Protein AF-A0A6M1XWK3-F1 (afdb_monomer_lite)

Radius of gyration: 25.27 Å; chains: 1; bounding box: 62×64×62 Å

Sequence (376 aa):
MNASSKRKIISQSEISKKIAVMNEEMQGFWANNSWDIRKCPHPSAIELSKNPALRNRWVRFERVKNLWLRTELKYFYFYHLNNGIWNAKTVWIRKGTVINKMLDFLDLKYPSITSITEVPIEKAMTEYRTYLTKRGVRITTTNYKITANQEKTPVKANSYYVTNLKQFMEFYENFYFDGEEWDKDVWDRRNLPLPDDKVNPTQYEYTINFKGFRNTYFKQLVKRYCKLRLNVDSFSYVSDIAQRLKEFFNFLDMKFKQVQRVHQLTRVEIEAYLSELNMMGIKPSTITGRISILEGLFSTLLRLEWDDVPSKILIYSEDYPKIPRAKPRFIDEFVLEQLNSHLDKLPEYIATMTMIVQECGMRISELCTLKKGCLL

InterPro domains:
  IPR010998 Integrase/recombinase, N-terminal [G3DSA:1.10.150.130] (213-319)
  IPR011010 DNA breaking-rejoining enzyme, catalytic core [SSF56349] (218-372)
  IPR044068 Core-binding (CB) domain [PS51900] (216-302)

Foldseek 3Di:
DDPDPPLQFDDPVVLVVVLVVLCVVQDDQLVDQKHFLCPDPQPLSVVVVPDPPDPFGIQGLVLQVQPLASSLLSSLLVVCPVVVVDGPCCSGPLQSVQVNLVSPLCCVPPNDDNDLQVDDLVRSLVSSVVSCVVVVHDQWDWDWDQDPVRDTDTDIGGGSNSVVSNSSNVVNSVVRRNDQLLVDQKHFQVRDPADPVLDLPPDPDRIQHLPPQPAPVLSVLLSVVLVVCSVPHHPVVSSVLSVLSSVLNVLCCVPPVVPNAAQPDDLVSVVVVLVVVVVVPDALVVSQSSLVSVQVSQVCCVVVVPVTHHPDDRDDPVSRDDHPPDDDDDDDPVNVVVCLVCLVVDDPVVSVLVVCCVVVVDDPSVSVPDDPPPPD

pLDDT: mean 92.43, std 8.37, range [26.77, 98.5]

Structure (mmCIF, N/CA/C/O backbone):
data_AF-A0A6M1XWK3-F1
#
_entry.id   AF-A0A6M1XWK3-F1
#
loop_
_atom_site.group_PDB
_atom_site.id
_atom_site.type_symbol
_atom_site.label_atom_id
_atom_site.label_alt_id
_atom_site.label_comp_id
_atom_site.label_asym_id
_atom_site.label_entity_id
_atom_site.label_seq_id
_atom_site.pdbx_PDB_ins_code
_atom_site.Cartn_x
_atom_site.Cartn_y
_atom_site.Cartn_z
_atom_site.occupancy
_atom_site.B_iso_or_equiv
_atom_site.auth_seq_id
_atom_site.auth_comp_id
_atom_site.auth_asym_id
_atom_site.auth_atom_id
_atom_site.pdbx_PDB_model_num
ATOM 1 N N . MET A 1 1 ? -26.305 -8.699 -0.975 1.00 30.66 1 MET A N 1
ATOM 2 C CA . MET A 1 1 ? -26.565 -8.267 -2.363 1.00 30.66 1 MET A CA 1
ATOM 3 C C . MET A 1 1 ? -25.236 -8.062 -3.081 1.00 30.66 1 MET A C 1
ATOM 5 O O . MET A 1 1 ? -24.379 -7.364 -2.561 1.00 30.66 1 MET A O 1
ATOM 9 N N . ASN A 1 2 ? -25.087 -8.774 -4.202 1.00 26.77 2 ASN A N 1
ATOM 10 C CA . ASN A 1 2 ? -24.013 -8.807 -5.204 1.00 26.77 2 ASN A CA 1
ATOM 11 C C . ASN A 1 2 ? -22.555 -8.996 -4.755 1.00 26.77 2 ASN A C 1
ATOM 13 O O . ASN A 1 2 ? -21.720 -8.096 -4.791 1.00 26.77 2 ASN A O 1
ATOM 17 N N . ALA A 1 3 ? -22.229 -10.272 -4.529 1.00 35.56 3 ALA A N 1
ATOM 18 C CA . ALA A 1 3 ? -20.955 -10.853 -4.932 1.00 35.56 3 ALA A CA 1
ATOM 19 C C . ALA A 1 3 ? -20.816 -10.789 -6.468 1.00 35.56 3 ALA A C 1
ATOM 21 O O . ALA A 1 3 ? -21.145 -11.732 -7.172 1.00 35.56 3 ALA A O 1
ATOM 22 N N . SER A 1 4 ? -20.400 -9.634 -6.980 1.00 36.62 4 SER A N 1
ATOM 23 C CA . SER A 1 4 ? -19.705 -9.463 -8.260 1.00 36.62 4 SER A CA 1
ATOM 24 C C . SER A 1 4 ? -19.374 -7.980 -8.375 1.00 36.62 4 SER A C 1
ATOM 26 O O . SER A 1 4 ? -20.089 -7.209 -9.013 1.00 36.62 4 SER A O 1
ATOM 28 N N . SER A 1 5 ? -18.287 -7.553 -7.726 1.00 42.38 5 SER A N 1
ATOM 29 C CA . SER A 1 5 ? -17.562 -6.410 -8.274 1.00 42.38 5 SER A CA 1
ATOM 30 C C . SER A 1 5 ? -17.004 -6.918 -9.598 1.00 42.38 5 SER A C 1
ATOM 32 O O . SER A 1 5 ? -15.926 -7.516 -9.632 1.00 42.38 5 SER A O 1
ATOM 34 N N . LYS A 1 6 ? -17.798 -6.808 -10.675 1.00 51.75 6 LYS A N 1
ATOM 35 C CA . LYS A 1 6 ? -17.259 -6.843 -12.032 1.00 51.75 6 LYS A CA 1
ATOM 36 C C . LYS A 1 6 ? -16.061 -5.916 -11.966 1.00 51.75 6 LYS A C 1
ATOM 38 O O . LYS A 1 6 ? -16.230 -4.761 -11.580 1.00 51.75 6 LYS A O 1
ATOM 43 N N . ARG A 1 7 ? -14.867 -6.458 -12.213 1.00 62.75 7 ARG A N 1
ATOM 44 C CA . ARG A 1 7 ? -13.644 -5.666 -12.300 1.00 62.75 7 ARG A CA 1
ATOM 45 C C . ARG A 1 7 ? -13.996 -4.444 -13.145 1.00 62.75 7 ARG A C 1
ATOM 47 O O . ARG A 1 7 ? -14.316 -4.619 -14.317 1.00 62.75 7 ARG A O 1
ATOM 54 N N . LYS A 1 8 ? -14.053 -3.262 -12.521 1.00 84.19 8 LYS A N 1
ATOM 55 C CA . LYS A 1 8 ? -14.260 -1.988 -13.208 1.00 84.19 8 LYS A CA 1
ATOM 56 C C . LYS A 1 8 ? -12.980 -1.743 -13.987 1.00 84.19 8 LYS A C 1
ATOM 58 O O . LYS A 1 8 ? -12.069 -1.097 -13.493 1.00 84.19 8 LYS A O 1
ATOM 63 N N . ILE A 1 9 ? -12.847 -2.436 -15.102 1.00 90.81 9 ILE A N 1
ATOM 64 C CA . ILE A 1 9 ? -11.706 -2.394 -15.993 1.00 90.81 9 ILE A CA 1
ATOM 65 C C . ILE A 1 9 ? -12.276 -1.922 -17.314 1.00 90.81 9 ILE A C 1
ATOM 67 O O . ILE A 1 9 ? -13.315 -2.424 -17.749 1.00 90.81 9 ILE A O 1
ATOM 71 N N . ILE A 1 10 ? -11.602 -0.944 -17.903 1.00 92.19 10 ILE A N 1
ATOM 72 C CA . ILE A 1 10 ? -11.958 -0.387 -19.205 1.00 92.19 10 ILE A CA 1
ATOM 73 C C . ILE A 1 10 ? -12.096 -1.499 -20.255 1.00 92.19 10 ILE A C 1
ATOM 75 O O . ILE A 1 10 ? -11.533 -2.592 -20.132 1.00 92.19 10 ILE A O 1
ATOM 79 N N . SER A 1 11 ? -12.846 -1.223 -21.314 1.00 92.44 11 SER A N 1
ATOM 80 C CA . SER A 1 11 ? -13.106 -2.203 -22.365 1.00 92.44 11 SER A CA 1
ATOM 81 C C . SER A 1 11 ? -11.824 -2.652 -23.079 1.00 92.44 11 SER A C 1
ATOM 83 O O . SER A 1 11 ? -10.827 -1.931 -23.146 1.00 92.44 11 SER A O 1
ATOM 85 N N . GLN A 1 12 ? -11.863 -3.825 -23.719 1.00 91.19 12 GLN A N 1
ATOM 86 C CA . GLN A 1 12 ? -10.723 -4.334 -24.491 1.00 91.19 12 GLN A CA 1
ATOM 87 C C . GLN A 1 12 ? -10.281 -3.375 -25.615 1.00 91.19 12 GLN A C 1
ATOM 89 O O . GLN A 1 12 ? -9.093 -3.287 -25.939 1.00 91.19 12 GLN A O 1
ATOM 94 N N . SER A 1 13 ? -11.218 -2.620 -26.202 1.00 92.94 13 SER A N 1
ATOM 95 C CA . SER A 1 13 ? -10.896 -1.588 -27.196 1.00 92.94 13 SER A CA 1
ATOM 96 C C . SER A 1 13 ? -10.081 -0.450 -26.577 1.00 92.94 13 SER A C 1
ATOM 98 O O . SER A 1 13 ? -9.102 0.001 -27.168 1.00 92.94 13 SER A O 1
ATOM 100 N N . GLU A 1 14 ? -10.420 -0.018 -25.363 1.00 94.94 14 GLU A N 1
ATOM 101 C CA . GLU A 1 14 ? -9.679 1.024 -24.647 1.00 94.94 14 GLU A CA 1
ATOM 102 C C . GLU A 1 14 ? -8.316 0.538 -24.153 1.00 94.94 14 GLU A C 1
ATOM 104 O O . GLU A 1 14 ? -7.339 1.282 -24.257 1.00 94.94 14 GLU A O 1
ATOM 109 N N . ILE A 1 15 ? -8.211 -0.720 -23.705 1.00 95.25 15 ILE A N 1
ATOM 110 C CA . ILE A 1 15 ? -6.914 -1.359 -23.430 1.00 95.25 15 ILE A CA 1
ATOM 111 C C . ILE A 1 15 ? -6.044 -1.314 -24.688 1.00 95.25 15 ILE A C 1
ATOM 113 O O . ILE A 1 15 ? -4.901 -0.870 -24.629 1.00 95.25 15 ILE A O 1
ATOM 117 N N . SER A 1 16 ? -6.595 -1.681 -25.848 1.00 94.75 16 SER A N 1
ATOM 118 C CA . SER A 1 16 ? -5.869 -1.649 -27.126 1.00 94.75 16 SER A CA 1
ATOM 119 C C . SER A 1 16 ? -5.362 -0.248 -27.480 1.00 94.75 16 SER A C 1
ATOM 121 O O . SER A 1 16 ? -4.217 -0.098 -27.906 1.00 94.75 16 SER A O 1
ATOM 123 N N . LYS A 1 17 ? -6.168 0.793 -27.231 1.00 96.12 17 LYS A N 1
ATOM 124 C CA . LYS A 1 17 ? -5.743 2.193 -27.392 1.00 96.12 17 LYS A CA 1
ATOM 125 C C . LYS A 1 17 ? -4.612 2.558 -26.428 1.00 96.12 17 LYS A C 1
ATOM 127 O O . LYS A 1 17 ? -3.626 3.150 -26.852 1.00 96.12 17 LYS A O 1
ATOM 132 N N . LYS A 1 18 ? -4.703 2.170 -25.151 1.00 96.38 18 LYS A N 1
ATOM 133 C CA . LYS A 1 18 ? -3.625 2.408 -24.175 1.00 96.38 18 LYS A CA 1
ATOM 134 C C . LYS A 1 18 ? -2.333 1.689 -24.560 1.00 96.38 18 LYS A C 1
ATOM 136 O O . LYS A 1 18 ? -1.272 2.282 -24.439 1.00 96.38 18 LYS A O 1
ATOM 141 N N . ILE A 1 19 ? -2.405 0.461 -25.072 1.00 95.75 19 ILE A N 1
ATOM 142 C CA . ILE A 1 19 ? -1.238 -0.279 -25.578 1.00 95.75 19 ILE A CA 1
ATOM 143 C C . ILE A 1 19 ? -0.566 0.465 -26.741 1.00 95.75 19 ILE A C 1
ATOM 145 O O . ILE A 1 19 ? 0.663 0.505 -26.803 1.00 95.75 19 ILE A O 1
ATOM 149 N N . ALA A 1 20 ? -1.339 1.082 -27.641 1.00 95.62 20 ALA A N 1
ATOM 150 C CA . ALA A 1 20 ? -0.783 1.922 -28.701 1.00 95.62 20 ALA A CA 1
ATOM 151 C C . ALA A 1 20 ? 0.001 3.112 -28.119 1.00 95.62 20 ALA A C 1
ATOM 153 O O . ALA A 1 20 ? 1.180 3.265 -28.435 1.00 95.62 20 ALA A O 1
ATOM 154 N N . VAL A 1 21 ? -0.593 3.850 -27.172 1.00 96.75 21 VAL A N 1
ATOM 155 C CA . VAL A 1 21 ? 0.070 4.966 -26.467 1.00 96.75 21 VAL A CA 1
ATOM 156 C C . VAL A 1 21 ? 1.341 4.507 -25.741 1.00 96.75 21 VAL A C 1
ATOM 158 O O . VAL A 1 21 ? 2.375 5.159 -25.822 1.00 96.75 21 VAL A O 1
ATOM 161 N N . MET A 1 22 ? 1.328 3.342 -25.084 1.00 96.94 22 MET A N 1
ATOM 162 C CA . MET A 1 22 ? 2.530 2.798 -24.435 1.00 96.94 22 MET A CA 1
ATOM 163 C C . MET A 1 22 ? 3.676 2.571 -25.423 1.00 96.94 22 MET A C 1
ATOM 165 O O . MET A 1 22 ? 4.834 2.812 -25.088 1.00 96.94 22 MET A O 1
ATOM 169 N N . ASN A 1 23 ? 3.377 2.072 -26.625 1.00 95.19 23 ASN A N 1
ATOM 170 C CA . ASN A 1 23 ? 4.394 1.890 -27.658 1.00 95.19 23 ASN A CA 1
ATOM 171 C C . ASN A 1 23 ? 4.904 3.240 -28.178 1.00 95.19 23 ASN A C 1
ATOM 173 O O . ASN A 1 23 ? 6.097 3.359 -28.440 1.00 95.19 23 ASN A O 1
ATOM 177 N N . GLU A 1 24 ? 4.034 4.248 -28.279 1.00 96.06 24 GLU A N 1
ATOM 178 C CA . GLU A 1 24 ? 4.417 5.621 -28.622 1.00 96.06 24 GLU A CA 1
ATOM 179 C C . GLU A 1 24 ? 5.335 6.249 -27.565 1.00 96.06 24 GLU A C 1
ATOM 181 O O . GLU A 1 24 ? 6.290 6.920 -27.938 1.00 96.06 24 GLU A O 1
ATOM 186 N N . GLU A 1 25 ? 5.119 5.978 -26.274 1.00 95.81 25 GLU A N 1
ATOM 187 C CA . GLU A 1 25 ? 5.992 6.439 -25.183 1.00 95.81 25 GLU A CA 1
ATOM 188 C C . GLU A 1 25 ? 7.328 5.669 -25.124 1.00 95.81 25 GLU A C 1
ATOM 190 O O . GLU A 1 25 ? 8.384 6.237 -24.829 1.00 95.81 25 GLU A O 1
ATOM 195 N N . MET A 1 26 ? 7.317 4.364 -25.415 1.00 95.88 26 MET A N 1
ATOM 196 C CA . MET A 1 26 ? 8.496 3.491 -25.338 1.00 95.88 26 MET A CA 1
ATOM 197 C C . MET A 1 26 ? 9.368 3.535 -26.605 1.00 95.88 26 MET A C 1
ATOM 199 O O . MET A 1 26 ? 9.608 2.509 -27.243 1.00 95.88 26 MET A O 1
ATOM 203 N N . GLN A 1 27 ? 9.919 4.706 -26.930 1.00 94.06 27 GLN A N 1
ATOM 204 C CA . GLN A 1 27 ? 10.818 4.900 -28.080 1.00 94.06 27 GLN A CA 1
ATOM 205 C C . GLN A 1 27 ? 12.306 4.713 -27.746 1.00 94.06 27 GLN A C 1
ATOM 207 O O . GLN A 1 27 ? 12.726 4.634 -26.585 1.00 94.06 27 GLN A O 1
ATOM 212 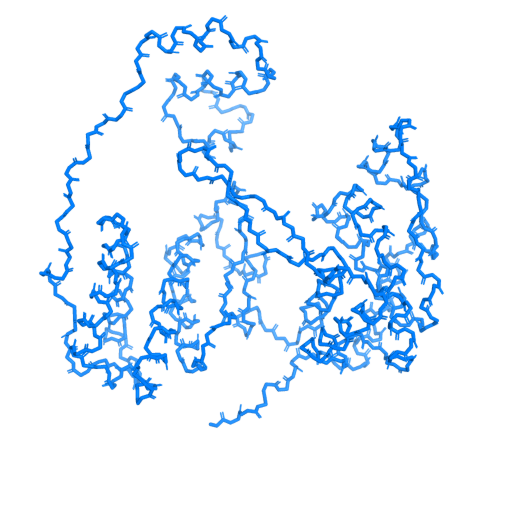N N . GLY A 1 28 ? 13.135 4.649 -28.792 1.00 95.50 28 GLY A N 1
ATOM 213 C CA . GLY A 1 28 ? 14.595 4.618 -28.680 1.00 95.50 28 GLY A CA 1
ATOM 214 C C . GLY A 1 28 ? 15.099 3.401 -27.902 1.00 95.50 28 GLY A C 1
ATOM 215 O O . GLY A 1 28 ? 14.844 2.258 -28.282 1.00 95.50 28 GLY A O 1
ATOM 216 N N . PHE A 1 29 ? 15.810 3.628 -26.791 1.00 96.00 29 PHE A N 1
ATOM 217 C CA . PHE A 1 29 ? 16.301 2.546 -25.927 1.00 96.00 29 PHE A CA 1
ATOM 218 C C . PHE A 1 29 ? 15.170 1.600 -25.479 1.00 96.00 29 PHE A C 1
ATOM 220 O O . PHE A 1 29 ? 15.354 0.379 -25.493 1.00 96.00 29 PHE A O 1
ATOM 227 N N . TRP A 1 30 ? 13.998 2.154 -25.150 1.00 96.88 30 TRP A N 1
ATOM 228 C CA . TRP A 1 30 ? 12.857 1.429 -24.582 1.00 96.88 30 TRP A CA 1
ATOM 229 C C . TRP A 1 30 ? 12.089 0.586 -25.608 1.00 96.88 30 TRP A C 1
ATOM 231 O O . TRP A 1 30 ? 11.431 -0.390 -25.234 1.00 96.88 30 TRP A O 1
ATOM 241 N N . ALA A 1 31 ? 12.240 0.879 -26.904 1.00 95.88 31 ALA A N 1
ATOM 242 C CA . ALA A 1 31 ? 11.630 0.100 -27.981 1.00 95.88 31 ALA A CA 1
ATOM 243 C C . ALA A 1 31 ? 12.185 -1.337 -28.034 1.00 95.88 31 ALA A C 1
ATOM 245 O O . ALA A 1 31 ? 11.463 -2.282 -28.355 1.00 95.88 31 ALA A O 1
ATOM 246 N N . ASN A 1 32 ? 13.437 -1.537 -27.609 1.00 96.00 32 ASN A N 1
ATOM 247 C CA . ASN A 1 32 ? 14.084 -2.849 -27.589 1.00 96.00 32 ASN A CA 1
ATOM 248 C C . ASN A 1 32 ? 13.417 -3.825 -26.605 1.00 96.00 32 ASN A C 1
ATOM 250 O O . ASN A 1 32 ? 12.894 -3.425 -25.566 1.00 96.00 32 ASN A O 1
ATOM 254 N N . ASN A 1 33 ? 13.490 -5.127 -26.897 1.00 95.62 33 ASN A N 1
ATOM 255 C CA . ASN A 1 33 ? 13.023 -6.189 -25.989 1.00 95.62 33 ASN A CA 1
ATOM 256 C C . ASN A 1 33 ? 14.101 -6.654 -24.992 1.00 95.62 33 ASN A C 1
ATOM 258 O O . ASN A 1 33 ? 13.802 -7.389 -24.052 1.00 95.62 33 ASN A O 1
ATOM 262 N N . SER A 1 34 ? 15.336 -6.187 -25.170 1.00 95.50 34 SER A N 1
ATOM 263 C CA . SER A 1 34 ? 16.472 -6.438 -24.290 1.00 95.50 34 SER A CA 1
ATOM 264 C C . SER A 1 34 ? 17.081 -5.104 -23.873 1.00 95.50 34 SER A C 1
ATOM 266 O O . SER A 1 34 ? 17.580 -4.355 -24.711 1.00 95.50 34 SER A O 1
ATOM 268 N N . TRP A 1 35 ? 17.071 -4.813 -22.576 1.00 97.06 35 TRP A N 1
ATOM 269 C CA . TRP A 1 35 ? 17.581 -3.565 -22.012 1.00 97.06 35 TRP A CA 1
ATOM 270 C C . TRP A 1 35 ? 18.921 -3.792 -21.311 1.00 97.06 35 TRP A C 1
ATOM 272 O O . TRP A 1 35 ? 18.976 -4.395 -20.234 1.00 97.06 35 TRP A O 1
ATOM 282 N N . ASP A 1 36 ? 20.001 -3.290 -21.914 1.00 95.94 36 ASP A N 1
ATOM 283 C CA . ASP A 1 36 ? 21.335 -3.237 -21.301 1.00 95.94 36 ASP A CA 1
ATOM 284 C C . ASP A 1 36 ? 21.459 -1.986 -20.435 1.00 95.94 36 ASP A C 1
ATOM 286 O O . ASP A 1 36 ? 21.369 -0.866 -20.939 1.00 95.94 36 ASP A O 1
ATOM 290 N N . ILE A 1 37 ? 21.724 -2.163 -19.143 1.00 95.88 37 ILE A N 1
ATOM 291 C CA . ILE A 1 37 ? 21.910 -1.052 -18.206 1.00 95.88 37 ILE A CA 1
ATOM 292 C C . ILE A 1 37 ? 22.991 -0.065 -18.661 1.00 95.88 37 ILE A C 1
ATOM 294 O O . ILE A 1 37 ? 22.857 1.127 -18.415 1.00 95.88 37 ILE A O 1
ATOM 298 N N . ARG A 1 38 ? 24.031 -0.528 -19.370 1.00 94.25 38 ARG A N 1
ATOM 299 C CA . ARG A 1 38 ? 25.132 0.332 -19.841 1.00 94.25 38 ARG A CA 1
ATOM 300 C C . ARG A 1 38 ? 24.744 1.258 -20.995 1.00 94.25 38 ARG A C 1
ATOM 302 O O . ARG A 1 38 ? 25.484 2.184 -21.294 1.00 94.25 38 ARG A O 1
ATOM 309 N N . LYS A 1 39 ? 23.620 0.986 -21.661 1.00 95.88 39 LYS A N 1
ATOM 310 C CA . LYS A 1 39 ? 23.080 1.805 -22.758 1.00 95.88 39 LYS A CA 1
ATOM 311 C C . LYS A 1 39 ? 21.842 2.600 -22.336 1.00 95.88 39 LYS A C 1
ATOM 313 O O . LYS A 1 39 ? 21.283 3.331 -23.146 1.00 95.88 39 LYS A O 1
ATOM 318 N N . CYS A 1 40 ? 21.385 2.419 -21.099 1.00 95.94 40 CYS A N 1
ATOM 319 C CA . CYS A 1 40 ? 20.191 3.071 -20.592 1.00 95.94 40 CYS A CA 1
ATOM 320 C C . CYS A 1 40 ? 20.482 4.557 -20.312 1.00 95.94 40 CYS A C 1
ATOM 322 O O . CYS A 1 40 ? 21.415 4.845 -19.561 1.00 95.94 40 CYS A O 1
ATOM 324 N N . PRO A 1 41 ? 19.679 5.497 -20.843 1.00 95.12 41 PRO A N 1
ATOM 325 C CA . PRO A 1 41 ? 19.906 6.930 -20.647 1.00 95.12 41 PRO A CA 1
ATOM 326 C C . PRO A 1 41 ? 19.484 7.435 -19.256 1.00 95.12 41 PRO A C 1
ATOM 328 O O . PRO A 1 41 ? 19.734 8.586 -18.915 1.00 95.12 41 PRO A O 1
ATOM 331 N N . HIS A 1 42 ? 18.826 6.606 -18.439 1.00 96.44 42 HIS A N 1
ATOM 332 C CA . HIS A 1 42 ? 18.304 7.035 -17.144 1.00 96.44 42 HIS A CA 1
ATOM 333 C C . HIS A 1 42 ? 19.444 7.340 -16.144 1.00 96.44 42 HIS A C 1
ATOM 335 O O . HIS A 1 42 ? 20.319 6.485 -15.970 1.00 96.44 42 HIS A O 1
ATOM 341 N N . PRO A 1 43 ? 19.425 8.468 -15.399 1.00 95.94 43 PRO A N 1
ATOM 342 C CA . PRO A 1 43 ? 20.527 8.869 -14.512 1.00 95.94 43 PRO A CA 1
ATOM 343 C C . PRO A 1 43 ? 20.957 7.791 -13.510 1.00 95.94 43 PRO A C 1
ATOM 345 O O . PRO A 1 43 ? 22.140 7.476 -13.397 1.00 95.94 43 PRO A O 1
ATOM 348 N N . SER A 1 44 ? 19.993 7.133 -12.853 1.00 95.56 44 SER A N 1
ATOM 349 C CA . SER A 1 44 ? 20.302 6.054 -11.899 1.00 95.56 44 SER A CA 1
ATOM 350 C C . SER A 1 44 ? 20.909 4.805 -12.557 1.00 95.56 44 SER A C 1
ATOM 352 O O . SER A 1 44 ? 21.584 4.023 -11.888 1.00 95.56 44 SER A O 1
ATOM 354 N N . ALA A 1 45 ? 20.676 4.593 -13.858 1.00 95.31 45 ALA A N 1
ATOM 355 C CA . ALA A 1 45 ? 21.297 3.511 -14.619 1.00 95.31 45 ALA A CA 1
ATOM 356 C C . ALA A 1 45 ? 22.726 3.878 -15.022 1.00 95.31 45 ALA A C 1
ATOM 358 O O . ALA A 1 45 ? 23.620 3.053 -14.844 1.00 95.31 45 ALA A O 1
ATOM 359 N N . ILE A 1 46 ? 22.950 5.120 -15.465 1.00 96.06 46 ILE A N 1
ATOM 360 C CA . ILE A 1 46 ? 24.284 5.662 -15.754 1.00 96.06 46 ILE A CA 1
ATOM 361 C C . ILE A 1 46 ? 25.169 5.545 -14.511 1.00 96.06 46 ILE A C 1
ATOM 363 O O . ILE A 1 46 ? 26.265 4.994 -14.591 1.00 96.06 46 ILE A O 1
ATOM 367 N N . GLU A 1 47 ? 24.679 5.982 -13.351 1.00 94.38 47 GLU A N 1
ATOM 368 C CA . GLU A 1 47 ? 25.403 5.884 -12.082 1.00 94.38 47 GLU A CA 1
ATOM 369 C C . GLU A 1 47 ? 25.738 4.430 -11.721 1.00 94.38 47 GLU A C 1
ATOM 371 O O . GLU A 1 47 ? 26.902 4.091 -11.505 1.00 94.38 47 GLU A O 1
ATOM 376 N N . LEU A 1 48 ? 24.741 3.537 -11.730 1.00 93.38 48 LEU A N 1
ATOM 377 C CA . LEU A 1 48 ? 24.948 2.132 -11.379 1.00 93.38 48 LEU A CA 1
ATOM 378 C C . LEU A 1 48 ? 25.874 1.406 -12.371 1.00 93.38 48 LEU A C 1
ATOM 380 O O . LEU A 1 48 ? 26.602 0.496 -11.971 1.00 93.38 48 LEU A O 1
ATOM 384 N N . SER A 1 49 ? 25.868 1.802 -13.647 1.00 92.94 49 SER A N 1
ATOM 385 C CA . SER A 1 49 ? 26.688 1.196 -14.703 1.00 92.94 49 SER A CA 1
ATOM 386 C C . SER A 1 49 ? 28.192 1.398 -14.504 1.00 92.94 49 SER A C 1
ATOM 388 O O . SER A 1 49 ? 28.974 0.578 -14.988 1.00 92.94 49 SER A O 1
ATOM 390 N N . LYS A 1 50 ? 28.591 2.430 -13.746 1.00 93.31 50 LYS A N 1
ATOM 391 C CA . LYS A 1 50 ? 29.991 2.709 -13.390 1.00 93.31 50 LYS A CA 1
ATOM 392 C C . LYS A 1 50 ? 30.564 1.701 -12.390 1.00 93.31 50 LYS A C 1
ATOM 394 O O . LYS A 1 50 ? 31.778 1.623 -12.241 1.00 93.31 50 LYS A O 1
ATOM 399 N N . ASN A 1 51 ? 29.723 0.925 -11.701 1.00 91.44 51 ASN A N 1
ATOM 400 C CA . ASN A 1 51 ? 30.189 -0.051 -10.721 1.00 91.44 51 ASN A CA 1
ATOM 401 C C . ASN A 1 51 ? 30.876 -1.250 -11.419 1.00 91.44 51 ASN A C 1
ATOM 403 O O . ASN A 1 51 ? 30.198 -2.010 -12.120 1.00 91.44 51 ASN A O 1
ATOM 407 N N . PRO A 1 52 ? 32.182 -1.498 -11.190 1.00 86.94 52 PRO A N 1
ATOM 408 C CA . PRO A 1 52 ? 32.911 -2.581 -11.854 1.00 86.94 52 PRO A CA 1
ATOM 409 C C . PRO A 1 52 ? 32.423 -3.981 -11.444 1.00 86.94 52 PRO A C 1
ATOM 411 O O . PRO A 1 52 ? 32.556 -4.931 -12.212 1.00 86.94 52 PRO A O 1
ATOM 414 N N . ALA A 1 53 ? 31.796 -4.124 -10.271 1.00 88.88 53 ALA A N 1
ATOM 415 C CA . ALA A 1 53 ? 31.245 -5.392 -9.789 1.00 88.88 53 ALA A CA 1
ATOM 416 C C . ALA A 1 53 ? 29.881 -5.751 -10.417 1.00 88.88 53 ALA A C 1
ATOM 418 O O . ALA A 1 53 ? 29.285 -6.782 -10.086 1.00 88.88 53 ALA A O 1
ATOM 419 N N . LEU A 1 54 ? 29.353 -4.914 -11.316 1.00 87.75 54 LEU A N 1
ATOM 420 C CA . LEU A 1 54 ? 28.050 -5.108 -11.940 1.00 87.75 54 LEU A CA 1
ATOM 421 C C . LEU A 1 54 ? 28.062 -6.279 -12.936 1.00 87.75 54 LEU A C 1
ATOM 423 O O . LEU A 1 54 ? 28.417 -6.132 -14.107 1.00 87.75 54 LEU A O 1
ATOM 427 N N . ARG A 1 55 ? 27.609 -7.449 -12.474 1.00 85.06 55 ARG A N 1
ATOM 428 C CA . ARG A 1 55 ? 27.495 -8.658 -13.308 1.00 85.06 55 ARG A CA 1
ATOM 429 C C . ARG A 1 55 ? 26.199 -8.718 -14.110 1.00 85.06 55 ARG A C 1
ATOM 431 O O . ARG A 1 55 ? 26.223 -9.084 -15.282 1.00 85.06 55 ARG A O 1
ATOM 438 N N . ASN A 1 56 ? 25.065 -8.366 -13.496 1.00 86.56 56 ASN A N 1
ATOM 439 C CA . ASN A 1 56 ? 23.784 -8.429 -14.193 1.00 86.56 56 ASN A CA 1
ATOM 440 C C . ASN A 1 56 ? 23.528 -7.143 -14.978 1.00 86.56 56 ASN A C 1
ATOM 442 O O . ASN A 1 56 ? 23.280 -6.088 -14.397 1.00 86.56 56 ASN A O 1
ATOM 446 N N . ARG A 1 57 ? 23.595 -7.255 -16.303 1.00 91.50 57 ARG A N 1
ATOM 447 C CA . ARG A 1 57 ? 23.493 -6.115 -17.220 1.00 91.50 57 ARG A CA 1
ATOM 448 C C . ARG A 1 57 ? 22.165 -6.026 -17.952 1.00 91.50 57 ARG A C 1
ATOM 450 O O . ARG A 1 57 ? 21.807 -4.949 -18.407 1.00 91.50 57 ARG A O 1
ATOM 457 N N . TRP A 1 58 ? 21.450 -7.139 -18.076 1.00 94.00 58 TRP A N 1
ATOM 458 C CA . TRP A 1 58 ? 20.340 -7.266 -19.011 1.00 94.00 58 TRP A CA 1
ATOM 459 C C . TRP A 1 58 ? 19.020 -7.503 -18.290 1.00 94.00 58 TRP A C 1
ATOM 461 O O . TRP A 1 58 ? 18.936 -8.341 -17.393 1.00 94.00 58 TRP A O 1
ATOM 471 N N . VAL A 1 59 ? 17.977 -6.817 -18.748 1.00 96.06 59 VAL A N 1
ATOM 472 C CA . VAL A 1 59 ? 16.585 -7.241 -18.564 1.00 96.06 59 VAL A CA 1
ATOM 473 C C . VAL A 1 59 ? 16.060 -7.640 -19.936 1.00 96.06 59 VAL A C 1
ATOM 475 O O . VAL A 1 59 ? 16.174 -6.866 -20.881 1.00 96.06 59 VAL A O 1
ATOM 478 N N . ARG A 1 60 ? 15.554 -8.867 -20.058 1.00 95.12 60 ARG A N 1
ATOM 479 C CA . ARG A 1 60 ? 15.140 -9.472 -21.330 1.00 95.12 60 ARG A CA 1
ATOM 480 C C . ARG A 1 60 ? 13.671 -9.854 -21.256 1.00 95.12 60 ARG A C 1
ATOM 482 O O . ARG A 1 60 ? 13.283 -10.576 -20.340 1.00 95.12 60 ARG A O 1
ATOM 489 N N . PHE A 1 61 ? 12.873 -9.368 -22.198 1.00 95.62 61 PHE A N 1
ATOM 490 C CA . PHE A 1 61 ? 11.422 -9.565 -22.242 1.00 95.62 61 PHE A CA 1
ATOM 491 C C . PHE A 1 61 ? 10.996 -10.575 -23.318 1.00 95.62 61 PHE A C 1
ATOM 493 O O . PHE A 1 61 ? 9.821 -10.910 -23.423 1.00 95.62 61 PHE A O 1
ATOM 500 N N . GLU A 1 62 ? 11.928 -11.102 -24.114 1.00 91.69 62 GLU A N 1
ATOM 501 C CA . GLU A 1 62 ? 11.635 -11.954 -25.274 1.00 91.69 62 GLU A CA 1
ATOM 502 C C . GLU A 1 62 ? 11.044 -13.322 -24.910 1.00 91.69 62 GLU A C 1
ATOM 504 O O . GLU A 1 62 ? 10.413 -13.954 -25.753 1.00 91.69 62 GLU A O 1
ATOM 509 N N . ARG A 1 63 ? 11.230 -13.783 -23.664 1.00 90.69 63 ARG A N 1
ATOM 510 C CA . ARG A 1 63 ? 10.762 -15.108 -23.219 1.00 90.69 63 ARG A CA 1
ATOM 511 C C . ARG A 1 63 ? 9.243 -15.252 -23.182 1.00 90.69 63 ARG A C 1
ATOM 513 O O . ARG A 1 63 ? 8.766 -16.370 -23.306 1.00 90.69 63 ARG A O 1
ATOM 520 N N . VAL A 1 64 ? 8.494 -14.159 -23.020 1.00 91.44 64 VAL A N 1
ATOM 521 C CA . VAL A 1 64 ? 7.038 -14.186 -23.211 1.00 91.44 64 VAL A CA 1
ATOM 522 C C . VAL A 1 64 ? 6.747 -13.919 -24.682 1.00 91.44 64 VAL A C 1
ATOM 524 O O . VAL A 1 64 ? 7.126 -12.865 -25.200 1.00 91.44 64 VAL A O 1
ATOM 527 N N . LYS A 1 65 ? 6.130 -14.873 -25.386 1.00 92.75 65 LYS A N 1
ATOM 528 C CA . LYS A 1 65 ? 5.851 -14.752 -26.829 1.00 92.75 65 LYS A CA 1
ATOM 529 C C . LYS A 1 65 ? 4.659 -13.850 -27.112 1.00 92.75 65 LYS A C 1
ATOM 531 O O . LYS A 1 65 ? 4.633 -13.181 -28.141 1.00 92.75 65 LYS A O 1
ATOM 536 N N . ASN A 1 66 ? 3.709 -13.810 -26.182 1.00 94.75 66 ASN A N 1
ATOM 537 C CA . ASN A 1 66 ? 2.545 -12.944 -26.255 1.00 94.75 66 ASN A CA 1
ATOM 538 C C . ASN A 1 66 ? 2.965 -11.460 -26.285 1.00 94.75 66 ASN A C 1
ATOM 540 O O . ASN A 1 66 ? 3.553 -10.948 -25.329 1.00 94.75 66 ASN A O 1
ATOM 544 N N . LEU A 1 67 ? 2.668 -10.783 -27.399 1.00 94.62 67 LEU A N 1
ATOM 545 C CA . LEU A 1 67 ? 3.080 -9.399 -27.641 1.00 94.62 67 LEU A CA 1
ATOM 546 C C . LEU A 1 67 ? 2.376 -8.404 -26.712 1.00 94.62 67 LEU A C 1
ATOM 548 O O . LEU A 1 67 ? 3.021 -7.470 -26.245 1.00 94.62 67 LEU A O 1
ATOM 552 N N . TRP A 1 68 ? 1.104 -8.640 -26.388 1.00 95.38 68 TRP A N 1
ATOM 553 C CA . TRP A 1 68 ? 0.328 -7.792 -25.482 1.00 95.38 68 TRP A CA 1
ATOM 554 C C . TRP A 1 68 ? 0.945 -7.775 -24.085 1.00 95.38 68 TRP A C 1
ATOM 556 O O . TRP A 1 68 ? 1.313 -6.717 -23.574 1.00 95.38 68 TRP A O 1
ATOM 566 N N . LEU A 1 69 ? 1.180 -8.962 -23.516 1.00 96.00 69 LEU A N 1
ATOM 567 C CA . LEU A 1 69 ? 1.825 -9.097 -22.210 1.00 96.00 69 LEU A CA 1
ATOM 568 C C . LEU A 1 69 ? 3.253 -8.559 -22.209 1.00 96.00 69 LEU A C 1
ATOM 570 O O . LEU A 1 69 ? 3.706 -8.012 -21.203 1.00 96.00 69 LEU A O 1
ATOM 574 N N . ARG A 1 70 ? 3.983 -8.707 -23.321 1.00 96.38 70 ARG A N 1
ATOM 575 C CA . ARG A 1 70 ? 5.332 -8.150 -23.443 1.00 96.38 70 ARG A CA 1
ATOM 576 C C . ARG A 1 70 ? 5.303 -6.626 -23.381 1.00 96.38 70 ARG A C 1
ATOM 578 O O . ARG A 1 70 ? 6.109 -6.055 -22.648 1.00 96.38 70 ARG A O 1
ATOM 585 N N . THR A 1 71 ? 4.399 -5.982 -24.116 1.00 97.06 71 THR A N 1
ATOM 586 C CA . THR A 1 71 ? 4.246 -4.522 -24.093 1.00 97.06 71 THR A CA 1
ATOM 587 C C . THR A 1 71 ? 3.827 -4.044 -22.711 1.00 97.06 71 THR A C 1
ATOM 589 O O . THR A 1 71 ? 4.498 -3.172 -22.161 1.00 97.06 71 THR A O 1
ATOM 592 N N . GLU A 1 72 ? 2.825 -4.678 -22.096 1.00 97.81 72 GLU A N 1
ATOM 593 C CA . GLU A 1 72 ? 2.410 -4.355 -20.728 1.00 97.81 72 GLU A CA 1
ATOM 594 C C . GLU A 1 72 ? 3.581 -4.470 -19.741 1.00 97.81 72 GLU A C 1
ATOM 596 O O . GLU A 1 72 ? 3.822 -3.592 -18.908 1.00 97.81 72 GLU A O 1
ATOM 601 N N . LEU A 1 73 ? 4.353 -5.550 -19.833 1.00 97.31 73 LEU A N 1
ATOM 602 C CA . LEU A 1 73 ? 5.455 -5.794 -18.918 1.00 97.31 73 LEU A CA 1
ATOM 603 C C . LEU A 1 73 ? 6.619 -4.821 -19.120 1.00 97.31 73 LEU A C 1
ATOM 605 O O . LEU A 1 73 ? 7.190 -4.349 -18.135 1.00 97.31 73 LEU A O 1
ATOM 609 N N . LYS A 1 74 ? 6.966 -4.500 -20.369 1.00 97.69 74 LYS A N 1
ATOM 610 C CA . LYS A 1 74 ? 7.956 -3.459 -20.666 1.00 97.69 74 LYS A CA 1
ATOM 611 C C . LYS A 1 74 ? 7.495 -2.122 -20.098 1.00 97.69 74 LYS A C 1
ATOM 613 O O . LYS A 1 74 ? 8.240 -1.496 -19.344 1.00 97.69 74 LYS A O 1
ATOM 618 N N . TYR A 1 75 ? 6.254 -1.735 -20.380 1.00 98.38 75 TYR A N 1
ATOM 619 C CA . TYR A 1 75 ? 5.702 -0.468 -19.921 1.00 98.38 75 TYR A CA 1
ATOM 620 C C . TYR A 1 75 ? 5.683 -0.369 -18.396 1.00 98.38 75 TYR A C 1
ATOM 622 O O . TYR A 1 75 ? 6.092 0.642 -17.838 1.00 98.38 75 TYR A O 1
ATOM 630 N N . PHE A 1 76 ? 5.341 -1.453 -17.697 1.00 98.00 76 PHE A N 1
ATOM 631 C CA . PHE A 1 76 ? 5.392 -1.514 -16.237 1.00 98.00 76 PHE A CA 1
ATOM 632 C C . PHE A 1 76 ? 6.781 -1.162 -15.679 1.00 98.00 76 PHE A C 1
ATOM 634 O O . PHE A 1 76 ? 6.881 -0.393 -14.722 1.00 98.00 76 PHE A O 1
ATOM 641 N N . TYR A 1 77 ? 7.861 -1.674 -16.278 1.00 97.56 77 TYR A N 1
ATOM 642 C CA . TYR A 1 77 ? 9.228 -1.365 -15.840 1.00 97.56 77 TYR A CA 1
ATOM 643 C C . TYR A 1 77 ? 9.656 0.052 -16.237 1.00 97.56 77 TYR A C 1
ATOM 645 O O . TYR A 1 77 ? 10.280 0.741 -15.429 1.00 97.56 77 TYR A O 1
ATOM 653 N N . PHE A 1 78 ? 9.315 0.475 -17.457 1.00 97.75 78 PHE A N 1
ATOM 654 C CA . PHE A 1 78 ? 9.554 1.824 -17.972 1.00 97.75 78 PHE A CA 1
ATOM 655 C C . PHE A 1 78 ? 8.895 2.883 -17.077 1.00 97.75 78 PHE A C 1
ATOM 657 O O . PHE A 1 78 ? 9.573 3.776 -16.571 1.00 97.75 78 PHE A O 1
ATOM 664 N N . TYR A 1 79 ? 7.598 2.726 -16.807 1.00 97.19 79 TYR A N 1
ATOM 665 C CA . TYR A 1 79 ? 6.796 3.636 -15.997 1.00 97.19 79 TYR A CA 1
ATOM 666 C C . TYR A 1 79 ? 7.382 3.792 -14.592 1.00 97.19 79 TYR A C 1
ATOM 668 O O . TYR A 1 79 ? 7.606 4.911 -14.134 1.00 97.19 79 TYR A O 1
ATOM 676 N N . HIS A 1 80 ? 7.691 2.683 -13.912 1.00 96.00 80 HIS A N 1
ATOM 677 C CA . HIS A 1 80 ? 8.215 2.743 -12.546 1.00 96.00 80 HIS A CA 1
ATOM 678 C C . HIS A 1 80 ? 9.594 3.395 -12.463 1.00 96.00 80 HIS A C 1
ATOM 680 O O . HIS A 1 80 ? 9.878 4.077 -11.480 1.00 96.00 80 HIS A O 1
ATOM 686 N N . LEU A 1 81 ? 10.455 3.179 -13.458 1.00 96.12 81 LEU A N 1
ATOM 687 C CA . LEU A 1 81 ? 11.778 3.792 -13.482 1.00 96.12 81 LEU A CA 1
ATOM 688 C C . LEU A 1 81 ? 11.686 5.301 -13.740 1.00 96.12 81 LEU A C 1
ATOM 690 O O . LEU A 1 81 ? 12.238 6.077 -12.968 1.00 96.12 81 LEU A O 1
ATOM 694 N N . ASN A 1 82 ? 10.953 5.712 -14.778 1.00 94.88 82 ASN A N 1
ATOM 695 C CA . ASN A 1 82 ? 10.900 7.115 -15.199 1.00 94.88 82 ASN A CA 1
ATOM 696 C C . ASN A 1 82 ? 10.069 8.008 -14.267 1.00 94.88 82 ASN A C 1
ATOM 698 O O . ASN A 1 82 ? 10.318 9.205 -14.203 1.00 94.88 82 ASN A O 1
ATOM 702 N N . ASN A 1 83 ? 9.145 7.438 -13.487 1.00 91.00 83 ASN A N 1
ATOM 703 C CA . ASN A 1 83 ? 8.417 8.169 -12.442 1.00 91.00 83 ASN A CA 1
ATOM 704 C C . ASN A 1 83 ? 9.140 8.150 -11.080 1.00 91.00 83 ASN A C 1
ATOM 706 O O . ASN A 1 83 ? 8.539 8.467 -10.055 1.00 91.00 83 ASN A O 1
ATOM 710 N N . GLY A 1 84 ? 10.405 7.710 -11.026 1.00 88.31 84 GLY A N 1
ATOM 711 C CA . GLY A 1 84 ? 11.204 7.688 -9.795 1.00 88.31 84 GLY A CA 1
ATOM 712 C C . GLY A 1 84 ? 10.724 6.697 -8.727 1.00 88.31 84 GLY A C 1
ATOM 713 O O . GLY A 1 84 ? 11.263 6.674 -7.622 1.00 88.31 84 GLY A O 1
ATOM 714 N N . ILE A 1 85 ? 9.740 5.846 -9.042 1.00 90.56 85 ILE A N 1
ATOM 715 C CA . ILE A 1 85 ? 9.209 4.831 -8.123 1.00 90.56 85 ILE A CA 1
ATOM 716 C C . ILE A 1 85 ? 10.276 3.760 -7.875 1.00 90.56 85 ILE A C 1
ATOM 718 O O . ILE A 1 85 ? 10.472 3.301 -6.748 1.00 90.56 85 ILE A O 1
ATOM 722 N N . TRP A 1 86 ? 10.986 3.359 -8.932 1.00 94.62 86 TRP A N 1
ATOM 723 C CA . TRP A 1 86 ? 12.134 2.462 -8.876 1.00 94.62 86 TRP A CA 1
ATOM 724 C C . TRP A 1 86 ? 13.387 3.144 -9.408 1.00 94.62 86 TRP A C 1
ATOM 726 O O . TRP A 1 86 ? 13.347 3.970 -10.308 1.00 94.62 86 TRP A O 1
ATOM 736 N N . ASN A 1 87 ? 14.534 2.704 -8.904 1.00 95.62 87 ASN A N 1
ATOM 737 C CA . ASN A 1 87 ? 15.836 3.008 -9.489 1.00 95.62 87 ASN A CA 1
ATOM 738 C C . ASN A 1 87 ? 16.363 1.825 -10.316 1.00 95.62 87 ASN A C 1
ATOM 740 O O . ASN A 1 87 ? 15.838 0.705 -10.252 1.00 95.62 87 ASN A O 1
ATOM 744 N N . ALA A 1 88 ? 17.463 2.041 -11.041 1.00 95.94 88 ALA A N 1
ATOM 745 C CA . ALA A 1 88 ? 18.082 1.008 -11.867 1.00 95.94 88 ALA A CA 1
ATOM 746 C C . ALA A 1 88 ? 18.475 -0.254 -11.075 1.00 95.94 88 ALA A C 1
ATOM 748 O O . ALA A 1 88 ? 18.318 -1.375 -11.558 1.00 95.94 88 ALA A O 1
ATOM 749 N N . LYS A 1 89 ? 18.901 -0.119 -9.813 1.00 94.88 89 LYS A N 1
ATOM 750 C CA . LYS A 1 89 ? 19.187 -1.284 -8.958 1.00 94.88 89 LYS A CA 1
ATOM 751 C C . LYS A 1 89 ? 17.945 -2.161 -8.778 1.00 94.88 89 LYS A C 1
ATOM 753 O O . LYS A 1 89 ? 18.037 -3.388 -8.795 1.00 94.88 89 LYS A O 1
ATOM 758 N N . THR A 1 90 ? 16.772 -1.555 -8.634 1.00 94.88 90 THR A N 1
ATOM 759 C CA . THR A 1 90 ? 15.513 -2.294 -8.506 1.00 94.88 90 THR A CA 1
ATOM 760 C C . THR A 1 90 ? 15.134 -2.984 -9.815 1.00 94.88 90 THR A C 1
ATOM 762 O O . THR A 1 90 ? 14.814 -4.173 -9.792 1.00 94.88 90 THR A O 1
ATOM 765 N N . VAL A 1 91 ? 15.254 -2.287 -10.947 1.00 96.25 91 VAL A N 1
ATOM 766 C CA . VAL A 1 91 ? 14.950 -2.834 -12.278 1.00 96.25 91 VAL A CA 1
ATOM 767 C C . VAL A 1 91 ? 15.898 -3.973 -12.665 1.00 96.25 91 VAL A C 1
ATOM 769 O O . VAL A 1 91 ? 15.437 -5.091 -12.878 1.00 96.25 91 VAL A O 1
ATOM 772 N N . TRP A 1 92 ? 17.212 -3.741 -12.713 1.00 95.44 92 TRP A N 1
ATOM 773 C CA . TRP A 1 92 ? 18.173 -4.718 -13.244 1.00 95.44 92 TRP A CA 1
ATOM 774 C C . TRP A 1 92 ? 18.589 -5.780 -12.222 1.00 95.44 92 TRP A C 1
ATOM 776 O O . TRP A 1 92 ? 18.731 -6.952 -12.571 1.00 95.44 92 TRP A O 1
ATOM 786 N N . ILE A 1 93 ? 18.775 -5.413 -10.949 1.00 92.88 93 ILE A N 1
ATOM 787 C CA . ILE A 1 93 ? 19.327 -6.344 -9.949 1.00 92.88 93 ILE A CA 1
ATOM 788 C C . ILE A 1 93 ? 18.226 -7.094 -9.216 1.00 92.88 93 ILE A C 1
ATOM 790 O O . ILE A 1 93 ? 18.280 -8.316 -9.125 1.00 92.88 93 ILE A O 1
ATOM 794 N N . ARG A 1 94 ? 17.215 -6.395 -8.692 1.00 91.94 94 ARG A N 1
ATOM 795 C CA . ARG A 1 94 ? 16.165 -7.058 -7.900 1.00 91.94 94 ARG A CA 1
ATOM 796 C C . ARG A 1 94 ? 15.155 -7.785 -8.781 1.00 91.94 94 ARG A C 1
ATOM 798 O O . ARG A 1 94 ? 14.827 -8.931 -8.501 1.00 91.94 94 ARG A O 1
ATOM 805 N N . LYS A 1 95 ? 14.660 -7.125 -9.831 1.00 93.06 95 LYS A N 1
ATOM 806 C CA . LYS A 1 95 ? 13.588 -7.651 -10.692 1.00 93.06 95 LYS A CA 1
ATOM 807 C C . LYS A 1 95 ? 14.118 -8.386 -11.916 1.00 93.06 95 LYS A C 1
ATOM 809 O O . LYS A 1 95 ? 13.663 -9.489 -12.202 1.00 93.06 95 LYS A O 1
ATOM 814 N N . GLY A 1 96 ? 15.130 -7.831 -12.576 1.00 92.44 96 GLY A N 1
ATOM 815 C CA . GLY A 1 96 ? 15.751 -8.411 -13.766 1.00 92.44 96 GLY A CA 1
ATOM 816 C C . GLY A 1 96 ? 16.344 -9.801 -13.539 1.00 92.44 96 GLY A C 1
ATOM 817 O O . GLY A 1 96 ? 16.262 -10.652 -14.416 1.00 92.44 96 GLY A O 1
ATOM 818 N N . THR A 1 97 ? 16.873 -10.080 -12.344 1.00 90.69 97 THR A N 1
ATOM 819 C CA . THR A 1 97 ? 17.419 -11.409 -12.002 1.00 90.69 97 THR A CA 1
ATOM 820 C C . THR A 1 97 ? 16.346 -12.491 -11.864 1.00 90.69 97 THR A C 1
ATOM 822 O O . THR A 1 97 ? 16.632 -13.667 -12.081 1.00 90.69 97 THR A O 1
ATOM 825 N N . VAL A 1 98 ? 15.111 -12.115 -11.519 1.00 92.25 98 VAL A N 1
ATOM 826 C CA . VAL A 1 98 ? 14.017 -13.057 -11.228 1.00 92.25 98 VAL A CA 1
ATOM 827 C C . VAL A 1 98 ? 12.948 -13.116 -12.323 1.00 92.25 98 VAL A C 1
ATOM 829 O O . VAL A 1 98 ? 12.104 -14.013 -12.300 1.00 92.25 98 VAL A O 1
ATOM 832 N N . ILE A 1 99 ? 12.978 -12.190 -13.289 1.00 94.94 99 ILE A N 1
ATOM 833 C CA . ILE A 1 99 ? 11.920 -12.003 -14.294 1.00 94.94 99 ILE A CA 1
ATOM 834 C C . ILE A 1 99 ? 11.704 -13.240 -15.172 1.00 94.94 99 ILE A C 1
ATOM 836 O O . ILE A 1 99 ? 10.564 -13.595 -15.444 1.00 94.94 99 ILE A O 1
ATOM 840 N N . ASN A 1 100 ? 12.769 -13.956 -15.545 1.00 94.19 100 ASN A N 1
ATOM 841 C CA . ASN A 1 100 ? 12.685 -15.059 -16.508 1.00 94.19 100 ASN A CA 1
ATOM 842 C C . ASN A 1 100 ? 11.695 -16.150 -16.083 1.00 94.19 100 ASN A C 1
ATOM 844 O O . ASN A 1 100 ? 10.919 -16.616 -16.905 1.00 94.19 100 ASN A O 1
ATOM 848 N N . LYS A 1 101 ? 11.652 -16.510 -14.792 1.00 95.00 101 LYS A N 1
ATOM 849 C CA . LYS A 1 101 ? 10.710 -17.533 -14.304 1.00 95.00 101 LYS A CA 1
ATOM 850 C C . LYS A 1 101 ? 9.254 -17.081 -14.380 1.00 95.00 101 LYS A C 1
ATOM 852 O O . LYS A 1 101 ? 8.379 -17.921 -14.563 1.00 95.00 101 LYS A O 1
ATOM 857 N N . MET A 1 102 ? 9.013 -15.781 -14.223 1.00 96.38 102 MET A N 1
ATOM 858 C CA . MET A 1 102 ? 7.692 -15.182 -14.389 1.00 96.38 102 MET A CA 1
ATOM 859 C C . MET A 1 102 ? 7.286 -15.206 -15.863 1.00 96.38 102 MET A C 1
ATOM 861 O O . MET A 1 102 ? 6.170 -15.606 -16.162 1.00 96.38 102 MET A O 1
ATOM 865 N N . LEU A 1 103 ? 8.197 -14.852 -16.777 1.00 96.38 103 LEU A N 1
ATOM 866 C CA . LEU A 1 103 ? 7.948 -14.908 -18.222 1.00 96.38 103 LEU A CA 1
ATOM 867 C C . LEU A 1 103 ? 7.618 -16.328 -18.686 1.00 96.38 103 LEU A C 1
ATOM 869 O O . LEU A 1 103 ? 6.596 -16.529 -19.331 1.00 96.38 103 LEU A O 1
ATOM 873 N N . ASP A 1 104 ? 8.435 -17.306 -18.285 1.00 96.12 104 ASP A N 1
ATOM 874 C CA . ASP A 1 104 ? 8.223 -18.719 -18.617 1.00 96.12 104 ASP A CA 1
ATOM 875 C C . ASP A 1 104 ? 6.860 -19.222 -18.087 1.00 96.12 104 ASP A C 1
ATOM 877 O O . ASP A 1 104 ? 6.190 -20.031 -18.723 1.00 96.12 104 ASP A O 1
ATOM 881 N N . PHE A 1 105 ? 6.431 -18.744 -16.911 1.00 97.06 105 PHE A N 1
ATOM 882 C CA . PHE A 1 105 ? 5.121 -19.072 -16.343 1.00 97.06 105 PHE A CA 1
ATOM 883 C C . PHE A 1 105 ? 3.967 -18.458 -17.141 1.00 97.06 105 PHE A C 1
ATOM 885 O O . PHE A 1 105 ? 3.002 -19.164 -17.430 1.00 97.06 105 PHE A O 1
ATOM 892 N N . LEU A 1 106 ? 4.062 -17.170 -17.487 1.00 96.56 106 LEU A N 1
ATOM 893 C CA . LEU A 1 106 ? 3.026 -16.470 -18.247 1.00 96.56 106 LEU A CA 1
ATOM 894 C C . LEU A 1 106 ? 2.853 -17.086 -19.641 1.00 96.56 106 LEU A C 1
ATOM 896 O O . LEU A 1 106 ? 1.723 -17.336 -20.042 1.00 96.56 106 LEU A O 1
ATOM 900 N N . ASP A 1 107 ? 3.953 -17.410 -20.328 1.00 95.25 107 ASP A N 1
ATOM 901 C CA . ASP A 1 107 ? 3.925 -18.070 -21.644 1.00 95.25 107 ASP A CA 1
ATOM 902 C C . ASP A 1 107 ? 3.288 -19.469 -21.569 1.00 95.25 107 ASP A C 1
ATOM 904 O O . ASP A 1 107 ? 2.478 -19.839 -22.413 1.00 95.25 107 ASP A O 1
ATOM 908 N N . LEU A 1 108 ? 3.592 -20.228 -20.508 1.00 95.81 108 LEU A N 1
ATOM 909 C CA . LEU A 1 108 ? 3.041 -21.568 -20.296 1.00 95.81 108 LEU A CA 1
ATOM 910 C C . LEU A 1 108 ? 1.547 -21.560 -19.943 1.00 95.81 108 LEU A C 1
ATOM 912 O O . LEU A 1 108 ? 0.819 -22.469 -20.339 1.00 95.81 108 LEU A O 1
ATOM 916 N N . LYS A 1 109 ? 1.102 -20.617 -19.105 1.00 96.50 109 LYS A N 1
ATOM 917 C CA . LYS A 1 109 ? -0.247 -20.645 -18.515 1.00 96.50 109 LYS A CA 1
ATOM 918 C C . LYS A 1 109 ? -1.251 -19.750 -19.211 1.00 96.50 109 LYS A C 1
ATOM 920 O O . LYS A 1 109 ? -2.422 -20.120 -19.262 1.00 96.50 109 LYS A O 1
ATOM 925 N N . TYR A 1 110 ? -0.812 -18.616 -19.740 1.00 95.88 110 TYR A N 1
ATOM 926 C CA . TYR A 1 110 ? -1.691 -17.609 -20.322 1.00 95.88 110 TYR A CA 1
ATOM 927 C C . TYR A 1 110 ? -1.171 -17.133 -21.692 1.00 95.88 110 TYR A C 1
ATOM 929 O O . TYR A 1 110 ? -0.923 -15.943 -21.880 1.00 95.88 110 TYR A O 1
ATOM 937 N N . PRO A 1 111 ? -1.002 -18.036 -22.677 1.00 95.25 111 PRO A N 1
ATOM 938 C CA . PRO A 1 111 ? -0.410 -17.683 -23.969 1.00 95.25 111 PRO A CA 1
ATOM 939 C C . PRO A 1 111 ? -1.284 -16.739 -24.807 1.00 95.25 111 PRO A C 1
ATOM 941 O O . PRO A 1 111 ? -0.756 -15.998 -25.632 1.00 95.25 111 PRO A O 1
ATOM 944 N N . SER A 1 112 ? -2.604 -16.748 -24.598 1.00 95.06 112 SER A N 1
ATOM 945 C CA . SER A 1 112 ? -3.581 -16.106 -25.493 1.00 95.06 112 SER A CA 1
ATOM 946 C C . SER A 1 112 ? -4.291 -14.888 -24.902 1.00 95.06 112 SER A C 1
ATOM 948 O O . SER A 1 112 ? -5.138 -14.319 -25.581 1.00 95.06 112 SER A O 1
ATOM 950 N N . ILE A 1 113 ? -3.975 -14.484 -23.667 1.00 95.38 113 ILE A N 1
ATOM 951 C CA . ILE A 1 113 ? -4.604 -13.300 -23.062 1.00 95.38 113 ILE A CA 1
ATOM 952 C C . ILE A 1 113 ? -4.082 -12.021 -23.720 1.00 95.38 113 ILE A C 1
ATOM 954 O O . ILE A 1 113 ? -2.914 -11.919 -24.089 1.00 95.38 113 ILE A O 1
ATOM 958 N N . THR A 1 114 ? -4.943 -11.034 -23.863 1.00 94.19 114 THR A N 1
ATOM 959 C CA . THR A 1 114 ? -4.646 -9.713 -24.428 1.00 94.19 114 THR A CA 1
ATOM 960 C C . THR A 1 114 ? -4.363 -8.654 -23.363 1.00 94.19 114 THR A C 1
ATOM 962 O O . THR A 1 114 ? -3.880 -7.573 -23.684 1.00 94.19 114 THR A O 1
ATOM 965 N N . SER A 1 115 ? -4.600 -8.970 -22.090 1.00 96.12 115 SER A N 1
ATOM 966 C CA . SER A 1 115 ? -4.109 -8.209 -20.940 1.00 96.12 115 SER A CA 1
ATOM 967 C C . SER A 1 115 ? -3.907 -9.114 -19.733 1.00 96.12 115 SER A C 1
ATOM 969 O O . SER A 1 115 ? -4.675 -10.051 -19.507 1.00 96.12 115 SER A O 1
ATOM 971 N N . ILE A 1 116 ? -2.926 -8.793 -18.885 1.00 96.50 116 ILE A N 1
ATOM 972 C CA . ILE A 1 116 ? -2.725 -9.483 -17.606 1.00 96.50 116 ILE A CA 1
ATOM 973 C C . ILE A 1 116 ? -3.957 -9.405 -16.682 1.00 96.50 116 ILE A C 1
ATOM 975 O O . ILE A 1 116 ? -4.144 -10.272 -15.827 1.00 96.50 116 ILE A O 1
ATOM 979 N N . THR A 1 117 ? -4.822 -8.402 -16.871 1.00 95.19 117 THR A N 1
ATOM 980 C CA . THR A 1 117 ? -6.040 -8.191 -16.067 1.00 95.19 117 THR A CA 1
ATOM 981 C C . THR A 1 117 ? -7.157 -9.201 -16.340 1.00 95.19 117 THR A C 1
ATOM 983 O O . THR A 1 117 ? -8.066 -9.340 -15.513 1.00 95.19 117 THR A O 1
ATOM 986 N N . GLU A 1 118 ? -7.074 -9.973 -17.430 1.00 94.94 118 GLU A N 1
ATOM 987 C CA . GLU A 1 118 ? -8.004 -11.076 -17.713 1.00 94.94 118 GLU A CA 1
ATOM 988 C C . GLU A 1 118 ? -7.919 -12.178 -16.648 1.00 94.94 118 GLU A C 1
ATOM 990 O O . GLU A 1 118 ? -8.902 -12.862 -16.350 1.00 94.94 118 GLU A O 1
ATOM 995 N N . VAL A 1 119 ? -6.757 -12.327 -16.006 1.00 94.38 119 VAL A N 1
ATOM 996 C CA . VAL A 1 119 ? -6.534 -13.344 -14.981 1.00 94.38 119 VAL A CA 1
ATOM 997 C C . VAL A 1 119 ? -6.687 -12.740 -13.585 1.00 94.38 119 VAL A C 1
ATOM 999 O O . VAL A 1 119 ? -6.000 -11.779 -13.245 1.00 94.38 119 VAL A O 1
ATOM 1002 N N . PRO A 1 120 ? -7.532 -13.315 -12.709 1.00 93.94 120 PRO A N 1
ATOM 1003 C CA . PRO A 1 120 ? -7.578 -12.895 -11.316 1.00 93.94 120 PRO A CA 1
ATOM 1004 C C . PRO A 1 120 ? -6.251 -13.030 -10.580 1.00 93.94 120 PRO A C 1
ATOM 1006 O O . PRO A 1 120 ? -5.636 -14.094 -10.619 1.00 93.94 120 PRO A O 1
ATOM 1009 N N . ILE A 1 121 ? -5.868 -11.984 -9.835 1.00 93.44 121 ILE A N 1
ATOM 1010 C CA . ILE A 1 121 ? -4.618 -11.957 -9.060 1.00 93.44 121 ILE A CA 1
ATOM 1011 C C . ILE A 1 121 ? -4.506 -13.183 -8.157 1.00 93.44 121 ILE A C 1
ATOM 1013 O O . ILE A 1 121 ? -3.519 -13.903 -8.237 1.00 93.44 121 ILE A O 1
ATOM 1017 N N . GLU A 1 122 ? -5.520 -13.490 -7.347 1.00 92.88 122 GLU A N 1
ATOM 1018 C CA . GLU A 1 122 ? -5.456 -14.638 -6.428 1.00 92.88 122 GLU A CA 1
ATOM 1019 C C . GLU A 1 122 ? -5.251 -15.977 -7.158 1.00 92.88 122 GLU A C 1
ATOM 1021 O O . GLU A 1 122 ? -4.476 -16.827 -6.701 1.00 92.88 122 GLU A O 1
ATOM 1026 N N . LYS A 1 123 ? -5.865 -16.138 -8.339 1.00 96.25 123 LYS A N 1
ATOM 1027 C CA . LYS A 1 123 ? -5.688 -17.319 -9.196 1.00 96.25 123 LYS A CA 1
ATOM 1028 C C . LYS A 1 123 ? -4.251 -17.400 -9.716 1.00 96.25 123 LYS A C 1
ATOM 1030 O O . LYS A 1 123 ? -3.566 -18.389 -9.457 1.00 96.25 123 LYS A O 1
ATOM 1035 N N . ALA A 1 124 ? -3.769 -16.344 -10.371 1.00 97.12 124 ALA A N 1
ATOM 1036 C CA . ALA A 1 124 ? -2.411 -16.281 -10.909 1.00 97.12 124 ALA A CA 1
ATOM 1037 C C . ALA A 1 124 ? -1.343 -16.459 -9.823 1.00 97.12 124 ALA A C 1
ATOM 1039 O O . ALA A 1 124 ? -0.371 -17.187 -10.012 1.00 97.12 124 ALA A O 1
ATOM 1040 N N . MET A 1 125 ? -1.534 -15.848 -8.652 1.00 97.56 125 MET A N 1
ATOM 1041 C CA . MET A 1 125 ? -0.601 -15.954 -7.533 1.00 97.56 125 MET A CA 1
ATOM 1042 C C . MET A 1 125 ? -0.552 -17.365 -6.946 1.00 97.56 125 MET A C 1
ATOM 1044 O O . MET A 1 125 ? 0.524 -17.823 -6.556 1.00 97.56 125 MET A O 1
ATOM 1048 N N . THR A 1 126 ? -1.688 -18.061 -6.881 1.00 97.56 126 THR A N 1
ATOM 1049 C CA . THR A 1 126 ? -1.743 -19.462 -6.444 1.00 97.56 126 THR A CA 1
ATOM 1050 C C . THR A 1 126 ? -1.022 -20.361 -7.446 1.00 97.56 126 THR A C 1
ATOM 1052 O O . THR A 1 126 ? -0.086 -21.071 -7.074 1.00 97.56 126 THR A O 1
ATOM 1055 N N . GLU A 1 127 ? -1.371 -20.257 -8.730 1.00 98.12 127 GLU A N 1
ATOM 1056 C CA . GLU A 1 127 ? -0.762 -21.050 -9.802 1.00 98.12 127 GLU A CA 1
ATOM 1057 C C . GLU A 1 127 ? 0.750 -20.801 -9.921 1.00 98.12 127 GLU A C 1
ATOM 1059 O O . GLU A 1 127 ? 1.529 -21.749 -10.071 1.00 98.12 127 GLU A O 1
ATOM 1064 N N . TYR A 1 128 ? 1.191 -19.547 -9.789 1.00 98.06 128 TYR A N 1
ATOM 1065 C CA . TYR A 1 128 ? 2.604 -19.196 -9.879 1.00 98.06 128 TYR A CA 1
ATOM 1066 C C . TYR A 1 128 ? 3.411 -19.701 -8.682 1.00 98.06 128 TYR A C 1
ATOM 1068 O O . TYR A 1 128 ? 4.517 -20.218 -8.854 1.00 98.06 128 TYR A O 1
ATOM 1076 N N . ARG A 1 129 ? 2.865 -19.631 -7.460 1.00 98.00 129 ARG A N 1
ATOM 1077 C CA . ARG A 1 129 ? 3.519 -20.230 -6.285 1.00 98.00 129 ARG A CA 1
ATOM 1078 C C . ARG A 1 129 ? 3.696 -21.734 -6.470 1.00 98.00 129 ARG A C 1
ATOM 1080 O O . ARG A 1 129 ? 4.797 -22.234 -6.252 1.00 98.00 129 ARG A O 1
ATOM 1087 N N . THR A 1 130 ? 2.670 -22.438 -6.949 1.00 97.81 130 THR A N 1
ATOM 1088 C CA . THR A 1 130 ? 2.774 -23.867 -7.276 1.00 97.81 130 THR A CA 1
ATOM 1089 C C . THR A 1 130 ? 3.829 -24.126 -8.356 1.00 97.81 130 THR A C 1
ATOM 1091 O O . THR A 1 130 ? 4.645 -25.037 -8.212 1.00 97.81 130 THR A O 1
ATOM 1094 N N . TYR A 1 131 ? 3.863 -23.310 -9.414 1.00 98.06 131 TYR A N 1
ATOM 1095 C CA . TYR A 1 131 ? 4.858 -23.388 -10.490 1.00 98.06 131 TYR A CA 1
ATOM 1096 C C . TYR A 1 131 ? 6.302 -23.230 -9.982 1.00 98.06 131 TYR A C 1
ATOM 1098 O O . TYR A 1 131 ? 7.197 -23.950 -10.437 1.00 98.06 131 TYR A O 1
ATOM 1106 N N . LEU A 1 132 ? 6.532 -22.303 -9.046 1.00 97.75 132 LEU A N 1
ATOM 1107 C CA . LEU A 1 132 ? 7.838 -22.047 -8.437 1.00 97.75 132 LEU A CA 1
ATOM 1108 C C . LEU A 1 132 ? 8.262 -23.185 -7.502 1.00 97.75 132 LEU A C 1
ATOM 1110 O O . LEU A 1 132 ? 9.383 -23.683 -7.622 1.00 97.75 132 LEU A O 1
ATOM 1114 N N . THR A 1 133 ? 7.361 -23.639 -6.625 1.00 97.19 133 THR A N 1
ATOM 1115 C CA . THR A 1 133 ? 7.640 -24.726 -5.677 1.00 97.19 133 THR A CA 1
ATOM 1116 C C . THR A 1 133 ? 7.981 -26.029 -6.397 1.00 97.19 133 THR A C 1
ATOM 1118 O O . THR A 1 133 ? 8.962 -26.674 -6.035 1.00 97.19 133 THR A O 1
ATOM 1121 N N . LYS A 1 134 ? 7.266 -26.379 -7.479 1.00 97.06 134 LYS A N 1
ATOM 1122 C CA . LYS A 1 134 ? 7.578 -27.565 -8.305 1.00 97.06 134 LYS A CA 1
ATOM 1123 C C . LYS A 1 134 ? 8.981 -27.533 -8.928 1.00 97.06 134 LYS A C 1
ATOM 1125 O O . LYS A 1 134 ? 9.496 -28.574 -9.308 1.00 97.06 134 LYS A O 1
ATOM 1130 N N . ARG A 1 135 ? 9.603 -26.355 -9.034 1.00 96.31 135 ARG A N 1
ATOM 1131 C CA . ARG A 1 135 ? 10.969 -26.160 -9.552 1.00 96.31 135 ARG A CA 1
ATOM 1132 C C . ARG A 1 135 ? 12.000 -25.888 -8.453 1.00 96.31 135 ARG A C 1
ATOM 1134 O O . ARG A 1 135 ? 13.077 -25.379 -8.750 1.00 96.31 135 ARG A O 1
ATOM 1141 N N . GLY A 1 136 ? 11.658 -26.146 -7.189 1.00 96.00 136 GLY A N 1
ATOM 1142 C CA . GLY A 1 136 ? 12.556 -25.934 -6.051 1.00 96.00 136 GLY A CA 1
ATOM 1143 C C . GLY A 1 136 ? 12.868 -24.461 -5.756 1.00 96.00 136 GLY A C 1
ATOM 1144 O O . GLY A 1 136 ? 13.849 -24.159 -5.079 1.00 96.00 136 GLY A O 1
ATOM 1145 N N . VAL A 1 137 ? 12.065 -23.516 -6.259 1.00 96.31 137 VAL A N 1
ATOM 1146 C CA . VAL A 1 137 ? 12.302 -22.082 -6.048 1.00 96.31 137 VAL A CA 1
ATOM 1147 C C . VAL A 1 137 ? 11.635 -21.628 -4.756 1.00 96.31 137 VAL A C 1
ATOM 1149 O O . VAL A 1 137 ? 10.429 -21.784 -4.570 1.00 96.31 137 VAL A O 1
ATOM 1152 N N . ARG A 1 138 ? 12.414 -21.005 -3.866 1.00 94.62 138 ARG A N 1
ATOM 1153 C CA . ARG A 1 138 ? 11.901 -20.443 -2.610 1.00 94.62 138 ARG A CA 1
ATOM 1154 C C . ARG A 1 138 ? 10.951 -19.277 -2.891 1.00 94.62 138 ARG A C 1
ATOM 1156 O O . ARG A 1 138 ? 11.346 -18.263 -3.462 1.00 94.62 138 ARG A O 1
ATOM 1163 N N . ILE A 1 139 ? 9.708 -19.407 -2.432 1.00 95.00 139 ILE A N 1
ATOM 1164 C CA . ILE A 1 139 ? 8.656 -18.395 -2.618 1.00 95.00 139 ILE A CA 1
ATOM 1165 C C . ILE A 1 139 ? 8.670 -17.291 -1.553 1.00 95.00 139 ILE A C 1
ATOM 1167 O O . ILE A 1 139 ? 8.056 -16.243 -1.759 1.00 95.00 139 ILE A O 1
ATOM 1171 N N . THR A 1 140 ? 9.398 -17.481 -0.450 1.00 95.06 140 THR A N 1
ATOM 1172 C CA . THR A 1 140 ? 9.518 -16.525 0.664 1.00 95.06 140 THR A CA 1
ATOM 1173 C C . THR A 1 140 ? 10.971 -16.153 0.943 1.00 95.06 140 THR A C 1
ATOM 1175 O O . THR A 1 140 ? 11.877 -16.937 0.670 1.00 95.06 140 THR A O 1
ATOM 1178 N N . THR A 1 141 ? 11.177 -14.978 1.530 1.00 93.50 141 THR A N 1
ATOM 1179 C CA . THR A 1 141 ? 12.460 -14.484 2.044 1.00 93.50 141 THR A CA 1
ATOM 1180 C C . THR A 1 141 ? 12.304 -14.027 3.494 1.00 93.50 141 THR A C 1
ATOM 1182 O O . THR A 1 141 ? 11.184 -13.814 3.962 1.00 93.50 141 THR A O 1
ATOM 1185 N N . THR A 1 142 ? 13.420 -13.855 4.193 1.00 92.94 142 THR A N 1
ATOM 1186 C CA . THR A 1 142 ? 13.455 -13.233 5.519 1.00 92.94 142 THR A CA 1
ATOM 1187 C C . THR A 1 142 ? 13.906 -11.787 5.366 1.00 92.94 142 THR A C 1
ATOM 1189 O O . THR A 1 142 ? 14.983 -11.525 4.837 1.00 92.94 142 THR A O 1
ATOM 1192 N N . ASN A 1 143 ? 13.066 -10.858 5.810 1.00 89.81 143 ASN A N 1
ATOM 1193 C CA . ASN A 1 143 ? 13.420 -9.458 6.014 1.00 89.81 143 ASN A CA 1
ATOM 1194 C C . ASN A 1 143 ? 13.652 -9.216 7.507 1.00 89.81 143 ASN A C 1
ATOM 1196 O O . ASN A 1 143 ? 13.359 -10.079 8.330 1.00 89.81 143 ASN A O 1
ATOM 1200 N N . TYR A 1 144 ? 14.138 -8.031 7.863 1.00 89.19 144 TYR A N 1
ATOM 1201 C CA . TYR A 1 144 ? 14.346 -7.650 9.255 1.00 89.19 144 TYR A CA 1
ATOM 1202 C C . TYR A 1 144 ? 13.604 -6.354 9.554 1.00 89.19 144 TYR A C 1
ATOM 1204 O O . TYR A 1 144 ? 13.630 -5.424 8.747 1.00 89.19 144 TYR A O 1
ATOM 1212 N N . LYS A 1 145 ? 12.945 -6.303 10.710 1.00 86.25 145 LYS A N 1
ATOM 1213 C CA . LYS A 1 145 ? 12.428 -5.067 11.301 1.00 86.25 145 LYS A CA 1
ATOM 1214 C C . LYS A 1 145 ? 13.298 -4.685 12.487 1.00 86.25 145 LYS A C 1
ATOM 1216 O O . LYS A 1 145 ? 13.792 -5.561 13.188 1.00 86.25 145 LYS A O 1
ATOM 1221 N N . ILE A 1 146 ? 13.473 -3.388 12.695 1.00 87.62 146 ILE A N 1
ATOM 1222 C CA . ILE A 1 146 ? 14.174 -2.857 13.863 1.00 87.62 146 ILE A CA 1
ATOM 1223 C C . ILE A 1 146 ? 13.118 -2.524 14.920 1.00 87.62 146 ILE A C 1
ATOM 1225 O O . ILE A 1 146 ? 12.132 -1.854 14.610 1.00 87.62 146 ILE A O 1
ATOM 1229 N N . THR A 1 147 ? 13.276 -3.049 16.134 1.00 83.19 147 THR A N 1
ATOM 1230 C CA . THR A 1 147 ? 12.369 -2.773 17.257 1.00 83.19 147 THR A CA 1
ATOM 1231 C C . THR A 1 147 ? 12.662 -1.404 17.875 1.00 83.19 147 THR A C 1
ATOM 1233 O O . THR A 1 147 ? 13.668 -0.767 17.567 1.00 83.19 147 THR A O 1
ATOM 1236 N N . ALA A 1 148 ? 11.805 -0.952 18.796 1.00 76.25 148 ALA A N 1
ATOM 1237 C CA . ALA A 1 148 ? 12.060 0.265 19.574 1.00 76.25 148 ALA A CA 1
ATOM 1238 C C . ALA A 1 148 ? 13.375 0.200 20.381 1.00 76.25 148 ALA A C 1
ATOM 1240 O O . ALA A 1 148 ? 13.948 1.241 20.689 1.00 76.25 148 ALA A O 1
ATOM 1241 N N . ASN A 1 149 ? 13.866 -1.011 20.663 1.00 84.38 149 ASN A N 1
ATOM 1242 C CA . ASN A 1 149 ? 15.128 -1.265 21.356 1.00 84.38 149 ASN A CA 1
ATOM 1243 C C . ASN A 1 149 ? 16.315 -1.412 20.384 1.00 84.38 149 ASN A C 1
ATOM 1245 O O . ASN A 1 149 ? 17.378 -1.869 20.778 1.00 84.38 149 ASN A O 1
ATOM 1249 N N . GLN A 1 150 ? 16.134 -1.050 19.108 1.00 84.94 150 GLN A N 1
ATOM 1250 C CA . GLN A 1 150 ? 17.126 -1.179 18.033 1.00 84.94 150 GLN A CA 1
ATOM 1251 C C . GLN A 1 150 ? 17.534 -2.625 17.682 1.00 84.94 150 GLN A C 1
ATOM 1253 O O . GLN A 1 150 ? 18.525 -2.856 16.990 1.00 84.94 150 GLN A O 1
ATOM 1258 N N . GLU A 1 151 ? 16.732 -3.616 18.070 1.00 90.25 151 GLU A N 1
ATOM 1259 C CA . GLU A 1 151 ? 17.012 -5.027 17.793 1.00 90.25 151 GLU A CA 1
ATOM 1260 C C . GLU A 1 151 ? 16.438 -5.461 16.442 1.00 90.25 151 GLU A C 1
ATOM 1262 O O . GLU A 1 151 ? 15.340 -5.058 16.049 1.00 90.25 151 GLU A O 1
ATOM 1267 N N . LYS A 1 152 ? 17.154 -6.336 15.728 1.00 92.00 152 LYS A N 1
ATOM 1268 C CA . LYS A 1 152 ? 16.697 -6.891 14.447 1.00 92.00 152 LYS A CA 1
ATOM 1269 C C . LYS A 1 152 ? 15.814 -8.115 14.675 1.00 92.00 152 LYS A C 1
ATOM 1271 O O . LYS A 1 152 ? 16.296 -9.167 15.076 1.00 92.00 152 LYS A O 1
ATOM 1276 N N . THR A 1 153 ? 14.539 -8.012 14.316 1.00 91.31 153 THR A N 1
ATOM 1277 C CA . THR A 1 153 ? 13.577 -9.121 14.356 1.00 91.31 153 THR A CA 1
ATOM 1278 C C . THR A 1 153 ? 13.313 -9.664 12.949 1.00 91.31 153 THR A C 1
ATOM 1280 O O . THR A 1 153 ? 12.995 -8.883 12.042 1.00 91.31 153 THR A O 1
ATOM 1283 N N . PRO A 1 154 ? 13.462 -10.982 12.713 1.00 92.25 154 PRO A N 1
ATOM 1284 C CA . PRO A 1 154 ? 13.207 -11.571 11.407 1.00 92.25 154 PRO A CA 1
ATOM 1285 C C . PRO A 1 154 ? 11.706 -11.584 11.106 1.00 92.25 154 PRO A C 1
ATOM 1287 O O . PRO A 1 154 ? 10.884 -11.975 11.931 1.00 92.25 154 PRO A O 1
ATOM 1290 N N . VAL A 1 155 ? 11.344 -11.196 9.888 1.00 90.94 155 VAL A N 1
ATOM 1291 C CA . VAL A 1 155 ? 9.966 -11.200 9.394 1.00 90.94 155 VAL A CA 1
ATOM 1292 C C . VAL A 1 155 ? 9.919 -11.912 8.054 1.00 90.94 155 VAL A C 1
ATOM 1294 O O . VAL A 1 155 ? 10.658 -11.582 7.124 1.00 90.94 155 VAL A O 1
ATOM 1297 N N . LYS A 1 156 ? 9.020 -12.889 7.933 1.00 92.31 156 LYS A N 1
ATOM 1298 C CA . LYS A 1 156 ? 8.802 -13.614 6.681 1.00 92.31 156 LYS A CA 1
ATOM 1299 C C . LYS A 1 156 ? 8.107 -12.705 5.665 1.00 92.31 156 LYS A C 1
ATOM 1301 O O . LYS A 1 156 ? 7.067 -12.120 5.952 1.00 92.31 156 LYS A O 1
ATOM 1306 N N . ALA A 1 157 ? 8.672 -12.614 4.469 1.00 90.69 157 ALA A N 1
ATOM 1307 C CA . ALA A 1 157 ? 8.153 -11.821 3.362 1.00 90.69 157 ALA A CA 1
ATOM 1308 C C . ALA A 1 157 ? 8.078 -12.653 2.074 1.00 90.69 157 ALA A C 1
ATOM 1310 O O . ALA A 1 157 ? 8.684 -13.722 1.958 1.00 90.69 157 ALA A O 1
ATOM 1311 N N . ASN A 1 158 ? 7.341 -12.159 1.079 1.00 92.75 158 ASN A N 1
ATOM 1312 C CA . ASN A 1 158 ? 7.356 -12.743 -0.261 1.00 92.75 158 ASN A CA 1
ATOM 1313 C C . ASN A 1 158 ? 8.750 -12.594 -0.888 1.00 92.75 158 ASN A C 1
ATOM 1315 O O . ASN A 1 158 ? 9.385 -11.545 -0.778 1.00 92.75 158 ASN A O 1
ATOM 1319 N N . SER A 1 159 ? 9.213 -13.633 -1.583 1.00 94.25 159 SER A N 1
ATOM 1320 C CA . SER A 1 159 ? 10.408 -13.545 -2.428 1.00 94.25 159 SER A CA 1
ATOM 1321 C C . SER A 1 159 ? 10.212 -12.521 -3.551 1.00 94.25 159 SER A C 1
ATOM 1323 O O . SER A 1 159 ? 9.081 -12.235 -3.954 1.00 94.25 159 SER A O 1
ATOM 1325 N N . TYR A 1 160 ? 11.311 -12.023 -4.125 1.00 93.19 160 TYR A N 1
ATOM 1326 C CA . TYR A 1 160 ? 11.240 -11.137 -5.291 1.00 93.19 160 TYR A CA 1
ATOM 1327 C C . TYR A 1 160 ? 10.504 -11.774 -6.477 1.00 93.19 160 TYR A C 1
ATOM 1329 O O . TYR A 1 160 ? 9.828 -11.049 -7.196 1.00 93.19 160 TYR A O 1
ATOM 1337 N N . TYR A 1 161 ? 10.549 -13.103 -6.643 1.00 95.38 161 TYR A N 1
ATOM 1338 C CA . TYR A 1 161 ? 9.763 -13.804 -7.664 1.00 95.38 161 TYR A CA 1
ATOM 1339 C C . TYR A 1 161 ? 8.266 -13.528 -7.503 1.00 95.38 161 TYR A C 1
ATOM 1341 O O . TYR A 1 161 ? 7.623 -13.034 -8.425 1.00 95.38 161 TYR A O 1
ATOM 1349 N N . VAL A 1 162 ? 7.731 -13.811 -6.313 1.00 96.38 162 VAL A N 1
ATOM 1350 C CA . VAL A 1 162 ? 6.305 -13.659 -5.987 1.00 96.38 162 VAL A CA 1
ATOM 1351 C C . VAL A 1 162 ? 5.899 -12.186 -6.012 1.00 96.38 162 VAL A C 1
ATOM 1353 O O . VAL A 1 162 ? 4.872 -11.837 -6.585 1.00 96.38 162 VAL A O 1
ATOM 1356 N N . THR A 1 163 ? 6.720 -11.310 -5.430 1.00 94.88 163 THR A N 1
ATOM 1357 C CA . THR A 1 163 ? 6.446 -9.868 -5.385 1.00 94.88 163 THR A CA 1
ATOM 1358 C C . THR A 1 163 ? 6.390 -9.250 -6.782 1.00 94.88 163 THR A C 1
ATOM 1360 O O . THR A 1 163 ? 5.566 -8.372 -7.013 1.00 94.88 163 THR A O 1
ATOM 1363 N N . ASN A 1 164 ? 7.220 -9.708 -7.726 1.00 95.88 164 ASN A N 1
ATOM 1364 C CA . ASN A 1 164 ? 7.269 -9.126 -9.066 1.00 95.88 164 ASN A CA 1
ATOM 1365 C C . ASN A 1 164 ? 5.983 -9.365 -9.866 1.00 95.88 164 ASN A C 1
ATOM 1367 O O . ASN A 1 164 ? 5.430 -8.405 -10.393 1.00 95.88 164 ASN A O 1
ATOM 1371 N N . LEU A 1 165 ? 5.483 -10.610 -9.896 1.00 97.25 165 LEU A N 1
ATOM 1372 C CA . LEU A 1 165 ? 4.211 -10.918 -10.560 1.00 97.25 165 LEU A CA 1
ATOM 1373 C C . LEU A 1 165 ? 3.062 -10.163 -9.892 1.00 97.25 165 LEU A C 1
ATOM 1375 O O . LEU A 1 165 ? 2.269 -9.530 -10.578 1.00 97.25 165 LEU A O 1
ATOM 1379 N N . LYS A 1 166 ? 3.014 -10.167 -8.553 1.00 96.12 166 LYS A N 1
ATOM 1380 C CA . LYS A 1 166 ? 1.959 -9.474 -7.811 1.00 96.12 166 LYS A CA 1
ATOM 1381 C C . LYS A 1 166 ? 1.899 -7.985 -8.167 1.00 96.12 166 LYS A C 1
ATOM 1383 O O . LYS A 1 166 ? 0.834 -7.495 -8.514 1.00 96.12 166 LYS A O 1
ATOM 1388 N N . GLN A 1 167 ? 3.036 -7.288 -8.125 1.00 95.56 167 GLN A N 1
ATOM 1389 C CA . GLN A 1 167 ? 3.093 -5.861 -8.452 1.00 95.56 167 GLN A CA 1
ATOM 1390 C C . GLN A 1 167 ? 2.738 -5.579 -9.916 1.00 95.56 167 GLN A C 1
ATOM 1392 O O . GLN A 1 167 ? 2.099 -4.571 -10.183 1.00 95.56 167 GLN A O 1
ATOM 1397 N N . PHE A 1 168 ? 3.131 -6.455 -10.847 1.00 97.50 168 PHE A N 1
ATOM 1398 C CA . PHE A 1 168 ? 2.765 -6.326 -12.260 1.00 97.50 168 PHE A CA 1
ATOM 1399 C C . PHE A 1 168 ? 1.245 -6.396 -12.451 1.00 97.50 168 PHE A C 1
ATOM 1401 O O . PHE A 1 168 ? 0.670 -5.537 -13.112 1.00 97.50 168 PHE A O 1
ATOM 1408 N N . MET A 1 169 ? 0.586 -7.365 -11.812 1.00 96.81 169 MET A N 1
ATOM 1409 C CA . MET A 1 169 ? -0.868 -7.500 -11.905 1.00 96.81 169 MET A CA 1
ATOM 1410 C C . MET A 1 169 ? -1.614 -6.377 -11.172 1.00 96.81 169 MET A C 1
ATOM 1412 O O . MET A 1 169 ? -2.553 -5.816 -11.725 1.00 96.81 169 MET A O 1
ATOM 1416 N N . GLU A 1 170 ? -1.191 -6.016 -9.953 1.00 93.75 170 GLU A N 1
ATOM 1417 C CA . GLU A 1 170 ? -1.811 -4.924 -9.183 1.00 93.75 170 GLU A CA 1
ATOM 1418 C C . GLU A 1 170 ? -1.659 -3.569 -9.888 1.00 93.75 170 GLU A C 1
ATOM 1420 O O . GLU A 1 170 ? -2.569 -2.745 -9.827 1.00 93.75 170 GLU A O 1
ATOM 1425 N N . PHE A 1 171 ? -0.539 -3.345 -10.584 1.00 95.25 171 PHE A N 1
ATOM 1426 C CA . PHE A 1 171 ? -0.345 -2.149 -11.396 1.00 95.25 171 PHE A CA 1
ATOM 1427 C C . PHE A 1 171 ? -1.400 -2.047 -12.497 1.00 95.25 171 PHE A C 1
ATOM 1429 O O . PHE A 1 171 ? -2.036 -1.006 -12.605 1.00 95.25 171 PHE A O 1
ATOM 1436 N N . TYR A 1 172 ? -1.631 -3.112 -13.270 1.00 96.00 172 TYR A N 1
ATOM 1437 C CA . TYR A 1 172 ? -2.600 -3.066 -14.366 1.00 96.00 172 TYR A CA 1
ATOM 1438 C C . TYR A 1 172 ? -4.060 -3.114 -13.915 1.00 96.00 172 TYR A C 1
ATOM 1440 O O . TYR A 1 172 ? -4.889 -2.459 -14.541 1.00 96.00 172 TYR A O 1
ATOM 1448 N N . GLU A 1 173 ? -4.379 -3.780 -12.796 1.00 92.50 173 GLU A N 1
ATOM 1449 C CA . GLU A 1 173 ? -5.707 -3.629 -12.179 1.00 92.50 173 GLU A CA 1
ATOM 1450 C C . GLU A 1 173 ? -5.995 -2.165 -11.816 1.00 92.50 173 GLU A C 1
ATOM 1452 O O . GLU A 1 173 ? -7.138 -1.730 -11.913 1.00 92.50 173 GLU A O 1
ATOM 1457 N N . ASN A 1 174 ? -4.971 -1.396 -11.427 1.00 90.75 174 ASN A N 1
ATOM 1458 C CA . ASN A 1 174 ? -5.112 0.024 -11.119 1.00 90.75 174 ASN A CA 1
ATOM 1459 C C . ASN A 1 174 ? -5.075 0.920 -12.370 1.00 90.75 174 ASN A C 1
ATOM 1461 O O . ASN A 1 174 ? -5.855 1.860 -12.481 1.00 90.75 174 ASN A O 1
ATOM 1465 N N . PHE A 1 175 ? -4.166 0.644 -13.307 1.00 92.94 175 PHE A N 1
ATOM 1466 C CA . PHE A 1 175 ? -3.917 1.460 -14.500 1.00 92.94 175 PHE A CA 1
ATOM 1467 C C . PHE A 1 175 ? -5.073 1.414 -15.511 1.00 92.94 175 PHE A C 1
ATOM 1469 O O . PHE A 1 175 ? -5.301 2.375 -16.247 1.00 92.94 175 PHE A O 1
ATOM 1476 N N . TYR A 1 176 ? -5.812 0.304 -15.535 1.00 94.81 176 TYR A N 1
ATOM 1477 C CA . TYR A 1 176 ? -7.009 0.125 -16.355 1.00 94.81 176 TYR A CA 1
ATOM 1478 C C . TYR A 1 176 ? -8.312 0.264 -15.570 1.00 94.81 176 TYR A C 1
ATOM 1480 O O . TYR A 1 176 ? -9.369 -0.071 -16.099 1.00 94.81 176 TYR A O 1
ATOM 1488 N N . PHE A 1 177 ? -8.250 0.730 -14.322 1.00 92.69 177 PHE A N 1
ATOM 1489 C CA . PHE A 1 177 ? -9.438 0.886 -13.498 1.00 92.69 177 PHE A CA 1
ATOM 1490 C C . PHE A 1 177 ? -10.395 1.931 -14.089 1.00 92.69 177 PHE A C 1
ATOM 1492 O O . PHE A 1 177 ? -10.007 3.075 -14.313 1.00 92.69 177 PHE A O 1
ATOM 1499 N N . ASP A 1 178 ? -11.644 1.529 -14.305 1.00 91.38 178 ASP A N 1
ATOM 1500 C CA . ASP A 1 178 ? -12.729 2.334 -14.866 1.00 91.38 178 ASP A CA 1
ATOM 1501 C C . ASP A 1 178 ? -13.643 2.864 -13.752 1.00 91.38 178 ASP A C 1
ATOM 1503 O O . ASP A 1 178 ? -14.751 2.380 -13.509 1.00 91.38 178 ASP A O 1
ATOM 1507 N N . GLY A 1 179 ? -13.119 3.801 -12.969 1.00 90.31 179 GLY A N 1
ATOM 1508 C CA . GLY A 1 179 ? -13.853 4.418 -11.873 1.00 90.31 179 GLY A CA 1
ATOM 1509 C C . GLY A 1 179 ? -13.017 5.434 -11.109 1.00 90.31 179 GLY A C 1
ATOM 1510 O O . GLY A 1 179 ? -11.831 5.631 -11.378 1.00 90.31 179 GLY A O 1
ATOM 1511 N N . GLU A 1 180 ? -13.634 6.060 -10.113 1.00 91.56 180 GLU A N 1
ATOM 1512 C CA . GLU A 1 180 ? -12.946 7.027 -9.262 1.00 91.56 180 GLU A CA 1
ATOM 1513 C C . GLU A 1 180 ? -11.998 6.332 -8.281 1.00 91.56 180 GLU A C 1
ATOM 1515 O O . GLU A 1 180 ? -12.230 5.203 -7.848 1.00 91.56 180 GLU A O 1
ATOM 1520 N N . GLU A 1 181 ? -10.960 7.038 -7.831 1.00 92.88 181 GLU A N 1
ATOM 1521 C CA . GLU A 1 181 ? -10.051 6.527 -6.798 1.00 92.88 181 GLU A CA 1
ATOM 1522 C C . GLU A 1 181 ? -10.817 6.069 -5.537 1.00 92.88 181 GLU A C 1
ATOM 1524 O O . GLU A 1 181 ? -10.485 5.042 -4.948 1.00 92.88 181 GLU A O 1
ATOM 1529 N N . TRP A 1 182 ? -11.922 6.743 -5.190 1.00 93.56 182 TRP A N 1
ATOM 1530 C CA . TRP A 1 182 ? -12.803 6.385 -4.071 1.00 93.56 182 TRP A CA 1
ATOM 1531 C C . TRP A 1 182 ? -13.439 4.992 -4.188 1.00 93.56 182 TRP A C 1
ATOM 1533 O O . TRP A 1 182 ? -13.708 4.345 -3.168 1.00 93.56 182 TRP A O 1
ATOM 1543 N N . ASP A 1 183 ? -13.645 4.488 -5.403 1.00 92.12 183 ASP A N 1
ATOM 1544 C CA . ASP A 1 183 ? -14.226 3.165 -5.636 1.00 92.12 183 ASP A CA 1
ATOM 1545 C C . ASP A 1 183 ? -13.248 2.037 -5.288 1.00 92.12 183 ASP A C 1
ATOM 1547 O O . ASP A 1 183 ? -13.672 0.935 -4.926 1.00 92.12 183 ASP A O 1
ATOM 1551 N N . LYS A 1 184 ? -11.939 2.312 -5.310 1.00 91.94 184 LYS A N 1
ATOM 1552 C CA . LYS A 1 184 ? -10.886 1.323 -5.055 1.00 91.94 184 LYS A CA 1
ATOM 1553 C C . LYS A 1 184 ? -10.840 0.899 -3.588 1.00 91.94 184 LYS A C 1
ATOM 1555 O O . LYS A 1 184 ? -11.291 1.605 -2.687 1.00 91.94 184 LYS A O 1
ATOM 1560 N N . ASP A 1 185 ? -10.270 -0.275 -3.332 1.00 93.00 185 ASP A N 1
ATOM 1561 C CA . ASP A 1 185 ? -9.972 -0.749 -1.969 1.00 93.00 185 ASP A CA 1
ATOM 1562 C C . ASP A 1 185 ? -8.619 -0.236 -1.449 1.00 93.00 185 ASP A C 1
ATOM 1564 O O . ASP A 1 185 ? -8.272 -0.452 -0.290 1.00 93.00 185 ASP A O 1
ATOM 1568 N N . VAL A 1 186 ? -7.836 0.421 -2.301 1.00 93.44 186 VAL A N 1
ATOM 1569 C CA . VAL A 1 186 ? -6.603 1.114 -1.934 1.00 93.44 186 VAL A CA 1
ATOM 1570 C C . VAL A 1 186 ? -6.689 2.489 -2.563 1.00 93.44 186 VAL A C 1
ATOM 1572 O O . VAL A 1 186 ? -6.812 2.569 -3.780 1.00 93.44 186 VAL A O 1
ATOM 1575 N N . TRP A 1 187 ? -6.667 3.530 -1.740 1.00 95.44 187 TRP A N 1
ATOM 1576 C CA . TRP A 1 187 ? -6.672 4.910 -2.210 1.00 95.44 187 TRP A CA 1
ATOM 1577 C C . TRP A 1 187 ? -5.257 5.449 -2.223 1.00 95.44 187 TRP A C 1
ATOM 1579 O O . TRP A 1 187 ? -4.589 5.422 -1.191 1.00 95.44 187 TRP A O 1
ATOM 1589 N N . ASP A 1 188 ? -4.819 5.951 -3.365 1.00 92.75 188 ASP A N 1
ATOM 1590 C CA . ASP A 1 188 ? -3.566 6.668 -3.538 1.00 92.75 188 ASP A CA 1
ATOM 1591 C C . ASP A 1 188 ? -3.808 8.176 -3.453 1.00 92.75 188 ASP A C 1
ATOM 1593 O O . ASP A 1 188 ? -4.532 8.741 -4.275 1.00 92.75 188 ASP A O 1
ATOM 1597 N N . ARG A 1 189 ? -3.178 8.852 -2.484 1.00 92.12 189 ARG A N 1
ATOM 1598 C CA . ARG A 1 189 ? -3.353 10.304 -2.293 1.00 92.12 189 ARG A CA 1
ATOM 1599 C C . ARG A 1 189 ? -3.007 11.124 -3.532 1.00 92.12 189 ARG A C 1
ATOM 1601 O O . ARG A 1 189 ? -3.546 12.209 -3.690 1.00 92.12 189 ARG A O 1
ATOM 1608 N N . ARG A 1 190 ? -2.130 10.615 -4.405 1.00 89.12 190 ARG A N 1
ATOM 1609 C CA . ARG A 1 190 ? -1.699 11.297 -5.639 1.00 89.12 190 ARG A CA 1
ATOM 1610 C C . ARG A 1 190 ? -2.808 11.375 -6.690 1.00 89.12 190 ARG A C 1
ATOM 1612 O O . ARG A 1 190 ? -2.717 12.193 -7.594 1.00 89.12 190 ARG A O 1
ATOM 1619 N N . ASN A 1 191 ? -3.838 10.541 -6.552 1.00 90.81 191 ASN A N 1
ATOM 1620 C CA . ASN A 1 191 ? -5.012 10.507 -7.422 1.00 90.81 191 ASN A CA 1
ATOM 1621 C C . ASN A 1 191 ? -6.260 11.097 -6.742 1.00 90.81 191 ASN A C 1
ATOM 1623 O O . ASN A 1 191 ? -7.354 11.027 -7.301 1.00 90.81 191 ASN A O 1
ATOM 1627 N N . LEU A 1 192 ? -6.126 11.624 -5.521 1.00 91.00 192 LEU A N 1
ATOM 1628 C CA . LEU A 1 192 ? -7.220 12.238 -4.779 1.00 91.00 192 LEU A CA 1
ATOM 1629 C C . LEU A 1 192 ? -7.114 13.766 -4.841 1.00 91.00 192 LEU A C 1
ATOM 1631 O O . LEU A 1 192 ? -6.008 14.299 -4.765 1.00 91.00 192 LEU A O 1
ATOM 1635 N N . PRO A 1 193 ? -8.247 14.487 -4.899 1.00 88.19 193 PRO A N 1
ATOM 1636 C CA . PRO A 1 193 ? -8.266 15.944 -4.825 1.00 88.19 193 PRO A CA 1
ATOM 1637 C C . PRO A 1 193 ? -8.075 16.401 -3.368 1.00 88.19 193 PRO A C 1
ATOM 1639 O O . PRO A 1 193 ? -9.011 16.874 -2.726 1.00 88.19 193 PRO A O 1
ATOM 1642 N N . LEU A 1 194 ? -6.881 16.185 -2.813 1.00 88.69 194 LEU A N 1
ATOM 1643 C CA . LEU A 1 194 ? -6.541 16.583 -1.448 1.00 88.69 194 LEU A CA 1
ATOM 1644 C C . LEU A 1 194 ? -5.787 17.918 -1.448 1.00 88.69 194 LEU A C 1
ATOM 1646 O O . LEU A 1 194 ? -4.833 18.062 -2.211 1.00 88.69 194 LEU A O 1
ATOM 1650 N N . PRO A 1 195 ? -6.166 18.867 -0.577 1.00 88.00 195 PRO A N 1
ATOM 1651 C CA . PRO A 1 195 ? -5.376 20.067 -0.330 1.00 88.00 195 PRO A CA 1
ATOM 1652 C C . PRO A 1 195 ? -3.963 19.749 0.183 1.00 88.00 195 PRO A C 1
ATOM 1654 O O . PRO A 1 195 ? -3.766 18.784 0.931 1.00 88.00 195 PRO A O 1
ATOM 1657 N N . ASP A 1 196 ? -2.992 20.600 -0.159 1.00 84.94 196 ASP A N 1
ATOM 1658 C CA . ASP A 1 196 ? -1.585 20.423 0.225 1.00 84.94 196 ASP A CA 1
ATOM 1659 C C . ASP A 1 196 ? -1.381 20.376 1.753 1.00 84.94 196 ASP A C 1
ATOM 1661 O O . ASP A 1 196 ? -0.519 19.641 2.234 1.00 84.94 196 ASP A O 1
ATOM 1665 N N . ASP A 1 197 ? -2.208 21.073 2.547 1.00 84.69 197 ASP A N 1
ATOM 1666 C CA . ASP A 1 197 ? -2.126 21.069 4.020 1.00 84.69 197 ASP A CA 1
ATOM 1667 C C . ASP A 1 197 ? -2.467 19.706 4.646 1.00 84.69 197 ASP A C 1
ATOM 1669 O O . ASP A 1 197 ? -2.103 19.432 5.792 1.00 84.69 197 ASP A O 1
ATOM 1673 N N . LYS A 1 198 ? -3.135 18.813 3.903 1.00 85.69 198 LYS A N 1
ATOM 1674 C CA . LYS A 1 198 ? -3.443 17.449 4.367 1.00 85.69 198 LYS A CA 1
ATOM 1675 C C . LYS A 1 198 ? -2.297 16.473 4.139 1.00 85.69 198 LYS A C 1
ATOM 1677 O O . LYS A 1 198 ? -2.338 15.351 4.660 1.00 85.69 198 LYS A O 1
ATOM 1682 N N . VAL A 1 199 ? -1.289 16.870 3.368 1.00 87.00 199 VAL A N 1
ATOM 1683 C CA . VAL A 1 199 ? -0.230 15.997 2.874 1.00 87.00 199 VAL A CA 1
ATOM 1684 C C . VAL A 1 199 ? 1.095 16.409 3.499 1.00 87.00 199 VAL A C 1
ATOM 1686 O O . VAL A 1 199 ? 1.655 17.453 3.195 1.00 87.00 199 VAL A O 1
ATOM 1689 N N . ASN A 1 200 ? 1.658 15.542 4.343 1.00 85.12 200 ASN A N 1
ATOM 1690 C CA . ASN A 1 200 ? 3.042 15.718 4.769 1.00 85.12 200 ASN A CA 1
ATOM 1691 C C . ASN A 1 200 ? 3.973 15.269 3.619 1.00 85.12 200 ASN A C 1
ATOM 1693 O O . ASN A 1 200 ? 3.967 14.077 3.277 1.00 85.12 200 ASN A O 1
ATOM 1697 N N . PRO A 1 201 ? 4.791 16.169 3.038 1.00 83.12 201 PRO A N 1
ATOM 1698 C CA . PRO A 1 201 ? 5.668 15.841 1.911 1.00 83.12 201 PRO A CA 1
ATOM 1699 C C . PRO A 1 201 ? 6.787 14.861 2.292 1.00 83.12 201 PRO A C 1
ATOM 1701 O O . PRO A 1 201 ? 7.288 14.138 1.438 1.00 83.12 201 PRO A O 1
ATOM 1704 N N . THR A 1 202 ? 7.146 14.779 3.577 1.00 84.06 202 THR A N 1
ATOM 1705 C CA . THR A 1 202 ? 8.150 13.829 4.094 1.00 84.06 202 THR A CA 1
ATOM 1706 C C . THR A 1 202 ? 7.572 12.443 4.376 1.00 84.06 202 THR A C 1
ATOM 1708 O O . THR A 1 202 ? 8.308 11.497 4.662 1.00 84.06 202 THR A O 1
ATOM 1711 N N . GLN A 1 203 ? 6.245 12.296 4.307 1.00 82.56 203 GLN A N 1
ATOM 1712 C CA . GLN A 1 203 ? 5.589 11.025 4.565 1.00 82.56 203 GLN A CA 1
ATOM 1713 C C . GLN A 1 203 ? 5.880 10.036 3.435 1.00 82.56 203 GLN A C 1
ATOM 1715 O O . GLN A 1 203 ? 5.538 10.273 2.277 1.00 82.56 203 GLN A O 1
ATOM 1720 N N . TYR A 1 204 ? 6.459 8.897 3.814 1.00 80.25 204 TYR A N 1
ATOM 1721 C CA . TYR A 1 204 ? 6.737 7.791 2.903 1.00 80.25 204 TYR A CA 1
ATOM 1722 C C . TYR A 1 204 ? 5.468 7.084 2.410 1.00 80.25 204 TYR A C 1
ATOM 1724 O O . TYR A 1 204 ? 5.372 6.731 1.239 1.00 80.25 204 TYR A O 1
ATOM 1732 N N . GLU A 1 205 ? 4.503 6.852 3.304 1.00 84.12 205 GLU A N 1
ATOM 1733 C CA . GLU A 1 205 ? 3.241 6.196 2.958 1.00 84.12 205 GLU A CA 1
ATOM 1734 C C . GLU A 1 205 ? 2.320 7.171 2.217 1.00 84.12 205 GLU A C 1
ATOM 1736 O O . GLU A 1 205 ? 2.077 8.287 2.675 1.00 84.12 205 GLU A O 1
ATOM 1741 N N . TYR A 1 206 ? 1.793 6.739 1.076 1.00 90.75 206 TYR A N 1
ATOM 1742 C CA . TYR A 1 206 ? 0.911 7.540 0.222 1.00 90.75 206 TYR A CA 1
ATOM 1743 C C . TYR A 1 206 ? -0.416 6.832 -0.065 1.00 90.75 206 TYR A C 1
ATOM 1745 O O . TYR A 1 206 ? -1.214 7.338 -0.855 1.00 90.75 206 TYR A O 1
ATOM 1753 N N . THR A 1 207 ? -0.667 5.685 0.580 1.00 93.94 207 THR A N 1
ATOM 1754 C CA . THR A 1 207 ? -1.888 4.904 0.382 1.00 93.94 207 THR A CA 1
ATOM 1755 C C . THR A 1 207 ? -2.694 4.695 1.661 1.00 93.94 207 THR A C 1
ATOM 1757 O O . THR A 1 207 ? -2.137 4.565 2.748 1.00 93.94 207 THR A O 1
ATOM 1760 N N . ILE A 1 208 ? -4.019 4.602 1.522 1.00 96.56 208 ILE A N 1
ATOM 1761 C CA . ILE A 1 208 ? -4.920 4.064 2.551 1.00 96.56 208 ILE A CA 1
ATOM 1762 C C . ILE A 1 208 ? -5.457 2.728 2.044 1.00 96.56 208 ILE A C 1
ATOM 1764 O O . ILE A 1 208 ? -6.070 2.660 0.980 1.00 96.56 208 ILE A O 1
ATOM 1768 N N . ASN A 1 209 ?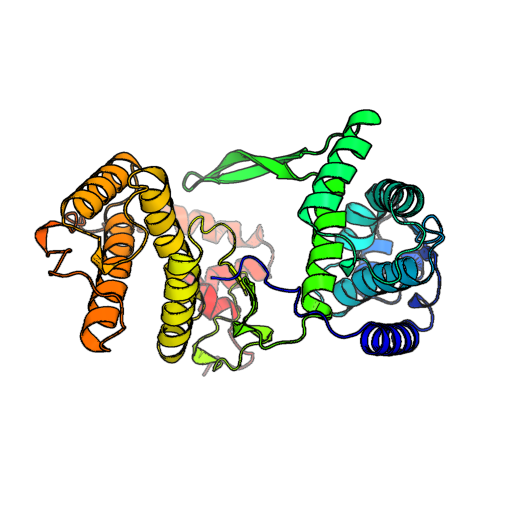 -5.224 1.653 2.799 1.00 95.19 209 ASN A N 1
ATOM 1769 C CA . ASN A 1 209 ? -5.505 0.289 2.355 1.00 95.19 209 ASN A CA 1
ATOM 1770 C C . ASN A 1 209 ? -6.657 -0.368 3.138 1.00 95.19 209 ASN A C 1
ATOM 1772 O O . ASN A 1 209 ? -6.501 -0.783 4.296 1.00 95.19 209 ASN A O 1
ATOM 1776 N N . PHE A 1 210 ? -7.785 -0.542 2.448 1.00 97.00 210 PHE A N 1
ATOM 1777 C CA . PHE A 1 210 ? -9.003 -1.211 2.910 1.00 97.00 210 PHE A CA 1
ATOM 1778 C C . PHE A 1 210 ? -9.087 -2.687 2.476 1.00 97.00 210 PHE A C 1
ATOM 1780 O O . PHE A 1 210 ? -10.101 -3.348 2.706 1.00 97.00 210 PHE A O 1
ATOM 1787 N N . LYS A 1 211 ? -8.039 -3.260 1.869 1.00 92.38 211 LYS A N 1
ATOM 1788 C CA . LYS A 1 211 ? -7.957 -4.717 1.685 1.00 92.38 211 LYS A CA 1
ATOM 1789 C C . LYS A 1 211 ? -7.819 -5.400 3.053 1.00 92.38 211 LYS A C 1
ATOM 1791 O O . LYS A 1 211 ? -7.212 -4.872 3.989 1.00 92.38 211 LYS A O 1
ATOM 1796 N N . GLY A 1 212 ? -8.356 -6.615 3.157 1.00 93.25 212 GLY A N 1
ATOM 1797 C CA . GLY A 1 212 ? -8.254 -7.447 4.359 1.00 93.25 212 GLY A CA 1
ATOM 1798 C C . GLY A 1 212 ? -9.343 -7.218 5.409 1.00 93.25 212 GLY A C 1
ATOM 1799 O O . GLY A 1 212 ? -9.284 -7.855 6.458 1.00 93.25 212 GLY A O 1
ATOM 1800 N N . PHE A 1 213 ? -10.334 -6.362 5.148 1.00 96.50 213 PHE A N 1
ATOM 1801 C CA . PHE A 1 213 ? -11.601 -6.424 5.880 1.00 96.50 213 PHE A CA 1
ATOM 1802 C C . PHE A 1 213 ? -12.308 -7.740 5.556 1.00 96.50 213 PHE A C 1
ATOM 1804 O O . PHE A 1 213 ? -12.482 -8.073 4.382 1.00 96.50 213 PHE A O 1
ATOM 1811 N N . ARG A 1 214 ? -12.714 -8.478 6.589 1.00 94.94 214 ARG A N 1
ATOM 1812 C CA . ARG A 1 214 ? -13.450 -9.740 6.430 1.00 94.94 214 ARG A CA 1
ATOM 1813 C C . ARG A 1 214 ? -14.920 -9.508 6.083 1.00 94.94 214 ARG A C 1
ATOM 1815 O O . ARG A 1 214 ? -15.467 -10.184 5.216 1.00 94.94 214 ARG A O 1
ATOM 1822 N N . ASN A 1 215 ? -15.519 -8.485 6.687 1.00 95.56 215 ASN A N 1
ATOM 1823 C CA . ASN A 1 215 ? -16.888 -8.071 6.422 1.00 95.56 215 ASN A CA 1
ATOM 1824 C C . ASN A 1 215 ? -16.928 -6.905 5.416 1.00 95.56 215 ASN A C 1
ATOM 1826 O O . ASN A 1 215 ? -16.353 -5.835 5.642 1.00 95.56 215 ASN A O 1
ATOM 1830 N N . THR A 1 216 ? -17.644 -7.099 4.304 1.00 95.44 216 THR A N 1
ATOM 1831 C CA . THR A 1 216 ? -17.749 -6.097 3.227 1.00 95.44 216 THR A CA 1
ATOM 1832 C C . THR A 1 216 ? -18.492 -4.838 3.665 1.00 95.44 216 THR A C 1
ATOM 1834 O O . THR A 1 216 ? -18.143 -3.746 3.224 1.00 95.44 216 THR A O 1
ATOM 1837 N N . TYR A 1 217 ? -19.485 -4.962 4.544 1.00 96.56 217 TYR A N 1
ATOM 1838 C CA . TYR A 1 217 ? -20.226 -3.815 5.049 1.00 96.56 217 TYR A CA 1
ATOM 1839 C C . TYR A 1 217 ? -19.332 -2.891 5.881 1.00 96.56 217 TYR A C 1
ATOM 1841 O O . TYR A 1 217 ? -19.235 -1.705 5.573 1.00 96.56 217 TYR A O 1
ATOM 1849 N N . PHE A 1 218 ? -18.590 -3.440 6.849 1.00 97.44 218 PHE A N 1
ATOM 1850 C CA . PHE A 1 218 ? -17.654 -2.647 7.651 1.00 97.44 218 PHE A CA 1
ATOM 1851 C C . PHE A 1 218 ? -16.568 -1.996 6.794 1.00 97.44 218 PHE A C 1
ATOM 1853 O O . PHE A 1 218 ? -16.204 -0.850 7.040 1.00 97.44 218 PHE A O 1
ATOM 1860 N N . LYS A 1 219 ? -16.108 -2.664 5.727 1.00 97.94 219 LYS A N 1
ATOM 1861 C CA . LYS A 1 219 ? -15.204 -2.039 4.753 1.00 97.94 219 LYS A CA 1
ATOM 1862 C C . LYS A 1 219 ? -15.812 -0.771 4.147 1.00 97.94 219 LYS A C 1
ATOM 1864 O O . LYS A 1 219 ? -15.158 0.267 4.139 1.00 97.94 219 LYS A O 1
ATOM 1869 N N . GLN A 1 220 ? -17.048 -0.841 3.646 1.00 97.06 220 GLN A N 1
ATOM 1870 C CA . GLN A 1 220 ? -17.706 0.314 3.022 1.00 97.06 220 GLN A CA 1
ATOM 1871 C C . GLN A 1 220 ? -18.015 1.422 4.031 1.00 97.06 220 GLN A C 1
ATOM 1873 O O . GLN A 1 220 ? -17.822 2.597 3.722 1.00 97.06 220 GLN A O 1
ATOM 1878 N N . LEU A 1 221 ? -18.410 1.056 5.252 1.00 97.38 221 LEU A N 1
ATOM 1879 C CA . LEU A 1 221 ? -18.601 1.993 6.355 1.00 97.38 221 LEU A CA 1
ATOM 1880 C C . LEU A 1 221 ? -17.315 2.774 6.653 1.00 97.38 221 LEU A C 1
ATOM 1882 O O . LEU A 1 221 ? -17.327 4.003 6.692 1.00 97.38 221 LEU A O 1
ATOM 1886 N N . VAL A 1 222 ? -16.194 2.064 6.813 1.00 98.19 222 VAL A N 1
ATOM 1887 C CA . VAL A 1 222 ? -14.895 2.682 7.104 1.00 98.19 222 VAL A CA 1
ATOM 1888 C C . VAL A 1 222 ? -14.408 3.519 5.927 1.00 98.19 222 VAL A C 1
ATOM 1890 O O . VAL A 1 222 ? -13.918 4.620 6.152 1.00 98.19 222 VAL A O 1
ATOM 1893 N N . LYS A 1 223 ? -14.605 3.077 4.678 1.00 98.31 223 LYS A N 1
ATOM 1894 C CA . LYS A 1 223 ? -14.339 3.915 3.498 1.00 98.31 223 LYS A CA 1
ATOM 1895 C C . LYS A 1 223 ? -15.139 5.218 3.565 1.00 98.31 223 LYS A C 1
ATOM 1897 O O . LYS A 1 223 ? -14.552 6.292 3.490 1.00 98.31 223 LYS A O 1
ATOM 1902 N N . ARG A 1 224 ? -16.458 5.155 3.774 1.00 97.25 224 ARG A N 1
ATOM 1903 C CA . ARG A 1 224 ? -17.307 6.354 3.883 1.00 97.25 224 ARG A CA 1
ATOM 1904 C C . ARG A 1 224 ? -16.824 7.284 5.003 1.00 97.25 224 ARG A C 1
ATOM 1906 O O . ARG A 1 224 ? -16.696 8.485 4.777 1.00 97.25 224 ARG A O 1
ATOM 1913 N N . TYR A 1 225 ? -16.495 6.731 6.171 1.00 97.88 225 TYR A N 1
ATOM 1914 C CA . TYR A 1 225 ? -15.965 7.495 7.302 1.00 97.88 225 TYR A CA 1
ATOM 1915 C C . TYR A 1 225 ? -14.618 8.151 6.978 1.00 97.88 225 TYR A C 1
ATOM 1917 O O . TYR A 1 225 ? -14.465 9.353 7.158 1.00 97.88 225 TYR A O 1
ATOM 1925 N N . CYS A 1 226 ? -13.661 7.412 6.417 1.00 97.88 226 CYS A N 1
ATOM 1926 C CA . CYS A 1 226 ? -12.365 7.954 6.013 1.00 97.88 226 CYS A CA 1
ATOM 1927 C C . CYS A 1 226 ? -12.497 9.055 4.951 1.00 97.88 226 CYS A C 1
ATOM 1929 O O . CYS A 1 226 ? -11.825 10.076 5.070 1.00 97.88 226 CYS A O 1
ATOM 1931 N N . LYS A 1 227 ? -13.388 8.902 3.956 1.00 96.56 227 LYS A N 1
ATOM 1932 C CA . LYS A 1 227 ? -13.663 9.955 2.959 1.00 96.56 227 LYS A CA 1
ATOM 1933 C C . LYS A 1 227 ? -14.172 11.233 3.625 1.00 96.56 227 LYS A C 1
ATOM 1935 O O . LYS A 1 227 ? -13.719 12.316 3.276 1.00 96.56 227 LYS A O 1
ATOM 1940 N N . LEU A 1 228 ? -15.067 11.111 4.608 1.00 95.81 228 LEU A N 1
ATOM 1941 C CA . LEU A 1 228 ? -15.533 12.253 5.393 1.00 95.81 228 LEU A CA 1
ATOM 1942 C C . LEU A 1 228 ? -14.381 12.902 6.177 1.00 95.81 228 LEU A C 1
ATOM 1944 O O . LEU A 1 228 ? -14.215 14.118 6.112 1.00 95.81 228 LEU A O 1
ATOM 1948 N N . ARG A 1 229 ? -13.575 12.100 6.885 1.00 96.19 229 ARG A N 1
ATOM 1949 C CA . ARG A 1 229 ? -12.469 12.586 7.724 1.00 96.19 229 ARG A CA 1
ATOM 1950 C C . ARG A 1 229 ? -11.367 13.282 6.924 1.00 96.19 229 ARG A C 1
ATOM 1952 O O . ARG A 1 229 ? -10.797 14.236 7.436 1.00 96.19 229 ARG A O 1
ATOM 1959 N N . LEU A 1 230 ? -11.128 12.899 5.667 1.00 95.44 230 LEU A N 1
ATOM 1960 C CA . LEU A 1 230 ? -10.153 13.572 4.791 1.00 95.44 230 LEU A CA 1
ATOM 1961 C C . LEU A 1 230 ? -10.477 15.048 4.508 1.00 95.44 230 LEU A C 1
ATOM 1963 O O . LEU A 1 230 ? -9.576 15.791 4.135 1.00 95.44 230 LEU A O 1
ATOM 1967 N N . ASN A 1 231 ? -11.718 15.500 4.725 1.00 92.50 231 ASN A N 1
ATOM 1968 C CA . ASN A 1 231 ? -12.048 16.927 4.618 1.00 92.50 231 ASN A CA 1
ATOM 1969 C C . ASN A 1 231 ? -11.451 17.763 5.763 1.00 92.50 231 ASN A C 1
ATOM 1971 O O . ASN A 1 231 ? -11.312 18.975 5.632 1.00 92.50 231 ASN A O 1
ATOM 1975 N N . VAL A 1 232 ? -11.110 17.136 6.892 1.00 92.06 232 VAL A N 1
ATOM 1976 C CA . VAL A 1 232 ? -10.702 17.835 8.121 1.00 92.06 232 VAL A CA 1
ATOM 1977 C C . VAL A 1 232 ? -9.296 17.420 8.550 1.00 92.06 232 VAL A C 1
ATOM 1979 O O . VAL A 1 232 ? -8.455 18.270 8.841 1.00 92.06 232 VAL A O 1
ATOM 1982 N N . ASP A 1 233 ? -9.011 16.123 8.522 1.00 94.56 233 ASP A N 1
ATOM 1983 C CA . ASP A 1 233 ? -7.786 15.536 9.050 1.00 94.56 233 ASP A CA 1
ATOM 1984 C C . ASP A 1 233 ? -6.691 15.348 7.999 1.00 94.56 233 ASP A C 1
ATOM 1986 O O . ASP A 1 233 ? -6.954 15.155 6.813 1.00 94.56 233 ASP A O 1
ATOM 1990 N N . SER A 1 234 ? -5.440 15.290 8.466 1.00 94.19 234 SER A N 1
ATOM 1991 C CA . SER A 1 234 ? -4.305 14.889 7.628 1.00 94.19 234 SER A CA 1
ATOM 1992 C C . SER A 1 234 ? -4.460 13.467 7.076 1.00 94.19 234 SER A C 1
ATOM 1994 O O . SER A 1 234 ? -4.980 12.566 7.744 1.00 94.19 234 SER A O 1
ATOM 1996 N N . PHE A 1 235 ? -3.903 13.230 5.886 1.00 95.12 235 PHE A N 1
ATOM 1997 C CA . PHE A 1 235 ? -3.910 11.918 5.240 1.00 95.12 235 PHE A CA 1
ATOM 1998 C C . PHE A 1 235 ? -3.288 10.825 6.127 1.00 95.12 235 PHE A C 1
ATOM 2000 O O . PHE A 1 235 ? -3.833 9.726 6.242 1.00 95.12 235 PHE A O 1
ATOM 2007 N N . SER A 1 236 ? -2.182 11.139 6.815 1.00 93.06 236 SER A N 1
ATOM 2008 C CA . SER A 1 236 ? -1.527 10.246 7.784 1.00 93.06 236 SER A CA 1
ATOM 2009 C C . SER A 1 236 ? -2.478 9.767 8.875 1.00 93.06 236 SER A C 1
ATOM 2011 O O . SER A 1 236 ? -2.496 8.582 9.205 1.00 93.06 236 SER A O 1
ATOM 2013 N N . TYR A 1 237 ? -3.267 10.684 9.437 1.00 95.25 237 TYR A N 1
ATOM 2014 C CA . TYR A 1 237 ? -4.183 10.355 10.520 1.00 95.25 237 TYR A CA 1
ATOM 2015 C C . TYR A 1 237 ? -5.358 9.517 10.018 1.00 95.25 237 TYR A C 1
ATOM 2017 O O . TYR A 1 237 ? -5.694 8.511 10.638 1.00 95.25 237 TYR A O 1
ATOM 2025 N N . VAL A 1 238 ? -5.914 9.836 8.844 1.00 97.06 238 VAL A N 1
ATOM 2026 C CA . VAL A 1 238 ? -6.968 9.006 8.238 1.00 97.06 238 VAL A CA 1
ATOM 2027 C C . VAL A 1 238 ? -6.461 7.603 7.892 1.00 97.06 238 VAL A C 1
ATOM 2029 O O . VAL A 1 238 ? -7.194 6.625 8.058 1.00 97.06 238 VAL A O 1
ATOM 2032 N N . SER A 1 239 ? -5.202 7.470 7.472 1.00 96.12 239 SER A N 1
ATOM 2033 C CA . SER A 1 239 ? -4.581 6.158 7.279 1.00 96.12 239 SER A CA 1
ATOM 2034 C C . SER A 1 239 ? -4.502 5.352 8.581 1.00 96.12 239 SER A C 1
ATOM 2036 O O . SER A 1 239 ? -4.752 4.144 8.555 1.00 96.12 239 SER A O 1
ATOM 2038 N N . ASP A 1 240 ? -4.178 5.983 9.717 1.00 95.75 240 ASP A N 1
ATOM 2039 C CA . ASP A 1 240 ? -4.210 5.305 11.021 1.00 95.75 240 ASP A CA 1
ATOM 2040 C C . ASP A 1 240 ? -5.650 4.941 11.416 1.00 95.75 240 ASP A C 1
ATOM 2042 O O . ASP A 1 240 ? -5.895 3.781 11.743 1.00 95.75 240 ASP A O 1
ATOM 2046 N N . ILE A 1 241 ? -6.622 5.853 11.255 1.00 98.12 241 ILE A N 1
ATOM 2047 C CA . ILE A 1 241 ? -8.058 5.575 11.454 1.00 98.12 241 ILE A CA 1
ATOM 2048 C C . ILE A 1 241 ? -8.477 4.308 10.700 1.00 98.12 241 ILE A C 1
ATOM 2050 O O . ILE A 1 241 ? -9.021 3.379 11.302 1.00 98.12 241 ILE A O 1
ATOM 2054 N N . ALA A 1 242 ? -8.190 4.234 9.397 1.00 98.25 242 ALA A N 1
ATOM 2055 C CA . ALA A 1 242 ? -8.550 3.086 8.568 1.00 98.25 242 ALA A CA 1
ATOM 2056 C C . ALA A 1 242 ? -7.942 1.780 9.103 1.00 98.25 242 ALA A C 1
ATOM 2058 O O . ALA A 1 242 ? -8.618 0.749 9.156 1.00 98.25 242 ALA A O 1
ATOM 2059 N N . GLN A 1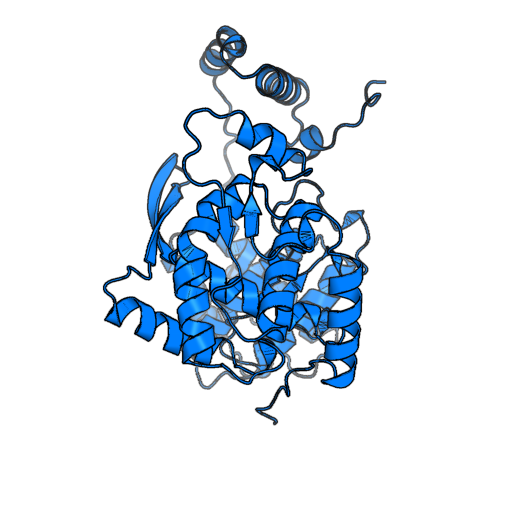 243 ? -6.677 1.815 9.532 1.00 97.25 243 GLN A N 1
ATOM 2060 C CA . GLN A 1 243 ? -5.983 0.650 10.073 1.00 97.25 243 GLN A CA 1
ATOM 2061 C C . GLN A 1 243 ? -6.557 0.207 11.429 1.00 97.25 243 GLN A C 1
ATOM 2063 O O . GLN A 1 243 ? -6.776 -0.990 11.621 1.00 97.25 243 GLN A O 1
ATOM 2068 N N . ARG A 1 244 ? -6.851 1.137 12.349 1.00 97.44 244 ARG A N 1
ATOM 2069 C CA . ARG A 1 244 ? -7.432 0.811 13.666 1.00 97.44 244 ARG A CA 1
ATOM 2070 C C . ARG A 1 244 ? -8.858 0.293 13.556 1.00 97.44 244 ARG A C 1
ATOM 2072 O O . ARG A 1 244 ? -9.189 -0.698 14.204 1.00 97.44 244 ARG A O 1
ATOM 2079 N N . LEU A 1 245 ? -9.672 0.891 12.689 1.00 98.50 245 LEU A N 1
ATOM 2080 C CA . LEU A 1 245 ? -11.029 0.411 12.434 1.00 98.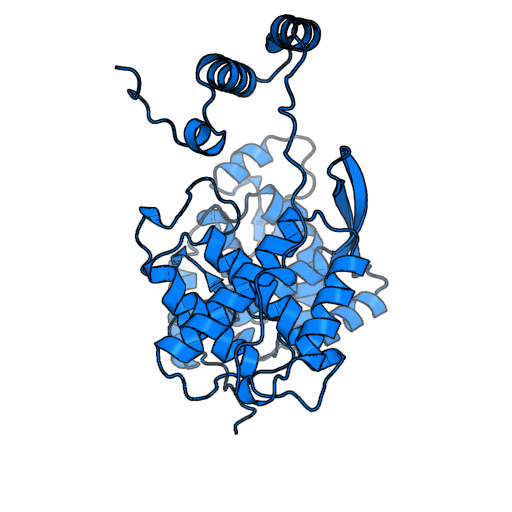50 245 LEU A CA 1
ATOM 2081 C C . LEU A 1 245 ? -11.021 -0.967 11.767 1.00 98.50 245 LEU A C 1
ATOM 2083 O O . LEU A 1 245 ? -11.805 -1.830 12.150 1.00 98.50 245 LEU A O 1
ATOM 2087 N N . LYS A 1 246 ? -10.100 -1.225 10.830 1.00 98.38 246 LYS A N 1
ATOM 2088 C CA . LYS A 1 246 ? -9.915 -2.566 10.253 1.00 98.38 246 LYS A CA 1
ATOM 2089 C C . LYS A 1 246 ? -9.577 -3.610 11.312 1.00 98.38 246 LYS A C 1
ATOM 2091 O O . LYS A 1 246 ? -10.129 -4.704 11.273 1.00 98.38 246 LYS A O 1
ATOM 2096 N N . GLU A 1 247 ? -8.676 -3.289 12.240 1.00 97.12 247 GLU A N 1
ATOM 2097 C CA . GLU A 1 247 ? -8.315 -4.183 13.347 1.00 97.12 247 GLU A CA 1
ATOM 2098 C C . GLU A 1 247 ? -9.532 -4.505 14.226 1.00 97.12 247 GLU A C 1
ATOM 2100 O O . GLU A 1 247 ? -9.809 -5.680 14.460 1.00 97.12 247 GLU A O 1
ATOM 2105 N N . PHE A 1 248 ? -10.306 -3.491 14.621 1.00 98.25 248 PHE A N 1
ATOM 2106 C CA . PHE A 1 248 ? -11.532 -3.672 15.402 1.00 98.25 248 PHE A CA 1
ATOM 2107 C C . PHE A 1 248 ? -12.599 -4.496 14.666 1.00 98.25 248 PHE A C 1
ATOM 2109 O O . PHE A 1 248 ? -13.081 -5.500 15.183 1.00 98.25 248 PHE A O 1
ATOM 2116 N N . PHE A 1 249 ? -12.949 -4.127 13.432 1.00 98.19 249 PHE A N 1
ATOM 2117 C CA . PHE A 1 249 ? -14.004 -4.824 12.693 1.00 98.19 249 PHE A CA 1
ATOM 2118 C C . PHE A 1 249 ? -13.616 -6.255 12.308 1.00 98.19 249 PHE A C 1
ATOM 2120 O O . PHE A 1 249 ? -14.479 -7.128 12.244 1.00 98.19 249 PHE A O 1
ATOM 2127 N N . ASN A 1 250 ? -12.327 -6.532 12.099 1.00 97.81 250 ASN A N 1
ATOM 2128 C CA . ASN A 1 250 ? -11.859 -7.904 11.920 1.00 97.81 250 ASN A CA 1
ATOM 2129 C C . ASN A 1 250 ? -11.873 -8.702 13.230 1.00 97.81 250 ASN A C 1
ATOM 2131 O O . ASN A 1 250 ? -12.151 -9.898 13.184 1.00 97.81 250 ASN A O 1
ATOM 2135 N N . PHE A 1 251 ? -11.594 -8.071 14.376 1.00 97.62 251 PHE A N 1
ATOM 2136 C CA . PHE A 1 251 ? -11.785 -8.697 15.687 1.00 97.62 251 PHE A CA 1
ATOM 2137 C C . PHE A 1 251 ? -13.252 -9.105 15.886 1.00 97.62 251 PHE A C 1
ATOM 2139 O O . PHE A 1 251 ? -13.515 -10.261 16.222 1.00 97.62 251 PHE A O 1
ATOM 2146 N N . LEU A 1 252 ? -14.194 -8.203 15.586 1.00 97.31 252 LEU A N 1
ATOM 2147 C CA . LEU A 1 252 ? -15.628 -8.488 15.659 1.00 97.31 252 LEU A CA 1
ATOM 2148 C C . LEU A 1 252 ? -16.021 -9.654 14.754 1.00 97.31 252 LEU A C 1
ATOM 2150 O O . LEU A 1 252 ? -16.604 -10.621 15.226 1.00 97.31 252 LEU A O 1
ATOM 2154 N N . ASP A 1 253 ? -15.627 -9.620 13.482 1.00 95.38 253 ASP A N 1
ATOM 2155 C CA . ASP A 1 253 ? -15.940 -10.695 12.534 1.00 95.38 253 ASP A CA 1
ATOM 2156 C C . ASP A 1 253 ? -15.362 -12.060 12.967 1.00 95.38 253 ASP A C 1
ATOM 2158 O O . ASP A 1 253 ? -15.956 -13.113 12.732 1.00 95.38 253 ASP A O 1
ATOM 2162 N N . MET A 1 254 ? -14.213 -12.059 13.650 1.00 95.88 254 MET A N 1
ATOM 2163 C CA . MET A 1 254 ? -13.578 -13.276 14.158 1.00 95.88 254 MET A CA 1
ATOM 2164 C C . MET A 1 254 ? -14.241 -13.843 15.416 1.00 95.88 254 MET A C 1
ATOM 2166 O O . MET A 1 254 ? -14.333 -15.066 15.538 1.00 95.88 254 MET A O 1
ATOM 2170 N N . LYS A 1 255 ? -14.633 -12.986 16.363 1.00 96.81 255 LYS A N 1
ATOM 2171 C CA . LYS A 1 255 ? -15.091 -13.387 17.706 1.00 96.81 255 LYS A CA 1
ATOM 2172 C C . LYS A 1 255 ? -16.614 -13.371 17.859 1.00 96.81 255 LYS A C 1
ATOM 2174 O O . LYS A 1 255 ? -17.145 -14.154 18.637 1.00 96.81 255 LYS A O 1
ATOM 2179 N N . PHE A 1 256 ? -17.303 -12.542 17.081 1.00 96.62 256 PHE A N 1
ATOM 2180 C CA . PHE A 1 256 ? -18.734 -12.258 17.174 1.00 96.62 256 PHE A CA 1
ATOM 2181 C C . PHE A 1 256 ? -19.373 -12.299 15.780 1.00 96.62 256 PHE A C 1
ATOM 2183 O O . PHE A 1 256 ? -19.846 -11.295 15.254 1.00 96.62 256 PHE A O 1
ATOM 2190 N N . LYS A 1 257 ? -19.392 -13.483 15.153 1.00 93.56 257 LYS A N 1
ATOM 2191 C CA . LYS A 1 257 ? -19.879 -13.670 13.770 1.00 93.56 257 LYS A CA 1
ATOM 2192 C C . LYS A 1 257 ? -21.324 -13.210 13.544 1.00 93.56 257 LYS A C 1
ATOM 2194 O O . LYS A 1 257 ? -21.691 -12.922 12.409 1.00 93.56 257 LYS A O 1
ATOM 2199 N N . GLN A 1 258 ? -22.142 -13.144 14.591 1.00 94.62 258 GLN A N 1
ATOM 2200 C CA . GLN A 1 258 ? -23.507 -12.621 14.538 1.00 94.62 258 GLN A CA 1
ATOM 2201 C C . GLN A 1 258 ? -23.565 -11.104 14.284 1.00 94.62 258 GLN A C 1
ATOM 2203 O O . GLN A 1 258 ? -24.574 -10.610 13.785 1.00 94.62 258 GLN A O 1
ATOM 2208 N N . VAL A 1 259 ? -22.486 -10.375 14.586 1.00 95.81 259 VAL A N 1
ATOM 2209 C CA . VAL A 1 259 ? -22.387 -8.922 14.416 1.00 95.81 259 VAL A CA 1
ATOM 2210 C C . VAL A 1 259 ? -21.887 -8.609 13.008 1.00 95.81 259 VAL A C 1
ATOM 2212 O O . VAL A 1 259 ? -20.699 -8.649 12.697 1.00 95.81 259 VAL A O 1
ATOM 2215 N N . GLN A 1 260 ? -22.835 -8.302 12.132 1.00 95.19 260 GLN A N 1
ATOM 2216 C CA . GLN A 1 260 ? -22.636 -7.983 10.718 1.00 95.19 260 GLN A CA 1
ATOM 2217 C C . GLN A 1 260 ? -22.937 -6.509 10.386 1.00 95.19 260 GLN A C 1
ATOM 2219 O O . GLN A 1 260 ? -22.731 -6.069 9.246 1.00 95.19 260 GLN A O 1
ATOM 2224 N N . ARG A 1 261 ? -23.450 -5.763 11.370 1.00 95.75 261 ARG A N 1
ATOM 2225 C CA . ARG A 1 261 ? -23.851 -4.354 11.325 1.00 95.75 261 ARG A CA 1
ATOM 2226 C C . ARG A 1 261 ? -23.535 -3.675 12.662 1.00 95.75 261 ARG A C 1
ATOM 2228 O O . ARG A 1 261 ? -23.387 -4.344 13.680 1.00 95.75 261 ARG A O 1
ATOM 2235 N N . VAL A 1 262 ? -23.417 -2.354 12.650 1.00 95.50 262 VAL A N 1
ATOM 2236 C CA . VAL A 1 262 ? -23.078 -1.526 13.813 1.00 95.50 262 VAL A CA 1
ATOM 2237 C C . VAL A 1 262 ? -24.214 -1.498 14.836 1.00 95.50 262 VAL A C 1
ATOM 2239 O O . VAL A 1 262 ? -23.928 -1.582 16.024 1.00 95.50 262 VAL A O 1
ATOM 2242 N N . HIS A 1 263 ? -25.485 -1.455 14.424 1.00 94.50 263 HIS A N 1
ATOM 2243 C CA . HIS A 1 263 ? -26.628 -1.453 15.352 1.00 94.50 263 HIS A CA 1
ATOM 2244 C C . HIS A 1 263 ? -26.728 -2.713 16.215 1.00 94.50 263 HIS A C 1
ATOM 2246 O O . HIS A 1 263 ? -27.370 -2.697 17.263 1.00 94.50 263 HIS A O 1
ATOM 2252 N N . GLN A 1 264 ? -26.090 -3.801 15.779 1.00 95.62 264 GLN A N 1
ATOM 2253 C CA . GLN A 1 264 ? -26.026 -5.062 16.515 1.00 95.62 264 GLN A CA 1
ATOM 2254 C C . GLN A 1 264 ? -24.968 -5.040 17.620 1.00 95.62 264 GLN A C 1
ATOM 2256 O O . GLN A 1 264 ? -24.938 -5.960 18.432 1.00 95.62 264 GLN A O 1
ATOM 2261 N N . LEU A 1 265 ? -24.090 -4.030 17.647 1.00 95.75 265 LEU A N 1
ATOM 2262 C CA . LEU A 1 265 ? -23.111 -3.889 18.712 1.00 95.75 265 LEU A CA 1
ATOM 2263 C C . LEU A 1 265 ? -23.809 -3.586 20.027 1.00 95.75 265 LEU A C 1
ATOM 2265 O O . LEU A 1 265 ? -24.606 -2.651 20.148 1.00 95.75 265 LEU A O 1
ATOM 2269 N N . THR A 1 266 ? -23.435 -4.363 21.029 1.00 95.44 266 THR A N 1
ATOM 2270 C CA . THR A 1 266 ? -23.793 -4.130 22.414 1.00 95.44 266 THR A CA 1
ATOM 2271 C C . THR A 1 266 ? -22.533 -3.820 23.208 1.00 95.44 266 THR A C 1
ATOM 2273 O O . THR A 1 266 ? -21.413 -3.770 22.689 1.00 95.44 266 THR A O 1
ATOM 2276 N N . ARG A 1 267 ? -22.709 -3.610 24.510 1.00 95.50 267 ARG A N 1
ATOM 2277 C CA . ARG A 1 267 ? -21.583 -3.405 25.408 1.00 95.50 267 ARG A CA 1
ATOM 2278 C C . ARG A 1 267 ? -20.666 -4.638 25.494 1.00 95.50 267 ARG A C 1
ATOM 2280 O O . ARG A 1 267 ? -19.460 -4.468 25.649 1.00 95.50 267 ARG A O 1
ATOM 2287 N N . VAL A 1 268 ? -21.210 -5.843 25.298 1.00 96.44 268 VAL A N 1
ATOM 2288 C CA . VAL A 1 268 ? -20.475 -7.119 25.375 1.00 96.44 268 VAL A CA 1
ATOM 2289 C C . VAL A 1 268 ? -19.306 -7.153 24.390 1.00 96.44 268 VAL A C 1
ATOM 2291 O O . VAL A 1 268 ? -18.184 -7.503 24.757 1.00 96.44 268 VAL A O 1
ATOM 2294 N N . GLU A 1 269 ? -19.538 -6.748 23.141 1.00 97.38 269 GLU A N 1
ATOM 2295 C CA . GLU A 1 269 ? -18.497 -6.743 22.113 1.00 97.38 269 GLU A CA 1
ATOM 2296 C C . GLU A 1 269 ? -17.401 -5.705 22.391 1.00 97.38 269 GLU A C 1
ATOM 2298 O O . GLU A 1 269 ? -16.223 -5.959 22.118 1.00 97.38 269 GLU A O 1
ATOM 2303 N N . ILE A 1 270 ? -17.771 -4.544 22.944 1.00 97.38 270 ILE A N 1
ATOM 2304 C CA . ILE A 1 270 ? -16.811 -3.489 23.288 1.00 97.38 270 ILE A CA 1
ATOM 2305 C C . ILE A 1 270 ? -15.939 -3.915 24.464 1.00 97.38 270 ILE A C 1
ATOM 2307 O O . ILE A 1 270 ? -14.721 -3.793 24.376 1.00 97.38 270 ILE A O 1
ATOM 2311 N N . GLU A 1 271 ? -16.515 -4.483 25.522 1.00 97.25 271 GLU A N 1
ATOM 2312 C CA . GLU A 1 271 ? -15.753 -4.981 26.676 1.00 97.25 271 GLU A CA 1
ATOM 2313 C C . GLU A 1 271 ? -14.766 -6.078 26.280 1.00 97.25 271 GLU A C 1
ATOM 2315 O O . GLU A 1 271 ? -13.608 -6.064 26.707 1.00 97.25 271 GLU A O 1
ATOM 2320 N N . ALA A 1 272 ? -15.184 -6.984 25.394 1.00 97.88 272 ALA A N 1
ATOM 2321 C CA . ALA A 1 272 ? -14.297 -7.999 24.847 1.00 97.88 272 ALA A CA 1
ATOM 2322 C C . ALA A 1 272 ? -13.135 -7.382 24.051 1.00 97.88 272 ALA A C 1
ATOM 2324 O O . ALA A 1 272 ? -11.996 -7.835 24.176 1.00 97.88 272 ALA A O 1
ATOM 2325 N N . TYR A 1 273 ? -13.391 -6.332 23.265 1.00 97.75 273 TYR A N 1
ATOM 2326 C CA . TYR A 1 273 ? -12.329 -5.626 22.549 1.00 97.75 273 TYR A CA 1
ATOM 2327 C C . TYR A 1 273 ? -11.384 -4.877 23.500 1.00 97.75 273 TYR A C 1
ATOM 2329 O O . TYR A 1 273 ? -10.170 -4.938 23.319 1.00 97.75 273 TYR A O 1
ATOM 2337 N N . LEU A 1 274 ? -11.901 -4.217 24.540 1.00 96.81 274 LEU A N 1
ATOM 2338 C CA . LEU A 1 274 ? -11.083 -3.551 25.560 1.00 96.81 274 LEU A CA 1
ATOM 2339 C C . LEU A 1 274 ? -10.182 -4.553 26.300 1.00 96.81 274 LEU A C 1
ATOM 2341 O O . LEU A 1 274 ? -8.998 -4.283 26.511 1.00 96.81 274 LEU A O 1
ATOM 2345 N N . SER A 1 275 ? -10.713 -5.733 26.636 1.00 96.12 275 SER A N 1
ATOM 2346 C CA . SER A 1 275 ? -9.933 -6.837 27.206 1.00 96.12 275 SER A CA 1
ATOM 2347 C C . SER A 1 275 ? -8.810 -7.281 26.262 1.00 96.12 275 SER A C 1
ATOM 2349 O O . SER A 1 275 ? -7.653 -7.365 26.677 1.00 96.12 275 SER A O 1
ATOM 2351 N N . GLU A 1 276 ? -9.113 -7.463 24.973 1.00 96.31 276 GLU A N 1
ATOM 2352 C CA . GLU A 1 276 ? -8.118 -7.798 23.948 1.00 96.31 276 GLU A CA 1
ATOM 2353 C C . GLU A 1 276 ? -7.008 -6.736 23.867 1.00 96.31 276 GLU A C 1
ATOM 2355 O O . GLU A 1 276 ? -5.828 -7.082 23.873 1.00 96.31 276 GLU A O 1
ATOM 2360 N N . LEU A 1 277 ? -7.353 -5.441 23.864 1.00 95.19 277 LEU A N 1
ATOM 2361 C CA . LEU A 1 277 ? -6.366 -4.354 23.845 1.00 95.19 277 LEU A CA 1
ATOM 2362 C C . LEU A 1 277 ? -5.426 -4.384 25.054 1.00 95.19 277 LEU A C 1
ATOM 2364 O O . LEU A 1 277 ? -4.225 -4.156 24.892 1.00 95.19 277 LEU A O 1
ATOM 2368 N N . ASN A 1 278 ? -5.950 -4.690 26.242 1.00 92.06 278 ASN A N 1
ATOM 2369 C CA . ASN A 1 278 ? -5.145 -4.817 27.455 1.00 92.06 278 ASN A CA 1
ATOM 2370 C C . ASN A 1 278 ? -4.201 -6.028 27.392 1.00 92.06 278 ASN A C 1
ATOM 2372 O O . ASN A 1 278 ? -3.052 -5.935 27.827 1.00 92.06 278 ASN A O 1
ATOM 2376 N N . MET A 1 279 ? -4.637 -7.139 26.789 1.00 93.56 279 MET A N 1
ATOM 2377 C CA . MET A 1 279 ? -3.805 -8.336 26.614 1.00 93.56 279 MET A CA 1
ATOM 2378 C C . MET A 1 279 ? -2.674 -8.154 25.588 1.00 93.56 279 MET A C 1
ATOM 2380 O O . MET A 1 279 ? -1.668 -8.856 25.664 1.00 93.56 279 MET A O 1
ATOM 2384 N N . MET A 1 280 ? -2.781 -7.199 24.655 1.00 91.12 280 MET A N 1
ATOM 2385 C CA . MET A 1 280 ? -1.737 -6.946 23.646 1.00 91.12 280 MET A CA 1
ATOM 2386 C C . MET A 1 280 ? -0.434 -6.357 24.218 1.00 91.12 280 MET A C 1
ATOM 2388 O O . MET A 1 280 ? 0.557 -6.272 23.491 1.00 91.12 280 MET A O 1
ATOM 2392 N N . GLY A 1 281 ? -0.420 -5.894 25.474 1.00 87.44 281 GLY A N 1
ATOM 2393 C CA . GLY A 1 281 ? 0.771 -5.294 26.093 1.00 87.44 281 GLY A CA 1
ATOM 2394 C C . GLY A 1 281 ? 1.227 -3.984 25.432 1.00 87.44 281 GLY A C 1
ATOM 2395 O O . GLY A 1 281 ? 2.401 -3.617 25.498 1.00 87.44 281 GLY A O 1
ATOM 2396 N N . ILE A 1 282 ? 0.317 -3.279 24.753 1.00 91.44 282 ILE A N 1
ATOM 2397 C CA . ILE A 1 282 ? 0.593 -1.985 24.118 1.00 91.44 282 ILE A CA 1
ATOM 2398 C C . ILE A 1 282 ? 0.497 -0.835 25.129 1.00 91.44 282 ILE A C 1
ATOM 2400 O O . ILE A 1 282 ? -0.131 -0.945 26.178 1.00 91.44 282 ILE A O 1
ATOM 2404 N N . LYS A 1 283 ? 1.131 0.303 24.817 1.00 91.75 283 LYS A N 1
ATOM 2405 C CA . LYS A 1 283 ? 1.151 1.468 25.717 1.00 91.75 283 LYS A CA 1
ATOM 2406 C C . LYS A 1 283 ? -0.269 2.009 25.962 1.00 91.75 283 LYS A C 1
ATOM 2408 O O . LYS A 1 283 ? -1.034 2.087 24.997 1.00 91.75 283 LYS A O 1
ATOM 2413 N N . PRO A 1 284 ? -0.580 2.522 27.172 1.00 93.19 284 PRO A N 1
ATOM 2414 C CA . PRO A 1 284 ? -1.873 3.145 27.470 1.00 93.19 284 PRO A CA 1
ATOM 2415 C C . PRO A 1 284 ? -2.290 4.216 26.457 1.00 93.19 284 PRO A C 1
ATOM 2417 O O . PRO A 1 284 ? -3.420 4.204 25.991 1.00 93.19 284 PRO A O 1
ATOM 2420 N N . SER A 1 285 ? -1.362 5.067 26.005 1.00 92.31 285 SER A N 1
ATOM 2421 C CA . SER A 1 285 ? -1.647 6.083 24.978 1.00 92.31 285 SER A CA 1
ATOM 2422 C C . SER A 1 285 ? -2.069 5.495 23.625 1.00 92.31 285 SER A C 1
ATOM 2424 O O . SER A 1 285 ? -2.862 6.095 22.905 1.00 92.31 285 SER A O 1
ATOM 2426 N N . THR A 1 286 ? -1.565 4.310 23.268 1.00 94.00 286 THR A N 1
ATOM 2427 C CA . THR A 1 286 ? -1.974 3.593 22.051 1.00 94.00 286 THR A CA 1
ATOM 2428 C C . THR A 1 286 ? -3.367 2.985 22.207 1.00 94.00 286 THR A C 1
ATOM 2430 O O . THR A 1 286 ? -4.140 2.995 21.252 1.00 94.00 286 THR A O 1
ATOM 2433 N N . ILE A 1 287 ? -3.701 2.486 23.401 1.00 96.00 287 ILE A N 1
ATOM 2434 C CA . ILE A 1 287 ? -5.054 2.012 23.729 1.00 96.00 287 ILE A CA 1
ATOM 2435 C C . ILE A 1 287 ? -6.038 3.183 23.655 1.00 96.00 287 ILE A C 1
ATOM 2437 O O . ILE A 1 287 ? -7.023 3.084 22.930 1.00 96.00 287 ILE A O 1
ATOM 2441 N N . THR A 1 288 ? -5.726 4.319 24.292 1.00 95.81 288 THR A N 1
ATOM 2442 C CA . THR A 1 288 ? -6.519 5.556 24.204 1.00 95.81 288 THR A CA 1
ATOM 2443 C C . THR A 1 288 ? -6.793 5.935 22.752 1.00 95.81 288 THR A C 1
ATOM 2445 O O . THR A 1 288 ? -7.949 6.098 22.385 1.00 95.81 288 THR A O 1
ATOM 2448 N N . GLY A 1 289 ? -5.765 5.988 21.896 1.00 96.00 289 GLY A N 1
ATOM 2449 C CA . GLY A 1 289 ? -5.949 6.324 20.479 1.00 96.00 289 GLY A CA 1
ATOM 2450 C C . GLY A 1 289 ? -6.899 5.371 19.740 1.00 96.00 289 GLY A C 1
ATOM 2451 O O . GLY A 1 289 ? -7.722 5.817 18.944 1.00 96.00 289 GLY A O 1
ATOM 2452 N N . ARG A 1 290 ? -6.843 4.065 20.034 1.00 97.31 290 ARG A N 1
ATOM 2453 C CA . ARG A 1 290 ? -7.768 3.070 19.461 1.00 97.31 290 ARG A CA 1
ATOM 2454 C C . ARG A 1 290 ? -9.208 3.288 19.923 1.00 97.31 290 ARG A C 1
ATOM 2456 O O . ARG A 1 290 ? -10.106 3.224 19.089 1.00 97.31 290 ARG A O 1
ATOM 2463 N N . ILE A 1 291 ? -9.417 3.544 21.216 1.00 97.69 291 ILE A N 1
ATOM 2464 C CA . ILE A 1 291 ? -10.747 3.802 21.788 1.00 97.69 291 ILE A CA 1
ATOM 2465 C C . ILE A 1 291 ? -11.323 5.100 21.210 1.00 97.69 291 ILE A C 1
ATOM 2467 O O . ILE A 1 291 ? -12.443 5.092 20.708 1.00 97.69 291 ILE A O 1
ATOM 2471 N N . SER A 1 292 ? -10.533 6.176 21.150 1.00 97.44 292 SER A N 1
ATOM 2472 C CA . SER A 1 292 ? -10.975 7.465 20.601 1.00 97.44 292 SER A CA 1
ATOM 2473 C C . SER A 1 292 ? -11.369 7.392 19.125 1.00 97.44 292 SER A C 1
ATOM 2475 O O . SER A 1 292 ? -12.295 8.076 18.699 1.00 97.44 292 SER A O 1
ATOM 2477 N N . ILE A 1 293 ? -10.710 6.545 18.326 1.00 98.06 293 ILE A N 1
ATOM 2478 C CA . ILE A 1 293 ? -11.102 6.325 16.925 1.00 98.06 293 ILE A CA 1
ATOM 2479 C C . ILE A 1 293 ? -12.474 5.640 16.831 1.00 98.06 293 ILE A C 1
ATOM 2481 O O . ILE A 1 293 ? -13.276 6.010 15.969 1.00 98.06 293 ILE A O 1
ATOM 2485 N N . LEU A 1 294 ? -12.763 4.673 17.709 1.00 97.44 294 LEU A N 1
ATOM 2486 C CA . LEU A 1 294 ? -14.077 4.024 17.769 1.00 97.44 294 LEU A CA 1
ATOM 2487 C C . LEU A 1 294 ? -15.162 4.989 18.238 1.00 97.44 294 LEU A C 1
ATOM 2489 O O . LEU A 1 294 ? -16.217 5.071 17.613 1.00 97.44 294 LEU A O 1
ATOM 2493 N N . GLU A 1 295 ? -14.880 5.758 19.287 1.00 96.56 295 GLU A N 1
ATOM 2494 C CA . GLU A 1 295 ? -15.800 6.770 19.803 1.00 96.56 295 GLU A CA 1
ATOM 2495 C C . GLU A 1 295 ? -16.110 7.824 18.738 1.00 96.56 295 GLU A C 1
ATOM 2497 O O . GLU A 1 295 ? -17.275 8.164 18.521 1.00 96.56 295 GLU A O 1
ATOM 2502 N N . GLY A 1 296 ? -15.087 8.283 18.011 1.00 96.12 296 GLY A N 1
ATOM 2503 C CA . GLY A 1 296 ? -15.235 9.218 16.901 1.00 96.12 296 GLY A CA 1
ATOM 2504 C C . GLY A 1 296 ? -16.118 8.670 15.780 1.00 96.12 296 GLY A C 1
ATOM 2505 O O . GLY A 1 296 ? -16.981 9.396 15.280 1.00 96.12 296 GLY A O 1
ATOM 2506 N N . LEU A 1 297 ? -15.961 7.390 15.419 1.00 97.25 297 LEU A N 1
ATOM 2507 C CA . LEU A 1 297 ? -16.838 6.734 14.449 1.00 97.25 297 LEU A CA 1
ATOM 2508 C C . LEU A 1 297 ? -18.282 6.694 14.965 1.00 97.25 297 LEU A C 1
ATOM 2510 O O . LEU A 1 297 ? -19.160 7.235 14.302 1.00 97.25 297 LEU A O 1
ATOM 2514 N N . PHE A 1 298 ? -18.539 6.105 16.137 1.00 95.56 298 PHE A N 1
ATOM 2515 C CA . PHE A 1 298 ? -19.902 5.942 16.662 1.00 95.56 298 PHE A CA 1
ATOM 2516 C C . PHE A 1 298 ? -20.616 7.280 16.864 1.00 95.56 298 PHE A C 1
ATOM 2518 O O . PHE A 1 298 ? -21.771 7.426 16.466 1.00 95.56 298 PHE A O 1
ATOM 2525 N N . SER A 1 299 ? -19.905 8.283 17.380 1.00 93.88 299 SER A N 1
ATOM 2526 C CA . SER A 1 299 ? -20.426 9.644 17.529 1.00 93.88 299 SER A CA 1
ATOM 2527 C C . SER A 1 299 ? -20.776 10.277 16.183 1.00 93.88 299 SER A C 1
ATOM 2529 O O . SER A 1 299 ? -21.758 11.008 16.083 1.00 93.88 299 SER A O 1
ATOM 2531 N N . THR A 1 300 ? -19.990 10.002 15.138 1.00 95.25 300 THR A N 1
ATOM 2532 C CA . THR A 1 300 ? -20.263 10.494 13.780 1.00 95.25 300 THR A CA 1
ATOM 2533 C C . THR A 1 300 ? -21.488 9.816 13.178 1.00 95.25 300 THR A C 1
ATOM 2535 O O . THR A 1 300 ? -22.315 10.505 12.588 1.00 95.25 300 THR A O 1
ATOM 2538 N N . LEU A 1 301 ? -21.626 8.497 13.351 1.00 94.25 301 LEU A N 1
ATOM 2539 C CA . LEU A 1 301 ? -22.796 7.756 12.870 1.00 94.25 301 LEU A CA 1
ATOM 2540 C C . LEU A 1 301 ? -24.081 8.305 13.491 1.00 94.25 301 LEU A C 1
ATOM 2542 O O . LEU A 1 301 ? -25.040 8.548 12.767 1.00 94.25 301 LEU A O 1
ATOM 2546 N N . LEU A 1 302 ? -24.065 8.549 14.806 1.00 91.75 302 LEU A N 1
ATOM 2547 C CA . LEU A 1 302 ? -25.203 9.109 15.530 1.00 91.75 302 LEU A CA 1
ATOM 2548 C C . LEU A 1 302 ? -25.508 10.546 15.087 1.00 91.75 302 LEU A C 1
ATOM 2550 O O . LEU A 1 302 ? -26.644 10.859 14.758 1.00 91.75 302 LEU A O 1
ATOM 2554 N N . ARG A 1 303 ? -24.493 11.419 15.051 1.00 91.88 303 ARG A N 1
ATOM 2555 C CA . ARG A 1 303 ? -24.662 12.851 14.747 1.00 91.88 303 ARG A CA 1
ATOM 2556 C C . ARG A 1 303 ? -25.135 13.117 13.321 1.00 91.88 303 ARG A C 1
ATOM 2558 O O . ARG A 1 303 ? -25.834 14.094 13.094 1.00 91.88 303 ARG A O 1
ATOM 2565 N N . LEU A 1 304 ? -24.677 12.313 12.366 1.00 92.75 304 LEU A N 1
ATOM 2566 C CA . LEU A 1 304 ? -25.011 12.471 10.951 1.00 92.75 304 LEU A CA 1
ATOM 2567 C C . LEU A 1 304 ? -26.157 11.558 10.508 1.00 92.75 304 LEU A C 1
ATOM 2569 O O . LEU A 1 304 ? -26.387 11.458 9.305 1.00 92.75 304 LEU A O 1
ATOM 2573 N N . GLU A 1 305 ? -26.813 10.873 11.450 1.00 86.69 305 GLU A N 1
ATOM 2574 C CA . GLU A 1 305 ? -27.967 10.001 11.205 1.00 86.69 305 GLU A CA 1
ATOM 2575 C C . GLU A 1 305 ? -27.712 8.976 10.089 1.00 86.69 305 GLU A C 1
ATOM 2577 O O . GLU A 1 305 ? -28.494 8.814 9.156 1.00 86.69 305 GLU A O 1
ATOM 2582 N N . TRP A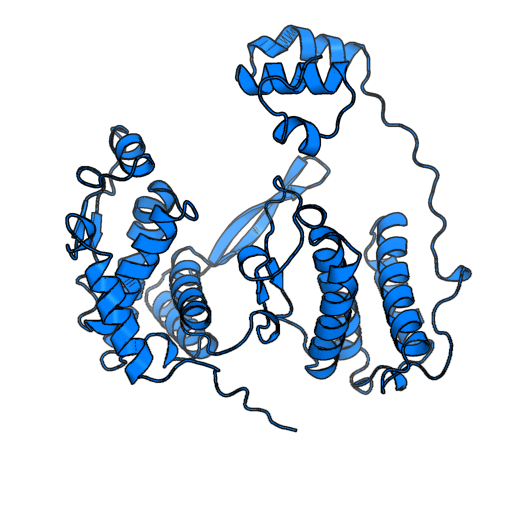 1 306 ? -26.567 8.288 10.137 1.00 91.62 306 TRP A N 1
ATOM 2583 C CA . TRP A 1 306 ? -26.316 7.202 9.186 1.00 91.62 306 TRP A CA 1
ATOM 2584 C C . TRP A 1 306 ? -27.204 6.001 9.529 1.00 91.62 306 TRP A C 1
ATOM 2586 O O . TRP A 1 306 ? -27.417 5.712 10.701 1.00 91.62 306 TRP A O 1
ATOM 2596 N N . ASP A 1 307 ? -27.650 5.257 8.512 1.00 83.06 307 ASP A N 1
ATOM 2597 C CA . ASP A 1 307 ? -28.664 4.185 8.618 1.00 83.06 307 ASP A CA 1
ATOM 2598 C C . ASP A 1 307 ? -28.345 3.036 9.606 1.00 83.06 307 ASP A C 1
ATOM 2600 O O . ASP A 1 307 ? -29.171 2.154 9.827 1.00 83.06 307 ASP A O 1
ATOM 2604 N N . ASP A 1 308 ? -27.139 2.990 10.176 1.00 89.25 308 ASP A N 1
ATOM 2605 C CA . ASP A 1 308 ? -26.660 1.903 11.026 1.00 89.25 308 ASP A CA 1
ATOM 2606 C C . ASP A 1 308 ? -25.849 2.442 12.214 1.00 89.25 308 ASP A C 1
ATOM 2608 O O . ASP A 1 308 ? -24.622 2.572 12.156 1.00 89.25 308 ASP A O 1
ATOM 2612 N N . VAL A 1 309 ? -26.555 2.769 13.296 1.00 89.62 309 VAL A N 1
ATOM 2613 C CA . VAL A 1 309 ? -26.003 3.327 14.539 1.00 89.62 309 VAL A CA 1
ATOM 2614 C C . VAL A 1 309 ? -26.151 2.350 15.700 1.00 89.62 309 VAL A C 1
ATOM 2616 O O . VAL A 1 309 ? -27.148 1.629 15.757 1.00 89.62 309 VAL A O 1
ATOM 2619 N N . PRO A 1 310 ? -25.219 2.334 16.672 1.00 88.25 310 PRO A N 1
ATOM 2620 C CA . PRO A 1 310 ? -25.450 1.626 17.921 1.00 88.25 310 PRO A CA 1
ATOM 2621 C C . PRO A 1 310 ? -26.709 2.149 18.618 1.00 88.25 310 PRO A C 1
ATOM 2623 O O . PRO A 1 310 ? -26.935 3.354 18.695 1.00 88.25 310 PRO A O 1
ATOM 2626 N N . SER A 1 311 ? -27.498 1.234 19.179 1.00 83.94 311 SER A N 1
ATOM 2627 C CA . SER A 1 311 ? -28.734 1.559 19.910 1.00 83.94 311 SER A CA 1
ATOM 2628 C C . SER A 1 311 ? -28.521 2.408 21.173 1.00 83.94 311 SER A C 1
ATOM 2630 O O . SER A 1 311 ? -29.466 3.000 21.691 1.00 83.94 311 SER A O 1
ATOM 2632 N N . LYS A 1 312 ? -27.292 2.439 21.701 1.00 88.25 312 LYS A N 1
ATOM 2633 C CA . LYS A 1 312 ? -26.893 3.131 22.931 1.00 88.25 312 LYS A CA 1
ATOM 2634 C C . LYS A 1 312 ? -25.456 3.627 22.795 1.00 88.25 312 LYS A C 1
ATOM 2636 O O . LYS A 1 312 ? -24.701 3.132 21.962 1.00 88.25 312 LYS A O 1
ATOM 2641 N N . ILE A 1 313 ? -25.060 4.558 23.658 1.00 91.25 313 ILE A N 1
ATOM 2642 C CA . ILE A 1 313 ? -23.647 4.914 23.837 1.00 91.25 313 ILE A CA 1
ATOM 2643 C C . ILE A 1 313 ? -22.899 3.661 24.308 1.00 91.25 313 ILE A C 1
ATOM 2645 O O . ILE A 1 313 ? -23.356 2.984 25.226 1.00 91.25 313 ILE A O 1
ATOM 2649 N N . LEU A 1 314 ? -21.786 3.332 23.648 1.00 94.56 314 LEU A N 1
ATOM 2650 C CA . LEU A 1 314 ? -21.032 2.103 23.916 1.00 94.56 314 LEU A CA 1
ATOM 2651 C C . LEU A 1 314 ? -19.649 2.335 24.533 1.00 94.56 314 LEU A C 1
ATOM 2653 O O . LEU A 1 314 ? -19.033 1.365 24.967 1.00 94.56 314 LEU A O 1
ATOM 2657 N N . ILE A 1 315 ? -19.157 3.575 24.538 1.00 96.06 315 ILE A N 1
ATOM 2658 C CA . ILE A 1 315 ? -17.837 3.955 25.054 1.00 96.06 315 ILE A CA 1
ATOM 2659 C C . ILE A 1 315 ? -18.034 5.050 26.095 1.00 96.06 315 ILE A C 1
ATOM 2661 O O . ILE A 1 315 ? -18.795 5.987 25.855 1.00 96.06 315 ILE A O 1
ATOM 2665 N N . TYR A 1 316 ? -17.350 4.917 27.227 1.00 95.25 316 TYR A N 1
ATOM 2666 C CA . TYR A 1 316 ? -17.440 5.840 28.355 1.00 95.25 316 TYR A CA 1
ATOM 2667 C C . TYR A 1 316 ? -16.056 6.316 28.804 1.00 95.25 316 TYR A C 1
ATOM 2669 O O . TYR A 1 316 ? -15.031 5.737 28.437 1.00 95.25 316 TYR A O 1
ATOM 2677 N N . SER A 1 317 ? -16.012 7.365 29.629 1.00 94.06 317 SER A N 1
ATOM 2678 C CA . SER A 1 317 ? -14.766 7.912 30.182 1.00 94.06 317 SER A CA 1
ATOM 2679 C C . SER A 1 317 ? -13.935 6.868 30.927 1.00 94.06 317 SER A C 1
ATOM 2681 O O . SER A 1 317 ? -12.708 6.919 30.895 1.00 94.06 317 SER A O 1
ATOM 2683 N N . GLU A 1 318 ? -14.594 5.905 31.566 1.00 93.88 318 GLU A N 1
ATOM 2684 C CA . GLU A 1 318 ? -13.979 4.856 32.379 1.00 93.88 318 GLU A CA 1
ATOM 2685 C C . GLU A 1 318 ? -13.276 3.787 31.532 1.00 93.88 318 GLU A C 1
ATOM 2687 O O . GLU A 1 318 ? -12.420 3.068 32.049 1.00 93.88 318 GLU A O 1
ATOM 2692 N N . ASP A 1 319 ? -13.586 3.701 30.234 1.00 95.69 319 ASP A N 1
ATOM 2693 C CA . ASP A 1 319 ? -12.937 2.761 29.310 1.00 95.69 319 ASP A CA 1
ATOM 2694 C C . ASP A 1 319 ? -11.499 3.169 28.985 1.00 95.69 319 ASP A C 1
ATOM 2696 O O . ASP A 1 319 ? -10.678 2.352 28.555 1.00 95.69 319 ASP A O 1
ATOM 2700 N N . TYR A 1 320 ? -11.182 4.447 29.176 1.00 96.06 320 TYR A N 1
ATOM 2701 C CA . TYR A 1 320 ? -9.873 4.985 28.879 1.00 96.06 320 TYR A CA 1
ATOM 2702 C C . TYR A 1 320 ? -8.867 4.619 29.975 1.00 96.06 320 TYR A C 1
ATOM 2704 O O . TYR A 1 320 ? -9.069 4.940 31.150 1.00 96.06 320 TYR A O 1
ATOM 2712 N N . PRO A 1 321 ? -7.724 3.999 29.622 1.00 93.56 321 PRO A N 1
ATOM 2713 C CA . PRO A 1 321 ? -6.714 3.680 30.614 1.00 93.56 321 PRO A CA 1
ATOM 2714 C C . PRO A 1 321 ? -6.089 4.964 31.161 1.00 93.56 321 PRO A C 1
ATOM 2716 O O . PRO A 1 321 ? -5.880 5.944 30.439 1.00 93.56 321 PRO A O 1
ATOM 2719 N N . LYS A 1 322 ? -5.696 4.936 32.437 1.00 90.06 322 LYS A N 1
ATOM 2720 C CA . LYS A 1 322 ? -4.914 6.025 33.028 1.00 90.06 322 LYS A CA 1
ATOM 2721 C C . LYS A 1 322 ? -3.585 6.152 32.288 1.00 90.06 322 LYS A C 1
ATOM 2723 O O . LYS A 1 322 ? -2.794 5.212 32.257 1.00 90.06 322 LYS A O 1
ATOM 2728 N N . ILE A 1 323 ? -3.332 7.327 31.716 1.00 87.00 323 ILE A N 1
ATOM 2729 C CA . ILE A 1 323 ? -2.076 7.628 31.029 1.00 87.00 323 ILE A CA 1
ATOM 2730 C C . ILE A 1 323 ? -1.065 8.107 32.077 1.00 87.00 323 ILE A C 1
ATOM 2732 O O . ILE A 1 323 ? -1.272 9.163 32.682 1.00 87.00 323 ILE A O 1
ATOM 2736 N N . PRO A 1 324 ? 0.040 7.374 32.312 1.00 84.56 324 PRO A N 1
ATOM 2737 C CA . PRO A 1 324 ? 1.106 7.867 33.172 1.00 84.56 324 PRO A CA 1
ATOM 2738 C C . PRO A 1 324 ? 1.688 9.151 32.580 1.00 84.56 324 PRO A C 1
ATOM 2740 O O . PRO A 1 324 ? 1.924 9.225 31.371 1.00 84.56 324 PRO A O 1
ATOM 2743 N N . ARG A 1 325 ? 1.957 10.158 33.420 1.00 83.12 325 ARG A N 1
ATOM 2744 C CA . ARG A 1 325 ? 2.647 11.371 32.963 1.00 83.12 325 ARG A CA 1
ATOM 2745 C C . ARG A 1 325 ? 4.009 10.980 32.395 1.00 83.12 325 ARG A C 1
ATOM 2747 O O . ARG A 1 325 ? 4.831 10.388 33.095 1.00 83.12 325 ARG A O 1
ATOM 2754 N N . ALA A 1 326 ? 4.232 11.295 31.122 1.00 79.50 326 ALA A N 1
ATOM 2755 C CA . ALA A 1 326 ? 5.515 11.053 30.488 1.00 79.50 326 ALA A CA 1
ATOM 2756 C C . ALA A 1 326 ? 6.574 11.927 31.166 1.00 79.50 326 ALA A C 1
ATOM 2758 O O . ALA A 1 326 ? 6.423 13.145 31.247 1.00 79.50 326 ALA A O 1
ATOM 2759 N N . LYS A 1 327 ? 7.647 11.303 31.655 1.00 81.94 327 LYS A N 1
ATOM 2760 C CA . LYS A 1 327 ? 8.836 12.043 32.076 1.00 81.94 327 LYS A CA 1
ATOM 2761 C C . LYS A 1 327 ? 9.584 12.490 30.815 1.00 81.94 327 LYS A C 1
ATOM 2763 O O . LYS A 1 327 ? 9.772 11.648 29.928 1.00 81.94 327 LYS A O 1
ATOM 2768 N N . PRO A 1 328 ? 9.997 13.765 30.709 1.00 79.69 328 PRO A N 1
ATOM 2769 C CA . PRO A 1 328 ? 10.871 14.195 29.628 1.00 79.69 328 PRO A CA 1
ATOM 2770 C C . PRO A 1 328 ? 12.115 13.302 29.570 1.00 79.69 328 PRO A C 1
ATOM 2772 O O . PRO A 1 328 ? 12.706 12.976 30.600 1.00 79.69 328 PRO A O 1
ATOM 2775 N N . ARG A 1 329 ? 12.481 12.862 28.365 1.00 82.12 329 ARG A N 1
ATOM 2776 C CA . ARG A 1 329 ? 13.720 12.117 28.125 1.00 82.12 329 ARG A CA 1
ATOM 2777 C C . ARG A 1 329 ? 14.753 13.103 27.611 1.00 82.12 329 ARG A C 1
ATOM 2779 O O . ARG A 1 329 ? 14.822 13.330 26.407 1.00 82.12 329 ARG A O 1
ATOM 2786 N N . PHE A 1 330 ? 15.492 13.707 28.529 1.00 84.88 330 PHE A N 1
ATOM 2787 C CA . PHE A 1 330 ? 16.631 14.540 28.170 1.00 84.88 330 PHE A CA 1
ATOM 2788 C C . PHE A 1 330 ? 17.779 13.660 27.677 1.00 84.88 330 PHE A C 1
ATOM 2790 O O . PHE A 1 330 ? 17.931 12.517 28.118 1.00 84.88 330 PHE A O 1
ATOM 2797 N N . ILE A 1 331 ? 18.541 14.189 26.728 1.00 86.56 331 ILE A N 1
ATOM 2798 C CA . ILE A 1 331 ? 19.837 13.629 26.361 1.00 86.56 331 ILE A CA 1
ATOM 2799 C C . ILE A 1 331 ? 20.830 14.229 27.354 1.00 86.56 331 ILE A C 1
ATOM 2801 O O . ILE A 1 331 ? 20.791 15.432 27.589 1.00 86.56 331 ILE A O 1
ATOM 2805 N N . ASP A 1 332 ? 21.637 13.382 27.985 1.00 91.62 332 ASP A N 1
ATOM 2806 C CA . ASP A 1 332 ? 22.651 13.824 28.942 1.00 91.62 332 ASP A CA 1
ATOM 2807 C C . ASP A 1 332 ? 23.698 14.706 28.244 1.00 91.62 332 ASP A C 1
ATOM 2809 O O . ASP A 1 332 ? 24.063 14.426 27.098 1.00 91.62 332 ASP A O 1
ATOM 2813 N N . GLU A 1 333 ? 24.183 15.741 28.930 1.00 91.81 333 GLU A N 1
ATOM 2814 C CA . GLU A 1 333 ? 25.176 16.675 28.388 1.00 91.81 333 GLU A CA 1
ATOM 2815 C C . GLU A 1 333 ? 26.432 15.936 27.920 1.00 91.81 333 GLU A C 1
ATOM 2817 O O . GLU A 1 333 ? 26.904 16.151 26.808 1.00 91.81 333 GLU A O 1
ATOM 2822 N N . PHE A 1 334 ? 26.895 14.949 28.691 1.00 94.75 334 PHE A N 1
ATOM 2823 C CA . PHE A 1 334 ? 28.047 14.132 28.317 1.00 94.75 334 PHE A CA 1
ATOM 2824 C C . PHE A 1 334 ? 27.826 13.391 26.988 1.00 94.75 334 PHE A C 1
ATOM 2826 O O . PHE A 1 334 ? 28.742 13.235 26.181 1.00 94.75 334 PHE A O 1
ATOM 2833 N N . VAL A 1 335 ? 26.596 12.942 26.720 1.00 93.44 335 VAL A N 1
ATOM 2834 C CA . VAL A 1 335 ? 26.248 12.272 25.458 1.00 93.44 335 VAL A CA 1
ATOM 2835 C C . VAL A 1 335 ? 26.188 13.276 24.304 1.00 93.44 335 VAL A C 1
ATOM 2837 O O . VAL A 1 335 ? 26.599 12.944 23.190 1.00 93.44 335 VAL A O 1
ATOM 2840 N N . LEU A 1 336 ? 25.703 14.496 24.550 1.00 92.62 336 LEU A N 1
ATOM 2841 C CA . LEU A 1 336 ? 25.713 15.572 23.556 1.00 92.62 336 LEU A CA 1
ATOM 2842 C C . LEU A 1 336 ? 27.145 15.994 23.207 1.00 92.62 336 LEU A C 1
ATOM 2844 O O . LEU A 1 336 ? 27.468 16.086 22.025 1.00 92.62 336 LEU A O 1
ATOM 2848 N N . GLU A 1 337 ? 28.026 16.148 24.195 1.00 94.88 337 GLU A N 1
ATOM 2849 C CA . GLU A 1 337 ? 29.454 16.427 23.991 1.00 94.88 337 GLU A CA 1
ATOM 2850 C C . GLU A 1 337 ? 30.135 15.328 23.159 1.00 94.88 337 GLU A C 1
ATOM 2852 O O . GLU A 1 337 ? 30.884 15.605 22.214 1.00 94.88 337 GLU A O 1
ATOM 2857 N N . GLN A 1 338 ? 29.838 14.059 23.453 1.00 95.44 338 GLN A N 1
ATOM 2858 C CA . GLN A 1 338 ? 30.338 12.928 22.670 1.00 95.44 338 GLN A CA 1
ATOM 2859 C C . GLN A 1 338 ? 29.834 12.932 21.225 1.00 95.44 338 GLN A C 1
ATOM 2861 O O . GLN A 1 338 ? 30.603 12.610 20.319 1.00 95.44 338 GLN A O 1
ATOM 2866 N N . LEU A 1 339 ? 28.564 13.277 20.999 1.00 93.81 339 LEU A N 1
ATOM 2867 C CA . LEU A 1 339 ? 28.003 13.400 19.655 1.00 93.81 339 LEU A CA 1
ATOM 2868 C C . LEU A 1 339 ? 28.678 14.548 18.895 1.00 93.81 339 LEU A C 1
ATOM 2870 O O . LEU A 1 339 ? 29.136 14.348 17.771 1.00 93.81 339 LEU A O 1
ATOM 2874 N N . ASN A 1 340 ? 28.784 15.717 19.528 1.00 94.31 340 ASN A N 1
ATOM 2875 C CA . ASN A 1 340 ? 29.316 16.940 18.933 1.00 94.31 340 ASN A CA 1
ATOM 2876 C C . ASN A 1 340 ? 30.804 16.811 18.575 1.00 94.31 340 ASN A C 1
ATOM 2878 O O . ASN A 1 340 ? 31.207 17.209 17.484 1.00 94.31 340 ASN A O 1
ATOM 2882 N N . SER A 1 341 ? 31.605 16.170 19.434 1.00 95.94 341 SER A N 1
ATOM 2883 C CA . SER A 1 341 ? 33.030 15.889 19.174 1.00 95.94 341 SER A CA 1
ATOM 2884 C C . SER A 1 341 ? 33.287 14.911 18.020 1.00 95.94 341 SER A C 1
ATOM 2886 O O . SER A 1 341 ? 34.430 14.758 17.598 1.00 95.94 341 SER A O 1
ATOM 2888 N N . HIS A 1 342 ? 32.241 14.253 17.512 1.00 95.94 342 HIS A N 1
ATOM 2889 C CA . HIS A 1 342 ? 32.325 13.240 16.462 1.00 95.94 342 HIS A CA 1
ATOM 2890 C C . HIS A 1 342 ? 31.409 13.517 15.261 1.00 95.94 342 HIS A C 1
ATOM 2892 O O . HIS A 1 342 ? 31.178 12.619 14.444 1.00 95.94 342 HIS A O 1
ATOM 2898 N N . LEU A 1 343 ? 30.867 14.735 15.136 1.00 94.38 343 LEU A N 1
ATOM 2899 C CA . LEU A 1 343 ? 30.022 15.116 13.997 1.00 94.38 343 LEU A CA 1
ATOM 2900 C C . LEU A 1 343 ? 30.759 14.985 12.657 1.00 94.38 343 LEU A C 1
ATOM 2902 O O . LEU A 1 343 ? 30.131 14.666 11.651 1.00 94.38 343 LEU A O 1
ATOM 2906 N N . ASP A 1 344 ? 32.082 15.154 12.656 1.00 94.50 344 ASP A N 1
ATOM 2907 C CA . ASP A 1 344 ? 32.976 14.974 11.506 1.00 94.50 344 ASP A CA 1
ATOM 2908 C C . ASP A 1 344 ? 32.950 13.547 10.928 1.00 94.50 344 ASP A C 1
ATOM 2910 O O . ASP A 1 344 ? 33.246 13.340 9.752 1.00 94.50 344 ASP A O 1
ATOM 2914 N N . LYS A 1 345 ? 32.552 12.553 11.733 1.00 95.69 345 LYS A N 1
ATOM 2915 C CA . LYS A 1 345 ? 32.397 11.158 11.294 1.00 95.69 345 LYS A CA 1
ATOM 2916 C C . LYS A 1 345 ? 31.079 10.904 10.559 1.00 95.69 345 LYS A C 1
ATOM 2918 O O . LYS A 1 345 ? 30.915 9.836 9.960 1.00 95.69 345 LYS A O 1
ATOM 2923 N N . LEU A 1 346 ? 30.121 11.829 10.623 1.00 94.06 346 LEU A N 1
ATOM 2924 C CA . LEU A 1 346 ? 28.857 11.726 9.900 1.00 94.06 346 LEU A CA 1
ATOM 2925 C C . LEU A 1 346 ? 29.021 12.254 8.468 1.00 94.06 346 LEU A C 1
ATOM 2927 O O . LEU A 1 346 ? 29.840 13.135 8.217 1.00 94.06 346 LEU A O 1
ATOM 2931 N N . PRO A 1 347 ? 28.218 11.768 7.504 1.00 95.94 347 PRO A N 1
ATOM 2932 C CA . PRO A 1 347 ? 28.107 12.440 6.217 1.00 95.94 347 PRO A CA 1
ATOM 2933 C C . PRO A 1 347 ? 27.758 13.917 6.424 1.00 95.94 347 PRO A C 1
ATOM 2935 O O . PRO A 1 347 ? 26.858 14.211 7.208 1.00 95.94 347 PRO A O 1
ATOM 2938 N N . GLU A 1 348 ? 28.423 14.817 5.697 1.00 93.75 348 GLU A N 1
ATOM 2939 C CA . GLU A 1 348 ? 28.322 16.276 5.880 1.00 93.75 348 GLU A CA 1
ATOM 2940 C C . GLU A 1 348 ? 26.869 16.758 6.030 1.00 93.75 348 GLU A C 1
ATOM 2942 O O . GLU A 1 348 ? 26.522 17.421 7.002 1.00 93.75 348 GLU A O 1
ATOM 2947 N N . TYR A 1 349 ? 25.977 16.310 5.141 1.00 91.81 349 TYR A N 1
ATOM 2948 C CA . TYR A 1 349 ? 24.560 16.675 5.188 1.00 91.81 349 TYR A CA 1
ATOM 2949 C C . TYR A 1 349 ? 23.837 16.207 6.467 1.00 91.81 349 TYR A C 1
ATOM 2951 O O . TYR A 1 349 ? 22.960 16.909 6.963 1.00 91.81 349 TYR A O 1
ATOM 2959 N N . ILE A 1 350 ? 24.197 15.046 7.027 1.00 94.31 350 ILE A N 1
ATOM 2960 C CA . ILE A 1 350 ? 23.636 14.544 8.292 1.00 94.31 350 ILE A CA 1
ATOM 2961 C C . ILE A 1 350 ? 24.192 15.335 9.476 1.00 94.31 350 ILE A C 1
ATOM 2963 O O . ILE A 1 350 ? 23.433 15.643 10.396 1.00 94.31 350 ILE A O 1
ATOM 2967 N N . ALA A 1 351 ? 25.481 15.688 9.454 1.00 94.75 351 ALA A N 1
ATOM 2968 C CA . ALA A 1 351 ? 26.079 16.541 10.477 1.00 94.75 351 ALA A CA 1
ATOM 2969 C C . ALA A 1 351 ? 25.361 17.900 10.528 1.00 94.75 351 ALA A C 1
ATOM 2971 O O . ALA A 1 351 ? 24.881 18.303 11.586 1.00 94.75 351 ALA A O 1
ATOM 2972 N N . THR A 1 352 ? 25.166 18.549 9.372 1.00 92.62 352 THR A N 1
ATOM 2973 C CA . THR A 1 352 ? 24.408 19.807 9.261 1.00 92.62 352 THR A CA 1
ATOM 2974 C C . THR A 1 352 ? 22.981 19.676 9.780 1.00 92.62 352 THR A C 1
ATOM 2976 O O . THR A 1 352 ? 22.534 20.498 10.576 1.00 92.62 352 THR A O 1
ATOM 2979 N N . MET A 1 353 ? 22.266 18.625 9.373 1.00 94.06 353 MET A N 1
ATOM 2980 C CA . MET A 1 353 ? 20.909 18.363 9.857 1.00 94.06 353 MET A CA 1
ATOM 2981 C C . MET A 1 353 ? 20.862 18.178 11.380 1.00 94.06 353 MET A C 1
ATOM 2983 O O . MET A 1 353 ? 19.940 18.672 12.020 1.00 94.06 353 MET A O 1
ATOM 2987 N N . THR A 1 354 ? 21.853 17.498 11.960 1.00 93.62 354 THR A N 1
ATOM 2988 C CA . THR A 1 354 ? 21.939 17.257 13.409 1.00 93.62 354 THR A CA 1
ATOM 2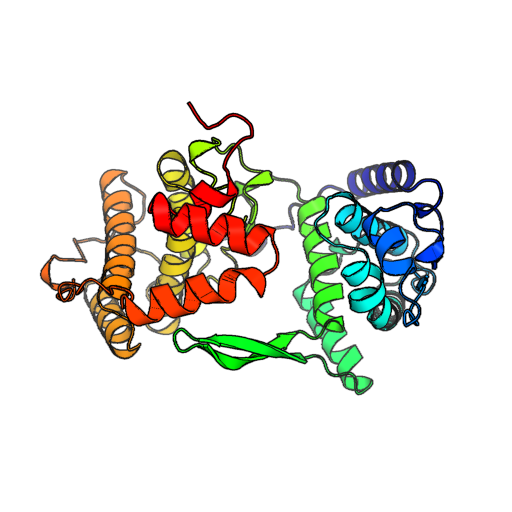989 C C . THR A 1 354 ? 22.102 18.566 14.178 1.00 93.62 354 THR A C 1
ATOM 2991 O O . THR A 1 354 ? 21.337 18.804 15.111 1.00 93.62 354 THR A O 1
ATOM 2994 N N . MET A 1 355 ? 23.007 19.442 13.728 1.00 92.88 355 MET A N 1
ATOM 2995 C CA . MET A 1 355 ? 23.221 20.760 14.339 1.00 92.88 355 MET A CA 1
ATOM 2996 C C . MET A 1 355 ? 21.944 21.611 14.319 1.00 92.88 355 MET A C 1
ATOM 2998 O O . MET A 1 355 ? 21.547 22.158 15.341 1.00 92.88 355 MET A O 1
ATOM 3002 N N . ILE A 1 356 ? 21.234 21.668 13.185 1.00 92.38 356 ILE A N 1
ATOM 3003 C CA . ILE A 1 356 ? 19.990 22.453 13.085 1.00 92.38 356 ILE A CA 1
ATOM 3004 C C . ILE A 1 356 ? 18.918 21.931 14.056 1.00 92.38 356 ILE A C 1
ATOM 3006 O O . ILE A 1 356 ? 18.212 22.720 14.680 1.00 92.38 356 ILE A O 1
ATOM 3010 N N . VAL A 1 357 ? 18.777 20.609 14.207 1.00 93.00 357 VAL A N 1
ATOM 3011 C CA . VAL A 1 357 ? 17.804 20.034 15.156 1.00 93.00 357 VAL A CA 1
ATOM 3012 C C . VAL A 1 357 ? 18.169 20.368 16.599 1.00 93.00 357 VAL A C 1
ATOM 3014 O O . VAL A 1 357 ? 17.266 20.681 17.373 1.00 93.00 357 VAL A O 1
ATOM 3017 N N . GLN A 1 358 ? 19.455 20.299 16.954 1.00 91.31 358 GLN A N 1
ATOM 3018 C CA . GLN A 1 358 ? 19.933 20.627 18.300 1.00 91.31 358 GLN A CA 1
ATOM 3019 C C . GLN A 1 358 ? 19.647 22.090 18.655 1.00 91.31 358 GLN A C 1
ATOM 3021 O O . GLN A 1 358 ? 19.077 22.348 19.711 1.00 91.31 358 GLN A O 1
ATOM 3026 N N . GLU A 1 359 ? 19.959 23.021 17.751 1.00 90.31 359 GLU A N 1
ATOM 3027 C CA . GLU A 1 359 ? 19.836 24.462 18.010 1.00 90.31 359 GLU A CA 1
ATOM 3028 C C . GLU A 1 359 ? 18.395 24.981 17.897 1.00 90.31 359 GLU A C 1
ATOM 3030 O O . GLU A 1 359 ? 17.973 25.853 18.654 1.00 90.31 359 GLU A O 1
ATOM 3035 N N . CYS A 1 360 ? 17.606 24.464 16.949 1.00 90.12 360 CYS A N 1
ATOM 3036 C CA . CYS A 1 360 ? 16.263 24.988 16.679 1.00 90.12 360 CYS A CA 1
ATOM 3037 C C . CYS A 1 360 ? 15.135 24.187 17.344 1.00 90.12 360 CYS A C 1
ATOM 3039 O O . CYS A 1 360 ? 13.990 24.637 17.340 1.00 90.12 360 CYS A O 1
ATOM 3041 N N . GLY A 1 361 ? 15.406 22.975 17.843 1.00 87.69 361 GLY A N 1
ATOM 3042 C CA . GLY A 1 361 ? 14.385 22.100 18.435 1.00 87.69 361 GLY A CA 1
ATOM 3043 C C . GLY A 1 361 ? 13.257 21.693 17.472 1.00 87.69 361 GLY A C 1
ATOM 3044 O O . GLY A 1 361 ? 12.179 21.290 17.914 1.00 87.69 361 GLY A O 1
ATOM 3045 N N . MET A 1 362 ? 13.474 21.817 16.159 1.00 90.56 362 MET A N 1
ATOM 3046 C CA . MET A 1 362 ? 12.455 21.556 15.139 1.00 90.56 362 MET A CA 1
ATOM 3047 C C . MET A 1 362 ? 12.210 20.064 14.915 1.00 90.56 362 MET A C 1
ATOM 3049 O O . MET A 1 362 ? 13.073 19.212 15.150 1.00 90.56 362 MET A O 1
ATOM 3053 N N . ARG A 1 363 ? 11.027 19.721 14.397 1.00 89.81 363 ARG A N 1
ATOM 3054 C CA . ARG A 1 363 ? 10.749 18.343 13.983 1.00 89.81 363 ARG A CA 1
ATOM 3055 C C . ARG A 1 363 ? 11.563 18.006 12.740 1.00 89.81 363 ARG A C 1
ATOM 3057 O O . ARG A 1 363 ? 11.691 18.811 11.825 1.00 89.81 363 ARG A O 1
ATOM 3064 N N . ILE A 1 364 ? 11.998 16.752 12.637 1.00 89.88 364 ILE A N 1
ATOM 3065 C CA . ILE A 1 364 ? 12.712 16.244 11.452 1.00 89.88 364 ILE A CA 1
ATOM 3066 C C . ILE A 1 364 ? 11.910 16.492 10.163 1.00 89.88 364 ILE A C 1
ATOM 3068 O O . ILE A 1 364 ? 12.485 16.818 9.131 1.00 89.88 364 ILE A O 1
ATOM 3072 N N . SER A 1 365 ? 10.579 16.375 10.210 1.00 88.25 365 SER A N 1
ATOM 3073 C CA . SER A 1 365 ? 9.737 16.655 9.043 1.00 88.25 365 SER A CA 1
ATOM 3074 C C . SER A 1 365 ? 9.813 18.113 8.592 1.00 88.25 365 SER A C 1
ATOM 3076 O O . SER A 1 365 ? 9.786 18.365 7.396 1.00 88.25 365 SER A O 1
ATOM 3078 N N . GLU A 1 366 ? 9.920 19.055 9.531 1.00 89.69 366 GLU A N 1
ATOM 3079 C CA . GLU A 1 366 ? 10.057 20.486 9.238 1.00 89.69 366 GLU A CA 1
ATOM 3080 C C . GLU A 1 366 ? 11.441 20.746 8.626 1.00 89.69 366 GLU A C 1
ATOM 3082 O O . GLU A 1 366 ? 11.535 21.319 7.539 1.00 89.69 366 GLU A O 1
ATOM 3087 N N . LEU A 1 367 ? 12.494 20.192 9.241 1.00 92.38 367 LEU A N 1
ATOM 3088 C CA . LEU A 1 367 ? 13.872 20.243 8.743 1.00 92.38 367 LEU A CA 1
ATOM 3089 C C . LEU A 1 367 ? 13.997 19.753 7.295 1.00 92.38 367 LEU A C 1
ATOM 3091 O O . LEU A 1 367 ? 14.582 20.427 6.450 1.00 92.38 367 LEU A O 1
ATOM 3095 N N . CYS A 1 368 ? 13.420 18.590 6.984 1.00 90.06 368 CYS A N 1
ATOM 3096 C CA . CYS A 1 368 ? 13.462 18.003 5.643 1.00 90.06 368 CYS A CA 1
ATOM 3097 C C . CYS A 1 368 ? 12.684 18.811 4.587 1.00 90.06 368 CYS A C 1
ATOM 3099 O O . CYS A 1 368 ? 12.735 18.466 3.408 1.00 90.06 368 CYS A O 1
ATOM 3101 N N . THR A 1 369 ? 11.961 19.858 4.993 1.00 89.12 369 THR A N 1
ATOM 3102 C CA . THR A 1 369 ? 11.171 20.730 4.111 1.00 89.12 369 THR A CA 1
ATOM 3103 C C . THR A 1 369 ? 11.661 22.177 4.079 1.00 89.12 369 THR A C 1
ATOM 3105 O O . THR A 1 369 ? 11.016 23.019 3.449 1.00 89.12 369 THR A O 1
ATOM 3108 N N . LEU A 1 370 ? 12.800 22.478 4.717 1.00 89.94 370 LEU A N 1
ATOM 3109 C CA . LEU A 1 370 ? 13.395 23.812 4.676 1.00 89.94 370 LEU A CA 1
ATOM 3110 C C . LEU A 1 370 ? 13.699 24.235 3.234 1.00 89.94 370 LEU A C 1
ATOM 3112 O O . LEU A 1 370 ? 14.282 23.490 2.442 1.00 89.94 370 LEU A O 1
ATOM 3116 N N . LYS A 1 371 ? 13.297 25.461 2.894 1.00 88.38 371 LYS A N 1
ATOM 3117 C CA . LYS A 1 371 ? 13.524 26.061 1.576 1.00 88.38 371 LYS A CA 1
ATOM 3118 C C . LYS A 1 371 ? 14.818 26.869 1.582 1.00 88.38 371 LYS A C 1
ATOM 3120 O O . LYS A 1 371 ? 15.188 27.458 2.591 1.00 88.38 371 LYS A O 1
ATOM 3125 N N . LYS A 1 372 ? 15.487 26.960 0.430 1.00 86.75 372 LYS A N 1
ATOM 3126 C CA . LYS A 1 372 ? 16.590 27.920 0.257 1.00 86.75 372 LYS A CA 1
ATOM 3127 C C . LYS A 1 372 ? 16.066 29.339 0.517 1.00 86.75 372 LYS A C 1
ATOM 3129 O O . LYS A 1 372 ? 15.007 29.686 0.003 1.00 86.75 372 LYS A O 1
ATOM 3134 N N . GLY A 1 373 ? 16.802 30.127 1.303 1.00 85.38 373 GLY A N 1
ATOM 3135 C CA . GLY A 1 373 ? 16.396 31.483 1.694 1.00 85.38 373 GLY A CA 1
ATOM 3136 C C . GLY A 1 373 ? 15.370 31.547 2.833 1.00 85.38 373 GLY A C 1
ATOM 3137 O O . GLY A 1 373 ? 14.672 32.543 2.948 1.00 85.38 373 GLY A O 1
ATOM 3138 N N . CYS A 1 374 ? 15.237 30.499 3.656 1.00 87.56 374 CYS A N 1
ATOM 3139 C CA . CYS A 1 374 ? 14.346 30.499 4.826 1.00 87.56 374 CYS A CA 1
ATOM 3140 C C . CYS A 1 374 ? 14.930 31.179 6.079 1.00 87.56 374 CYS A C 1
ATOM 3142 O O . CYS A 1 374 ? 14.277 31.176 7.119 1.00 87.56 374 CYS A O 1
ATOM 3144 N N . LEU A 1 375 ? 16.160 31.690 6.003 1.00 82.88 375 LEU A N 1
ATOM 3145 C CA . LEU A 1 375 ? 16.781 32.482 7.062 1.00 82.88 375 LEU A CA 1
ATOM 3146 C C . LEU A 1 375 ? 16.376 33.944 6.850 1.00 82.88 375 LEU A C 1
ATOM 3148 O O . LEU A 1 375 ? 16.484 34.432 5.724 1.00 82.88 375 LEU A O 1
ATOM 3152 N N . LEU A 1 376 ? 15.860 34.578 7.905 1.00 67.81 376 LEU A N 1
ATOM 3153 C CA . LEU A 1 376 ? 15.483 35.995 7.913 1.00 67.81 376 LEU A CA 1
ATOM 3154 C C . LEU A 1 376 ? 16.709 36.905 7.946 1.00 67.81 376 LEU A C 1
ATOM 3156 O O . LEU A 1 376 ? 17.685 36.536 8.639 1.00 67.81 376 LEU A O 1
#

Secondary structure (DSSP, 8-state):
--------B--HHHHHHHHHHHHHHS-GGGGSSEEEGGG--SHHHHHHHT-TT----EEE-TT---HHHHHHHHHHHHHHHHTTSS-HIIIIIIITTTHHHHHHHHHHH-TT-SSGGGS-HHHHHHHHHHHHHTTT---EEEEEEE-TTS-EEEEEEE-HHHHHHHHHHHHHHHHTB-S-GGGSSEEEGGGS---GGG--TT-S--EEE-TT-SSHHHHHHHHHHHHHHTTTS-HHHHHHHHHHHHHHHHHHHHH-TT--SGGG--HHHHHHHHHHHHHTT--HHHHHHHHHHHHHHHHHHHHTT-S---SS----GGGSPP-PPPPP-PPPHHHHHHHHTTGGGS-HHHHHHHHHHHHH---HHHHTTPPTT---

Organism: Staphylococcus aureus (NCBI:txid1280)